Protein AF-A0A9Q0MFD9-F1 (afdb_monomer_lite)

Organism: Blomia tropicalis (NCBI:txid40697)

pLDDT: mean 71.14, std 20.67, range [26.06, 95.0]

Foldseek 3Di:
DDDDDPCLDLLVLLCCLLPVLDPAGDPVSVVSVVVVLPPDDPVVNLVVLVVNVVSLVVQCPDPDPSSVVSSVNVLVVCCVPDPSNVVSVVLVVLVVVVVVLVVLLVVLVVVLVVLVVLLVVLCPVQPDPPPPPPPDDDDDDDDPDDDPPPDDPPPPPPLPQAEREDDPPCVVSLVVNVVSLVVLVCSCVVRLVVSLVVLVVCCVVNCVPCVVVSVVSNVVSVVSVVVSVVSNVVNVSHHYDYDPDDPDDDDDDDDDDDDDDDDDDDDDDDDDDDDPDDDDDDDDDDDDDDDDDDDDPPPQQFQQAQDPVRGGGRDRDNAADPVPGGRADDDNSRAHPDPVVNVVVVVVVVVCVVCVPDDPVVQVVCCVVVVNRPVPDPPPDDDPPDPPDDDPVCVVCDPVNVVVCVCPPPVNVVVVVVVVVVVVVVCCVVCVVVVVVVVPD

Radius of gyration: 45.25 Å; chains: 1; bounding box: 134×75×113 Å

Structure (mmCIF, N/CA/C/O backbone):
data_AF-A0A9Q0MFD9-F1
#
_entry.id   AF-A0A9Q0MFD9-F1
#
loop_
_atom_site.group_PDB
_atom_site.id
_atom_site.type_symbol
_atom_site.label_atom_id
_atom_site.label_alt_id
_atom_site.label_comp_id
_atom_site.label_asym_id
_atom_site.label_entity_id
_atom_site.label_seq_id
_atom_site.pdbx_PDB_ins_code
_atom_site.Cartn_x
_atom_site.Cartn_y
_atom_site.Cartn_z
_atom_site.occupancy
_atom_site.B_iso_or_equiv
_atom_site.auth_seq_id
_atom_site.auth_comp_id
_atom_site.auth_asym_id
_atom_site.auth_atom_id
_atom_site.pdbx_PDB_model_num
ATOM 1 N N . MET A 1 1 ? 9.712 -18.801 27.747 1.00 32.41 1 MET A N 1
ATOM 2 C CA . MET A 1 1 ? 9.140 -19.084 29.079 1.00 32.41 1 MET A CA 1
ATOM 3 C C . MET A 1 1 ? 7.629 -18.990 28.964 1.00 32.41 1 MET A C 1
ATOM 5 O O . MET A 1 1 ? 7.121 -17.958 28.550 1.00 32.41 1 MET A O 1
ATOM 9 N N . ASN A 1 2 ? 6.948 -20.113 29.193 1.00 33.38 2 ASN A N 1
ATOM 10 C CA . ASN A 1 2 ? 5.505 -20.275 29.046 1.00 33.38 2 ASN A CA 1
ATOM 11 C C . ASN A 1 2 ? 4.764 -19.538 30.172 1.00 33.38 2 ASN A C 1
ATOM 13 O O . ASN A 1 2 ? 4.698 -20.050 31.281 1.00 33.38 2 ASN A O 1
ATOM 17 N N . SER A 1 3 ? 4.186 -18.376 29.870 1.00 33.66 3 SER A N 1
ATOM 18 C CA . SER A 1 3 ? 3.065 -17.796 30.620 1.00 33.66 3 SER A CA 1
ATOM 19 C C . SER A 1 3 ? 1.866 -17.741 29.673 1.00 33.66 3 SER A C 1
ATOM 21 O O . SER A 1 3 ? 1.565 -16.736 29.037 1.00 33.66 3 SER A O 1
ATOM 23 N N . LYS A 1 4 ? 1.245 -18.898 29.458 1.00 42.34 4 LYS A N 1
ATOM 24 C CA . LYS A 1 4 ? -0.118 -18.968 28.940 1.00 42.34 4 LYS A CA 1
ATOM 25 C C . LYS A 1 4 ? -0.937 -19.512 30.096 1.00 42.34 4 LYS A C 1
ATOM 27 O O . LYS A 1 4 ? -0.673 -20.637 30.513 1.00 42.34 4 LYS A O 1
ATOM 32 N N . ASN A 1 5 ? -1.883 -18.702 30.567 1.00 45.78 5 ASN A N 1
ATOM 33 C CA . ASN A 1 5 ? -2.936 -19.002 31.548 1.00 45.78 5 ASN A CA 1
ATOM 34 C C . ASN A 1 5 ? -2.793 -18.366 32.942 1.00 45.78 5 ASN A C 1
ATOM 36 O O . ASN A 1 5 ? -3.177 -18.992 33.924 1.00 45.78 5 ASN A O 1
ATOM 40 N N . ASP A 1 6 ? -2.380 -17.098 33.030 1.00 50.81 6 ASP A N 1
ATOM 41 C CA . ASP A 1 6 ? -2.857 -16.252 34.132 1.00 50.81 6 ASP A CA 1
ATOM 42 C C . ASP A 1 6 ? -4.233 -15.669 33.743 1.00 50.81 6 ASP A C 1
ATOM 44 O O . ASP A 1 6 ? -4.326 -14.904 32.776 1.00 50.81 6 ASP A O 1
ATOM 48 N N . PRO A 1 7 ? -5.332 -16.006 34.451 1.00 58.22 7 PRO A N 1
ATOM 49 C CA . PRO A 1 7 ? -6.684 -15.530 34.126 1.00 58.22 7 PRO A CA 1
ATOM 50 C C . PRO A 1 7 ? -6.870 -14.015 34.332 1.00 58.22 7 PRO A C 1
ATOM 52 O O . PRO A 1 7 ? -7.906 -13.460 33.961 1.00 58.22 7 PRO A O 1
ATOM 55 N N . GLU A 1 8 ? -5.871 -13.341 34.903 1.00 63.28 8 GLU A N 1
ATOM 56 C CA . GLU A 1 8 ? -5.814 -11.886 35.073 1.00 63.28 8 GLU A CA 1
ATOM 57 C C . GLU A 1 8 ? -4.860 -11.190 34.095 1.00 63.28 8 GLU A C 1
ATOM 59 O O . GLU A 1 8 ? -4.745 -9.965 34.127 1.00 63.28 8 GLU A O 1
ATOM 64 N N . SER A 1 9 ? -4.207 -11.938 33.201 1.00 82.62 9 SER A N 1
ATOM 65 C CA . SER A 1 9 ? -3.297 -11.347 32.223 1.00 82.62 9 SER A CA 1
ATOM 66 C C . SER A 1 9 ? -4.043 -10.496 31.193 1.00 82.62 9 SER A C 1
ATOM 68 O O . SER A 1 9 ? -5.183 -10.786 30.813 1.00 82.62 9 SER A O 1
ATOM 70 N N . ILE A 1 10 ? -3.388 -9.441 30.708 1.00 85.00 10 ILE A N 1
ATOM 71 C CA . ILE A 1 10 ? -3.979 -8.466 29.782 1.00 85.00 10 ILE A CA 1
ATOM 72 C C . ILE A 1 10 ? -4.402 -9.101 28.449 1.00 85.00 10 ILE A C 1
ATOM 74 O O . ILE A 1 10 ? -5.400 -8.692 27.859 1.00 85.00 10 ILE A O 1
ATOM 78 N N . GLU A 1 11 ? -3.695 -10.140 28.006 1.00 88.31 11 GLU A N 1
ATOM 79 C CA . GLU A 1 11 ? -4.004 -10.935 26.816 1.00 88.31 11 GLU A CA 1
ATOM 80 C C . GLU A 1 11 ? -5.339 -11.654 26.979 1.00 88.31 11 GLU A C 1
ATOM 82 O O . GLU A 1 11 ? -6.194 -11.546 26.103 1.00 88.31 11 GLU A O 1
ATOM 87 N N . SER A 1 12 ? -5.542 -12.310 28.127 1.00 85.75 12 SER A N 1
ATOM 88 C CA . SER A 1 12 ? -6.798 -12.987 28.464 1.00 85.75 12 SER A CA 1
ATOM 89 C C . SER A 1 12 ? -7.947 -11.982 28.535 1.00 85.75 12 SER A C 1
ATOM 91 O O . SER A 1 12 ? -9.010 -12.206 27.964 1.00 85.75 12 SER A O 1
ATOM 93 N N . ILE A 1 13 ? -7.727 -10.816 29.152 1.00 86.50 13 ILE A N 1
ATOM 94 C CA . ILE A 1 13 ? -8.743 -9.756 29.228 1.00 86.50 13 ILE A CA 1
ATOM 95 C C . ILE A 1 13 ? -9.140 -9.269 27.826 1.00 86.50 13 ILE A C 1
ATOM 97 O O . ILE A 1 13 ? -10.331 -9.142 27.543 1.00 86.50 13 ILE A O 1
ATOM 101 N N . ILE A 1 14 ? -8.171 -9.005 26.944 1.00 88.12 14 ILE A N 1
ATOM 102 C CA . ILE A 1 14 ? -8.438 -8.531 25.577 1.00 88.12 14 ILE A CA 1
ATOM 103 C C . ILE A 1 14 ? -9.117 -9.617 24.740 1.00 88.12 14 ILE A C 1
ATOM 105 O O . ILE A 1 14 ? -10.052 -9.309 24.006 1.00 88.12 14 ILE A O 1
ATOM 109 N N . GLU A 1 15 ? -8.693 -10.873 24.868 1.00 87.75 15 GLU A N 1
ATOM 110 C CA . GLU A 1 15 ? -9.306 -12.006 24.174 1.00 87.75 15 GLU A CA 1
ATOM 111 C C . GLU A 1 15 ? -10.759 -12.217 24.616 1.00 87.75 15 GLU A C 1
ATOM 113 O O . GLU A 1 15 ? -11.646 -12.357 23.777 1.00 87.75 15 GLU A O 1
ATOM 118 N N . GLN A 1 16 ? -11.046 -12.156 25.917 1.00 86.69 16 GLN A N 1
ATOM 119 C CA . GLN A 1 16 ? -12.413 -12.267 26.436 1.00 86.69 16 GLN A CA 1
ATOM 120 C C . GLN A 1 16 ? -13.291 -11.079 26.010 1.00 86.69 16 GLN A C 1
ATOM 122 O O . GLN A 1 16 ? -14.467 -11.254 25.685 1.00 86.69 16 GLN A O 1
ATOM 127 N N . LEU A 1 17 ? -12.733 -9.864 25.958 1.00 85.75 17 LEU A N 1
ATOM 128 C CA . LEU A 1 17 ? -13.451 -8.687 25.462 1.00 85.75 17 LEU A CA 1
ATOM 129 C C . LEU A 1 17 ? -13.732 -8.757 23.955 1.00 85.75 17 LEU A C 1
ATOM 131 O O . LEU A 1 17 ? -14.764 -8.248 23.522 1.00 85.75 17 LEU A O 1
ATOM 135 N N . SER A 1 18 ? -12.855 -9.379 23.161 1.00 85.19 18 SER A N 1
ATOM 136 C CA . SER A 1 18 ? -13.020 -9.468 21.707 1.00 85.19 18 SER A CA 1
ATOM 137 C C . SER A 1 18 ? -13.848 -10.678 21.252 1.00 85.19 18 SER A C 1
ATOM 139 O O . SER A 1 18 ? -14.466 -10.615 20.192 1.00 85.19 18 SER A O 1
ATOM 141 N N . THR A 1 19 ? -13.899 -11.769 22.023 1.00 85.06 19 THR A N 1
ATOM 142 C CA . THR A 1 19 ? -14.547 -13.038 21.620 1.00 85.06 19 THR A CA 1
ATOM 143 C C . THR A 1 19 ? -15.962 -13.245 22.165 1.00 85.06 19 THR A C 1
ATOM 145 O O . THR A 1 19 ? -16.652 -14.158 21.715 1.00 85.06 19 THR A O 1
ATOM 148 N N . ASN A 1 20 ? -16.441 -12.395 23.080 1.00 74.56 20 ASN A N 1
ATOM 149 C CA . ASN A 1 20 ? -17.734 -12.583 23.755 1.00 74.56 20 ASN A CA 1
ATOM 150 C C . ASN A 1 20 ? -18.980 -12.471 22.847 1.00 74.56 20 ASN A C 1
ATOM 152 O O . ASN A 1 20 ? -20.063 -12.880 23.262 1.00 74.56 20 ASN A O 1
ATOM 156 N N . GLY A 1 21 ? -18.850 -11.904 21.641 1.00 70.88 21 GLY A N 1
ATOM 157 C CA . GLY A 1 21 ? -19.947 -11.734 20.682 1.00 70.88 21 GLY A CA 1
ATOM 158 C C . GLY A 1 21 ? -21.101 -10.834 21.152 1.00 70.88 21 GLY A C 1
ATOM 159 O O . GLY A 1 21 ? -22.153 -10.842 20.514 1.00 70.88 21 GLY A O 1
ATOM 160 N N . LYS A 1 22 ? -20.933 -10.082 22.248 1.00 76.69 22 LYS A N 1
ATOM 161 C CA . LYS A 1 22 ? -21.949 -9.173 22.803 1.00 76.69 22 LYS A CA 1
ATOM 162 C C . LYS A 1 22 ? -21.931 -7.828 22.064 1.00 76.69 22 LYS A C 1
ATOM 164 O O . LYS A 1 22 ? -20.888 -7.389 21.588 1.00 76.69 22 LYS A O 1
ATOM 169 N N . GLU A 1 23 ? -23.081 -7.152 22.011 1.00 76.81 23 GLU A N 1
ATOM 170 C CA . GLU A 1 23 ? -23.205 -5.806 21.416 1.00 76.81 23 GLU A CA 1
ATOM 171 C C . GLU A 1 23 ? -22.470 -4.727 22.227 1.00 76.81 23 GLU A C 1
ATOM 173 O O . GLU A 1 23 ? -22.033 -3.724 21.675 1.00 76.81 23 GLU A O 1
ATOM 178 N N . CYS A 1 24 ? -22.287 -4.957 23.530 1.00 80.75 24 CYS A N 1
ATOM 179 C CA . CYS A 1 24 ? -21.588 -4.056 24.440 1.00 80.75 24 CYS A CA 1
ATOM 180 C C . CYS A 1 24 ? -20.417 -4.770 25.120 1.00 80.75 24 CYS A C 1
ATOM 182 O O . CYS A 1 24 ? -20.481 -5.970 25.407 1.00 80.75 24 CYS A O 1
ATOM 184 N N . LEU A 1 25 ? -19.370 -4.009 25.451 1.00 84.19 25 LEU A N 1
ATOM 185 C CA . LEU A 1 25 ? -18.240 -4.526 26.219 1.00 84.19 25 LEU A CA 1
ATOM 186 C C . LEU A 1 25 ? -18.671 -4.964 27.620 1.00 84.19 25 LEU A C 1
ATOM 188 O O . LEU A 1 25 ? -19.444 -4.290 28.304 1.00 84.19 25 LEU A O 1
ATOM 192 N N . ASP A 1 26 ? -18.110 -6.082 28.071 1.00 85.44 26 ASP A N 1
ATOM 193 C CA . ASP A 1 26 ? -18.398 -6.619 29.391 1.00 85.44 26 ASP A CA 1
ATOM 194 C C . ASP A 1 26 ? -17.796 -5.732 30.496 1.00 85.44 26 ASP A C 1
ATOM 196 O O . ASP A 1 26 ? -16.579 -5.537 30.586 1.00 85.44 26 ASP A O 1
ATOM 200 N N . VAL A 1 27 ? -18.666 -5.204 31.362 1.00 85.50 27 VAL A N 1
ATOM 201 C CA . VAL A 1 27 ? -18.321 -4.243 32.419 1.00 85.50 27 VAL A CA 1
ATOM 202 C C . VAL A 1 27 ? -17.247 -4.785 33.369 1.00 85.50 27 VAL A C 1
ATOM 204 O O . VAL A 1 27 ? -16.428 -4.010 33.871 1.00 85.50 27 VAL A O 1
ATOM 207 N N . VAL A 1 28 ? -17.215 -6.099 33.618 1.00 87.12 28 VAL A N 1
ATOM 208 C CA . VAL A 1 28 ? -16.238 -6.717 34.530 1.00 87.12 28 VAL A CA 1
ATOM 209 C C . VAL A 1 28 ? -14.836 -6.647 33.931 1.00 87.12 28 VAL A C 1
ATOM 211 O O . VAL A 1 28 ? -13.902 -6.168 34.578 1.00 87.12 28 VAL A O 1
ATOM 214 N N . TYR A 1 29 ? -14.690 -7.059 32.674 1.00 85.56 29 TYR A N 1
ATOM 215 C CA . TYR A 1 29 ? -13.403 -7.060 31.981 1.00 85.56 29 TYR A CA 1
ATOM 216 C C . TYR A 1 29 ? -12.922 -5.643 31.650 1.00 85.56 29 TYR A C 1
ATOM 218 O O . TYR A 1 29 ? -11.729 -5.363 31.751 1.00 85.56 29 TYR A O 1
ATOM 226 N N . VAL A 1 30 ? -13.835 -4.706 31.372 1.00 87.69 30 VAL A N 1
ATOM 227 C CA . VAL A 1 30 ? -13.499 -3.283 31.199 1.00 87.69 30 VAL A CA 1
ATOM 228 C C . VAL A 1 30 ? -12.918 -2.674 32.480 1.00 87.69 30 VAL A C 1
ATOM 230 O O . VAL A 1 30 ? -11.962 -1.895 32.420 1.00 87.69 30 VAL A O 1
ATOM 233 N N . LYS A 1 31 ? -13.447 -3.033 33.658 1.00 86.50 31 LYS A N 1
ATOM 234 C CA . LYS A 1 31 ? -12.876 -2.591 34.943 1.00 86.50 31 LYS A CA 1
ATOM 235 C C . LYS A 1 31 ? -11.458 -3.129 35.142 1.00 86.50 31 LYS A C 1
ATOM 237 O O . LYS A 1 31 ? -10.595 -2.352 35.547 1.00 86.50 31 LYS A O 1
ATOM 242 N N . LYS A 1 32 ? -11.211 -4.398 34.795 1.00 86.88 32 LYS A N 1
ATOM 243 C CA . LYS A 1 32 ? -9.872 -5.013 34.846 1.00 86.88 32 LYS A CA 1
ATOM 244 C C . LYS A 1 32 ? -8.888 -4.350 33.872 1.00 86.88 32 LYS A C 1
ATOM 246 O O . LYS A 1 32 ? -7.767 -4.021 34.250 1.00 86.88 32 LYS A O 1
ATOM 251 N N . LEU A 1 33 ? -9.329 -4.058 32.646 1.00 87.06 33 LEU A N 1
ATOM 252 C CA . LEU A 1 33 ? -8.539 -3.311 31.660 1.00 87.06 33 LEU A CA 1
ATOM 253 C C . LEU A 1 33 ? -8.172 -1.914 32.187 1.00 87.06 33 LEU A C 1
ATOM 255 O O . LEU A 1 33 ? -7.027 -1.477 32.086 1.00 87.06 33 LEU A O 1
ATOM 259 N N . LYS A 1 34 ? -9.131 -1.223 32.813 1.00 86.00 34 LYS A N 1
ATOM 260 C CA . LYS A 1 34 ? -8.915 0.101 33.408 1.00 86.00 34 LYS A CA 1
ATOM 261 C C . LYS A 1 34 ? -7.932 0.065 34.579 1.00 86.00 34 LYS A C 1
ATOM 263 O O . LYS A 1 34 ? -7.107 0.970 34.675 1.00 86.00 34 LYS A O 1
ATOM 268 N N . SER A 1 35 ? -8.015 -0.926 35.471 1.00 84.75 35 SER A N 1
ATOM 269 C CA . SER A 1 35 ? -7.058 -1.058 36.579 1.00 84.75 35 SER A CA 1
ATOM 270 C C . SER A 1 35 ? -5.649 -1.344 36.069 1.00 84.75 35 SER A C 1
ATOM 272 O O . SER A 1 35 ? -4.702 -0.728 36.548 1.00 84.75 35 SER A O 1
ATOM 274 N N . PHE A 1 36 ? -5.523 -2.183 35.037 1.00 82.75 36 PHE A N 1
ATOM 275 C CA . PHE A 1 36 ? -4.239 -2.463 34.396 1.00 82.75 36 PHE A CA 1
ATOM 276 C C . PHE A 1 36 ? -3.597 -1.193 33.815 1.00 82.75 36 PHE A C 1
ATOM 278 O O . PHE A 1 36 ? -2.411 -0.949 34.006 1.00 82.75 36 PHE A O 1
ATOM 285 N N . CYS A 1 37 ? -4.399 -0.320 33.196 1.00 79.88 37 CYS A N 1
ATOM 286 C CA . CYS A 1 37 ? -3.909 0.936 32.623 1.00 79.88 37 CYS A CA 1
ATOM 287 C C . CYS A 1 37 ? -3.575 2.025 33.665 1.00 79.88 37 CYS A C 1
ATOM 289 O O . CYS A 1 37 ? -2.824 2.945 33.352 1.00 79.88 37 CYS A O 1
ATOM 291 N N . LYS A 1 38 ? -4.153 1.977 34.875 1.00 76.69 38 LYS A N 1
ATOM 292 C CA . LYS A 1 38 ? -4.022 3.041 35.893 1.00 76.69 38 LYS A CA 1
ATOM 293 C C . LYS A 1 38 ? -2.826 2.890 36.832 1.00 76.69 38 LYS A C 1
ATOM 295 O O . LYS A 1 38 ? -2.392 3.886 37.398 1.00 76.69 38 LYS A O 1
ATOM 300 N N . ASN A 1 39 ? -2.305 1.682 37.013 1.00 65.25 39 ASN A N 1
ATOM 301 C CA . ASN A 1 39 ? -1.322 1.387 38.063 1.00 65.25 39 ASN A CA 1
ATOM 302 C C . ASN A 1 39 ? 0.140 1.658 37.654 1.00 65.25 39 ASN A C 1
ATOM 304 O O . ASN A 1 39 ? 1.059 1.115 38.262 1.00 65.25 39 ASN A O 1
ATOM 308 N N . LEU A 1 40 ? 0.377 2.447 36.603 1.00 65.19 40 LEU A N 1
ATOM 309 C CA . LEU A 1 40 ? 1.685 2.542 35.953 1.00 65.19 40 LEU A CA 1
ATOM 310 C C . LEU A 1 40 ? 2.129 3.997 35.780 1.00 65.19 40 LEU A C 1
ATOM 312 O O . LEU A 1 40 ? 1.313 4.870 35.492 1.00 65.19 40 LEU A O 1
ATOM 316 N N . ASN A 1 41 ? 3.432 4.243 35.931 1.00 69.88 41 ASN A N 1
ATOM 317 C CA . ASN A 1 41 ? 4.071 5.533 35.641 1.00 69.88 41 ASN A CA 1
ATOM 318 C C . ASN A 1 41 ? 3.912 5.895 34.153 1.00 69.88 41 ASN A C 1
ATOM 320 O O . ASN A 1 41 ? 3.803 5.000 33.320 1.00 69.88 41 ASN A O 1
ATOM 324 N N . GLU A 1 42 ? 3.976 7.180 33.802 1.00 66.00 42 GLU A N 1
ATOM 325 C CA . GLU A 1 42 ? 3.702 7.690 32.445 1.00 66.00 42 GLU A CA 1
ATOM 326 C C . GLU A 1 42 ? 4.500 6.982 31.327 1.00 66.00 42 GLU A C 1
ATOM 328 O O . GLU A 1 42 ? 3.915 6.515 30.353 1.00 66.00 42 GLU A O 1
ATOM 333 N N . SER A 1 43 ? 5.808 6.762 31.510 1.00 68.12 43 SER A N 1
ATOM 334 C CA . SER A 1 43 ? 6.641 5.998 30.558 1.00 68.12 43 SER A CA 1
ATOM 335 C C . SER A 1 43 ? 6.180 4.538 30.394 1.00 68.12 43 SER A C 1
ATOM 337 O O . SER A 1 43 ? 6.068 4.038 29.275 1.00 68.12 43 SER A O 1
ATOM 339 N N . LYS A 1 44 ? 5.798 3.874 31.493 1.00 78.31 44 LYS A N 1
ATOM 340 C CA . LYS A 1 44 ? 5.247 2.510 31.454 1.00 78.31 44 LYS A CA 1
ATOM 341 C C . LYS A 1 44 ? 3.845 2.477 30.848 1.00 78.31 44 LYS A C 1
ATOM 343 O O . LYS A 1 44 ? 3.473 1.473 30.247 1.00 78.31 44 LYS A O 1
ATOM 348 N N . GLN A 1 45 ? 3.062 3.552 30.965 1.00 76.62 45 GLN A N 1
ATOM 349 C CA . GLN A 1 45 ? 1.744 3.639 30.331 1.00 76.62 45 GLN A CA 1
ATOM 350 C C . GLN A 1 45 ? 1.861 3.614 28.806 1.00 76.62 45 GLN A C 1
ATOM 352 O O . GLN A 1 45 ? 1.105 2.886 28.168 1.00 76.62 45 GLN A O 1
ATOM 357 N N . ILE A 1 46 ? 2.821 4.337 28.221 1.00 76.81 46 ILE A N 1
ATOM 358 C CA . ILE A 1 46 ? 3.039 4.343 26.765 1.00 76.81 46 ILE A CA 1
ATOM 359 C C . ILE A 1 46 ? 3.372 2.932 26.263 1.00 76.81 46 ILE A C 1
ATOM 361 O O . ILE A 1 46 ? 2.739 2.439 25.328 1.00 76.81 46 ILE A O 1
ATOM 365 N N . GLU A 1 47 ? 4.312 2.239 26.912 1.00 81.25 47 GLU A N 1
ATOM 366 C CA . GLU A 1 47 ? 4.655 0.846 26.585 1.00 81.25 47 GLU A CA 1
ATOM 367 C C . GLU A 1 47 ? 3.459 -0.100 26.740 1.00 81.25 47 GLU A C 1
ATOM 369 O O . GLU A 1 47 ? 3.230 -0.979 25.907 1.00 81.25 47 GLU A O 1
ATOM 374 N N . THR A 1 48 ? 2.643 0.129 27.764 1.00 84.38 48 THR A N 1
ATOM 375 C CA . THR A 1 48 ? 1.438 -0.659 28.028 1.00 84.38 48 THR A CA 1
ATOM 376 C C . THR A 1 48 ? 0.391 -0.467 26.938 1.00 84.38 48 THR A C 1
ATOM 378 O O . THR A 1 48 ? -0.144 -1.448 26.425 1.00 84.38 48 THR A O 1
ATOM 381 N N . TYR A 1 49 ? 0.119 0.770 26.518 1.00 87.06 49 TYR A N 1
ATOM 382 C CA . TYR A 1 49 ? -0.804 1.036 25.414 1.00 87.06 49 TYR A CA 1
ATOM 383 C C . TYR A 1 49 ? -0.257 0.553 24.072 1.00 87.06 49 TYR A C 1
ATOM 385 O O . TYR A 1 49 ? -1.032 0.044 23.265 1.00 87.06 49 TYR A O 1
ATOM 393 N N . ASN A 1 50 ? 1.062 0.611 23.858 1.00 85.00 50 ASN A N 1
ATOM 394 C CA . ASN A 1 50 ? 1.709 -0.034 22.715 1.00 85.00 50 ASN A CA 1
ATOM 395 C C . ASN A 1 50 ? 1.436 -1.543 22.705 1.00 85.00 50 ASN A C 1
ATOM 397 O O . ASN A 1 50 ? 1.113 -2.114 21.662 1.00 85.00 50 ASN A O 1
ATOM 401 N N . TYR A 1 51 ? 1.552 -2.196 23.861 1.00 88.50 51 TYR A N 1
ATOM 402 C CA . TYR A 1 51 ? 1.308 -3.627 23.992 1.00 88.50 51 TYR A CA 1
ATOM 403 C C . TYR A 1 51 ? -0.169 -3.993 23.789 1.00 88.50 51 TYR A C 1
ATOM 405 O O . TYR A 1 51 ? -0.490 -4.826 22.941 1.00 88.50 51 TYR A O 1
ATOM 413 N N . ILE A 1 52 ? -1.077 -3.300 24.481 1.00 89.75 52 ILE A N 1
ATOM 414 C CA . ILE A 1 52 ? -2.532 -3.446 24.327 1.00 89.75 52 ILE A CA 1
ATOM 415 C C . ILE A 1 52 ? -2.941 -3.210 22.870 1.00 89.75 52 ILE A C 1
ATOM 417 O O . ILE A 1 52 ? -3.679 -4.005 22.291 1.00 89.75 52 ILE A O 1
ATOM 421 N N . GLY A 1 53 ? -2.423 -2.152 22.246 1.00 89.62 53 GLY A N 1
ATOM 422 C CA . GLY A 1 53 ? -2.676 -1.831 20.848 1.00 89.62 53 GLY A CA 1
ATOM 423 C C . GLY A 1 53 ? -2.233 -2.946 19.902 1.00 89.62 53 GLY A C 1
ATOM 424 O O . GLY A 1 53 ? -3.001 -3.331 19.024 1.00 89.62 53 GLY A O 1
ATOM 425 N N . LYS A 1 54 ? -1.046 -3.535 20.113 1.00 89.06 54 LYS A N 1
ATOM 426 C CA . LYS A 1 54 ? -0.575 -4.699 19.339 1.00 89.06 54 LYS A CA 1
ATOM 427 C C . LYS A 1 54 ? -1.516 -5.899 19.474 1.00 89.06 54 LYS A C 1
ATOM 429 O O . LYS A 1 54 ? -1.819 -6.533 18.463 1.00 89.06 54 LYS A O 1
ATOM 434 N N . LEU A 1 55 ? -2.003 -6.189 20.681 1.00 91.19 55 LEU A N 1
ATOM 435 C CA . LEU A 1 55 ? -2.946 -7.285 20.930 1.00 91.19 55 LEU A CA 1
ATOM 436 C C . LEU A 1 55 ? -4.294 -7.043 20.237 1.00 91.19 55 LEU A C 1
ATOM 438 O O . LEU A 1 55 ? -4.794 -7.917 19.531 1.00 91.19 55 LEU A O 1
ATOM 442 N N . ILE A 1 56 ? -4.848 -5.836 20.356 1.00 92.31 56 ILE A N 1
ATOM 443 C CA . ILE A 1 56 ? -6.099 -5.458 19.685 1.00 92.31 56 ILE A CA 1
ATOM 444 C C . ILE A 1 56 ? -5.935 -5.517 18.160 1.00 92.31 56 ILE A C 1
ATOM 446 O O . ILE A 1 56 ? -6.783 -6.066 17.458 1.00 92.31 56 ILE A O 1
ATOM 450 N N . PHE A 1 57 ? -4.831 -4.997 17.621 1.00 91.06 57 PHE A N 1
ATOM 451 C CA . PHE A 1 57 ? -4.553 -5.043 16.184 1.00 91.06 57 PHE A CA 1
ATOM 452 C C . PHE A 1 57 ? -4.331 -6.470 15.675 1.00 91.06 57 PHE A C 1
ATOM 454 O O . PHE A 1 57 ? -4.676 -6.766 14.531 1.00 91.06 57 PHE A O 1
ATOM 461 N N . HIS A 1 58 ? -3.803 -7.370 16.507 1.00 90.88 58 HIS A N 1
ATOM 462 C CA . HIS A 1 58 ? -3.756 -8.794 16.192 1.00 90.88 58 HIS A CA 1
ATOM 463 C C . HIS A 1 58 ? -5.170 -9.386 16.082 1.00 90.88 58 HIS A C 1
ATOM 465 O O . HIS A 1 58 ? -5.480 -10.035 15.084 1.00 90.88 58 HIS A O 1
ATOM 471 N N . GLN A 1 59 ? -6.056 -9.079 17.034 1.00 89.50 59 GLN A N 1
ATOM 472 C CA . GLN A 1 59 ? -7.456 -9.520 16.997 1.00 89.50 59 GLN A CA 1
ATOM 473 C C . GLN A 1 59 ? -8.229 -8.934 15.801 1.00 89.50 59 GLN A C 1
ATOM 475 O O . GLN A 1 59 ? -9.026 -9.632 15.170 1.00 89.50 59 GLN A O 1
ATOM 480 N N . LEU A 1 60 ? -7.933 -7.696 15.391 1.00 91.31 60 LEU A N 1
ATOM 481 C CA . LEU A 1 60 ? -8.511 -7.080 14.190 1.00 91.31 60 LEU A CA 1
ATOM 482 C C . LEU A 1 60 ? -8.116 -7.768 12.877 1.00 91.31 60 LEU A C 1
ATOM 484 O O . LEU A 1 60 ? -8.869 -7.702 11.903 1.00 91.31 60 LEU A O 1
ATOM 488 N N . LYS A 1 61 ? -6.955 -8.429 12.830 1.00 90.25 61 LYS A N 1
ATOM 489 C CA . LYS A 1 61 ? -6.516 -9.202 11.656 1.00 90.25 61 LYS A CA 1
ATOM 490 C C . LYS A 1 61 ? -7.220 -10.557 11.538 1.00 90.25 61 LYS A C 1
ATOM 492 O O . LYS A 1 61 ? -7.045 -11.233 10.528 1.00 90.25 61 LYS A O 1
ATOM 497 N N . SER A 1 62 ? -8.012 -10.960 12.534 1.00 88.25 62 SER A N 1
ATOM 498 C CA . SER A 1 62 ? -8.759 -12.217 12.488 1.00 88.25 62 SER A CA 1
ATOM 499 C C . SER A 1 62 ? -9.809 -12.226 11.366 1.00 88.25 62 SER A C 1
ATOM 501 O O . SER A 1 62 ? -10.457 -11.221 11.056 1.00 88.25 62 SER A O 1
ATOM 503 N N . ASN A 1 63 ? -10.037 -13.403 10.777 1.00 88.88 63 ASN A N 1
ATOM 504 C CA . ASN A 1 63 ? -11.062 -13.623 9.747 1.00 88.88 63 ASN A CA 1
ATOM 505 C C . ASN A 1 63 ? -12.475 -13.799 10.340 1.00 88.88 63 ASN A C 1
ATOM 507 O O . ASN A 1 63 ? -13.311 -14.488 9.758 1.00 88.88 63 ASN A O 1
ATOM 511 N N . HIS A 1 64 ? -12.761 -13.191 11.494 1.00 89.25 64 HIS A N 1
ATOM 512 C CA . HIS A 1 64 ? -14.043 -13.318 12.180 1.00 89.25 64 HIS A CA 1
ATOM 513 C C . HIS A 1 64 ? -14.680 -11.945 12.409 1.00 89.25 64 HIS A C 1
ATOM 515 O O . HIS A 1 64 ? -14.097 -11.061 13.033 1.00 89.25 64 HIS A O 1
ATOM 521 N N . ALA A 1 65 ? -15.894 -11.736 11.891 1.00 89.25 65 ALA A N 1
ATOM 522 C CA . ALA A 1 65 ? -16.542 -10.422 11.921 1.00 89.25 65 ALA A CA 1
ATOM 523 C C . ALA A 1 65 ? -16.836 -9.931 13.349 1.00 89.25 65 ALA A C 1
ATOM 525 O O . ALA A 1 65 ? -16.548 -8.777 13.651 1.00 89.25 65 ALA A O 1
ATOM 526 N N . GLN A 1 66 ? -17.328 -10.808 14.232 1.00 87.69 66 GLN A N 1
ATOM 527 C CA . GLN A 1 66 ? -17.636 -10.437 15.619 1.00 87.69 66 GLN A CA 1
ATOM 528 C C . GLN A 1 66 ? -16.373 -10.109 16.425 1.00 87.69 66 GLN A C 1
ATOM 530 O O . GLN A 1 66 ? -16.404 -9.180 17.219 1.00 87.69 66 GLN A O 1
ATOM 535 N N . ILE A 1 67 ? -15.245 -10.785 16.160 1.00 88.62 67 ILE A N 1
ATOM 536 C CA . ILE A 1 67 ? -13.978 -10.493 16.855 1.00 88.62 67 ILE A CA 1
ATOM 537 C C . ILE A 1 67 ? -13.450 -9.124 16.434 1.00 88.62 67 ILE A C 1
ATOM 539 O O . ILE A 1 67 ? -13.005 -8.337 17.270 1.00 88.62 67 ILE A O 1
ATOM 543 N N . ARG A 1 68 ? -13.554 -8.793 15.140 1.00 92.19 68 ARG A N 1
ATOM 544 C CA . ARG A 1 68 ? -13.190 -7.463 14.636 1.00 92.19 68 ARG A CA 1
ATOM 545 C C . ARG A 1 68 ? -14.078 -6.364 15.213 1.00 92.19 68 ARG A C 1
ATOM 547 O O . ARG A 1 68 ? -13.563 -5.313 15.575 1.00 92.19 68 ARG A O 1
ATOM 554 N N . TYR A 1 69 ? -15.382 -6.613 15.329 1.00 90.38 69 TYR A N 1
ATOM 555 C CA . TYR A 1 69 ?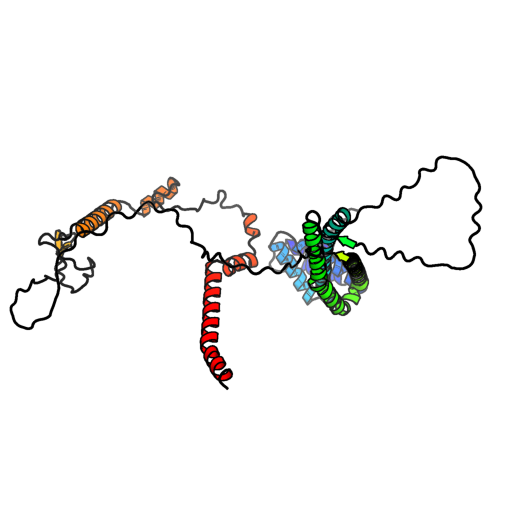 -16.315 -5.674 15.951 1.00 90.38 69 TYR A CA 1
ATOM 556 C C . TYR A 1 69 ? -16.029 -5.480 17.446 1.00 90.38 69 TYR A C 1
ATOM 558 O O . TYR A 1 69 ? -15.868 -4.347 17.882 1.00 90.38 69 TYR A O 1
ATOM 566 N N . GLY A 1 70 ? -15.848 -6.562 18.209 1.00 89.75 70 GLY A N 1
ATOM 567 C CA . GLY A 1 70 ? -15.460 -6.478 19.620 1.00 89.75 70 GLY A CA 1
ATOM 568 C C . GLY A 1 70 ? -14.137 -5.731 19.807 1.00 89.75 70 GLY A C 1
ATOM 569 O O . GLY A 1 70 ? -14.023 -4.866 20.667 1.00 89.75 70 GLY A O 1
ATOM 570 N N . SER A 1 71 ? -13.161 -5.974 18.929 1.00 92.38 71 SER A N 1
ATOM 571 C CA . SER A 1 71 ? -11.898 -5.228 18.923 1.00 92.38 71 SER A CA 1
ATOM 572 C C . SER A 1 71 ? -12.103 -3.731 18.660 1.00 92.38 71 SER A C 1
ATOM 574 O O . SER A 1 71 ? -11.479 -2.918 19.333 1.00 92.38 71 SER A O 1
ATOM 576 N N . LEU A 1 72 ? -12.991 -3.351 17.731 1.00 92.69 72 LEU A N 1
ATOM 577 C CA . LEU A 1 72 ? -13.347 -1.948 17.480 1.00 92.69 72 LEU A CA 1
ATOM 578 C C . LEU A 1 72 ? -14.019 -1.294 18.688 1.00 92.69 72 LEU A C 1
ATOM 580 O O . LEU A 1 72 ? -13.663 -0.168 19.018 1.00 92.69 72 LEU A O 1
ATOM 584 N N . LEU A 1 73 ? -14.911 -2.001 19.383 1.00 92.19 73 LEU A N 1
ATOM 585 C CA . LEU A 1 73 ? -15.524 -1.496 20.614 1.00 92.19 73 LEU A CA 1
ATOM 586 C C . LEU A 1 73 ? -14.472 -1.222 21.698 1.00 92.19 73 LEU A C 1
ATOM 588 O O . LEU A 1 73 ? -14.549 -0.215 22.399 1.00 92.19 73 LEU A O 1
ATOM 592 N N . ILE A 1 74 ? -13.456 -2.088 21.828 1.00 91.31 74 ILE A N 1
ATOM 593 C CA . ILE A 1 74 ? -12.337 -1.854 22.759 1.00 91.31 74 ILE A CA 1
ATOM 594 C C . ILE A 1 74 ? -11.570 -0.585 22.362 1.00 91.31 74 ILE A C 1
ATOM 596 O O . ILE A 1 74 ? -11.242 0.221 23.234 1.00 91.31 74 ILE A O 1
ATOM 600 N N . ILE A 1 75 ? -11.298 -0.392 21.065 1.00 92.94 75 ILE A N 1
ATOM 601 C CA . ILE A 1 75 ? -10.631 0.816 20.550 1.00 92.94 75 ILE A CA 1
ATOM 602 C C . ILE A 1 75 ? -11.457 2.059 20.873 1.00 92.94 75 ILE A C 1
ATOM 604 O O . ILE A 1 75 ? -10.899 3.016 21.398 1.00 92.94 75 ILE A O 1
ATOM 608 N N . GLU A 1 76 ? -12.760 2.041 20.592 1.00 93.31 76 GLU A N 1
ATOM 609 C CA . GLU A 1 76 ? -13.683 3.150 20.854 1.00 93.31 76 GLU A CA 1
ATOM 610 C C . GLU A 1 76 ? -13.691 3.521 22.341 1.00 93.31 76 GLU A C 1
ATOM 612 O O . GLU A 1 76 ? -13.430 4.668 22.706 1.00 93.31 76 GLU A O 1
ATOM 617 N N . TYR A 1 77 ? -13.844 2.526 23.218 1.00 91.75 77 TYR A N 1
ATOM 618 C CA . TYR A 1 77 ? -13.796 2.733 24.662 1.00 91.75 77 TYR A CA 1
ATOM 619 C C . TYR A 1 77 ? -12.464 3.345 25.130 1.00 91.75 77 TYR A C 1
ATOM 621 O O . TYR A 1 77 ? -12.450 4.295 25.920 1.00 91.75 77 TYR A O 1
ATOM 629 N N . LEU A 1 78 ? -11.326 2.810 24.671 1.00 91.19 78 LEU A N 1
ATOM 630 C CA . LEU A 1 78 ? -10.010 3.328 25.055 1.00 91.19 78 LEU A CA 1
ATOM 631 C C . LEU A 1 78 ? -9.765 4.731 24.486 1.00 91.19 78 LEU A C 1
ATOM 633 O O . LEU A 1 78 ? -9.186 5.569 25.178 1.00 91.19 78 LEU A O 1
ATOM 637 N N . PHE A 1 79 ? -10.235 5.002 23.268 1.00 92.56 79 PHE A N 1
ATOM 638 C CA . PHE A 1 79 ? -10.119 6.299 22.608 1.00 92.56 79 PHE A CA 1
ATOM 639 C C . PHE A 1 79 ? -10.853 7.394 23.380 1.00 92.56 79 PHE A C 1
ATOM 641 O O . PHE A 1 79 ? -10.285 8.462 23.612 1.00 92.56 79 PHE A O 1
ATOM 648 N N . GLU A 1 80 ? -12.076 7.130 23.840 1.00 91.94 80 GLU A N 1
ATOM 649 C CA . GLU A 1 80 ? -12.838 8.086 24.646 1.00 91.94 80 GLU A CA 1
ATOM 650 C C . GLU A 1 80 ? -12.186 8.334 26.011 1.00 91.94 80 GLU A C 1
ATOM 652 O O . GLU A 1 80 ? -12.090 9.471 26.481 1.00 91.94 80 GLU A O 1
ATOM 657 N N . ARG A 1 81 ? -11.719 7.266 26.666 1.00 88.31 81 ARG A N 1
ATOM 658 C CA . ARG A 1 81 ? -11.349 7.304 28.088 1.00 88.31 81 ARG A CA 1
ATOM 659 C C . ARG A 1 81 ? -9.873 7.576 28.365 1.00 88.31 81 ARG A C 1
ATOM 661 O O . ARG A 1 81 ? -9.556 7.913 29.505 1.00 88.31 81 ARG A O 1
ATOM 668 N N . SER A 1 82 ? -8.977 7.431 27.388 1.00 88.31 82 SER A N 1
ATOM 669 C CA . SER A 1 82 ? -7.528 7.549 27.596 1.00 88.31 82 SER A CA 1
ATOM 670 C C . SER A 1 82 ? -6.853 8.467 26.582 1.00 88.31 82 SER A C 1
ATOM 672 O O . SER A 1 82 ? -6.817 8.186 25.387 1.00 88.31 82 SER A O 1
ATOM 674 N N . HIS A 1 83 ? -6.242 9.549 27.073 1.00 86.94 83 HIS A N 1
ATOM 675 C CA . HIS A 1 83 ? -5.426 10.439 26.244 1.00 86.94 83 HIS A CA 1
ATOM 676 C C . HIS A 1 83 ? -4.182 9.735 25.689 1.00 86.94 83 HIS A C 1
ATOM 678 O O . HIS A 1 83 ? -3.908 9.840 24.499 1.00 86.94 83 HIS A O 1
ATOM 684 N N . GLN A 1 84 ? -3.492 8.949 26.518 1.00 85.81 84 GLN A N 1
ATOM 685 C CA . GLN A 1 84 ? -2.296 8.204 26.112 1.00 85.81 84 GLN A CA 1
ATOM 686 C C . GLN A 1 84 ? -2.594 7.208 24.982 1.00 85.81 84 GLN A C 1
ATOM 688 O O . GLN A 1 84 ? -1.788 7.026 24.074 1.00 85.81 84 GLN A O 1
ATOM 693 N N . TYR A 1 85 ? -3.792 6.614 24.975 1.00 88.69 85 TYR A N 1
ATOM 694 C CA . TYR A 1 85 ? -4.215 5.759 23.868 1.00 88.69 85 TYR A CA 1
ATOM 695 C C . TYR A 1 85 ? -4.456 6.541 22.565 1.00 88.69 85 TYR A C 1
ATOM 697 O O . TYR A 1 85 ? -4.157 6.042 21.480 1.00 88.69 85 TYR A O 1
ATOM 705 N N . ARG A 1 86 ? -4.947 7.785 22.645 1.00 90.69 86 ARG A N 1
ATOM 706 C CA . ARG A 1 86 ? -5.080 8.661 21.467 1.00 90.69 86 ARG A CA 1
ATOM 707 C C . ARG A 1 86 ? -3.717 9.031 20.885 1.00 90.69 86 ARG A C 1
ATOM 709 O O . ARG A 1 86 ? -3.542 8.925 19.676 1.00 90.69 86 ARG A O 1
ATOM 716 N N . VAL A 1 87 ? -2.748 9.367 21.740 1.00 88.69 87 VAL A N 1
ATOM 717 C CA . VAL A 1 87 ? -1.353 9.614 21.330 1.00 88.69 87 VAL A CA 1
ATOM 718 C C . VAL A 1 87 ? -0.751 8.363 20.680 1.00 88.69 87 VAL A C 1
ATOM 720 O O . VAL A 1 87 ? -0.144 8.445 19.616 1.00 88.69 87 VAL A O 1
ATOM 723 N N . PHE A 1 88 ? -0.989 7.176 21.252 1.00 89.81 88 PHE A N 1
ATOM 724 C CA . PHE A 1 88 ? -0.596 5.908 20.629 1.00 89.81 88 PHE A CA 1
ATOM 725 C C . PHE A 1 88 ? -1.155 5.763 19.205 1.00 89.81 88 PHE A C 1
ATOM 727 O O . PHE A 1 88 ? -0.402 5.440 18.287 1.00 89.81 88 PHE A O 1
ATOM 734 N N . LEU A 1 89 ? -2.453 6.010 19.000 1.00 91.06 89 LEU A N 1
ATOM 735 C CA . LEU A 1 89 ? -3.077 5.897 17.678 1.00 91.06 89 LEU A CA 1
ATOM 736 C C . LEU A 1 89 ? -2.514 6.909 16.674 1.00 91.06 89 LEU A C 1
ATOM 738 O O . LEU A 1 89 ? -2.297 6.553 15.515 1.00 91.06 89 LEU A O 1
ATOM 742 N N . GLU A 1 90 ? -2.217 8.133 17.108 1.00 90.25 90 GLU A N 1
ATOM 743 C CA . GLU A 1 90 ? -1.525 9.124 16.279 1.00 90.25 90 GLU A CA 1
ATOM 744 C C . GLU A 1 90 ? -0.131 8.627 15.860 1.00 90.25 90 GLU A C 1
ATOM 746 O O . GLU A 1 90 ? 0.236 8.687 14.684 1.00 90.25 90 GLU A O 1
ATOM 751 N N . ASN A 1 91 ? 0.620 8.032 16.788 1.00 89.44 91 ASN A N 1
ATOM 752 C CA . ASN A 1 91 ? 1.935 7.457 16.502 1.00 89.44 91 ASN A CA 1
ATOM 753 C C . ASN A 1 91 ? 1.844 6.267 15.535 1.00 89.44 91 ASN A C 1
ATOM 755 O O . ASN A 1 91 ? 2.696 6.111 14.659 1.00 89.44 91 ASN A O 1
ATOM 759 N N . GLN A 1 92 ? 0.793 5.445 15.636 1.00 89.56 92 GLN A N 1
ATOM 760 C CA . GLN A 1 92 ? 0.530 4.379 14.663 1.00 89.56 92 GLN A CA 1
ATOM 761 C C . GLN A 1 92 ? 0.213 4.942 13.274 1.00 89.56 92 GLN A C 1
ATOM 763 O O . GLN A 1 92 ? 0.686 4.401 12.275 1.00 89.56 92 GLN A O 1
ATOM 768 N N . GLN A 1 93 ? -0.522 6.051 13.191 1.00 89.62 93 GLN A N 1
ATOM 769 C CA . GLN A 1 93 ? -0.780 6.728 11.922 1.00 89.62 93 GLN A CA 1
ATOM 770 C C . GLN A 1 93 ? 0.517 7.250 11.287 1.00 89.62 93 GLN A C 1
ATOM 772 O O . GLN A 1 93 ? 0.760 7.006 10.101 1.00 89.62 93 GLN A O 1
ATOM 777 N N . LYS A 1 94 ? 1.386 7.891 12.079 1.00 90.62 94 LYS A N 1
ATOM 778 C CA . LYS A 1 94 ? 2.732 8.312 11.649 1.00 90.62 94 LYS A CA 1
ATOM 779 C C . LYS A 1 94 ? 3.571 7.115 11.180 1.00 90.62 94 LYS A C 1
ATOM 781 O O . LYS A 1 94 ? 4.219 7.180 10.137 1.00 90.62 94 LYS A O 1
ATOM 786 N N . ARG A 1 95 ? 3.488 5.969 11.870 1.00 89.69 95 ARG A N 1
ATOM 787 C CA . ARG A 1 95 ? 4.169 4.728 11.456 1.00 89.69 95 ARG A CA 1
ATOM 788 C C . ARG A 1 95 ? 3.672 4.202 10.111 1.00 89.69 95 ARG A C 1
ATOM 790 O O . ARG A 1 95 ? 4.474 3.764 9.294 1.00 89.69 95 ARG A O 1
ATOM 797 N N . ILE A 1 96 ? 2.363 4.246 9.862 1.00 90.81 96 ILE A N 1
ATOM 798 C CA . ILE A 1 96 ? 1.783 3.840 8.574 1.00 90.81 96 ILE A CA 1
ATOM 799 C C . ILE A 1 96 ? 2.291 4.745 7.447 1.00 90.81 96 ILE A C 1
ATOM 801 O O . ILE A 1 96 ? 2.584 4.246 6.363 1.00 90.81 96 ILE A O 1
ATOM 805 N N . GLN A 1 97 ? 2.411 6.054 7.686 1.00 90.50 97 GLN A N 1
ATOM 806 C CA . GLN A 1 97 ? 2.989 6.981 6.710 1.00 90.50 97 GLN A CA 1
ATOM 807 C C . GLN A 1 97 ? 4.444 6.622 6.397 1.00 90.50 97 GLN A C 1
ATOM 809 O O . GLN A 1 97 ? 4.780 6.470 5.227 1.00 90.50 97 GLN A O 1
ATOM 814 N N . LEU A 1 98 ? 5.274 6.395 7.420 1.00 92.06 98 LEU A N 1
ATOM 815 C CA . LEU A 1 98 ? 6.665 5.979 7.230 1.00 92.06 98 LEU A CA 1
ATOM 816 C C . LEU A 1 98 ? 6.779 4.651 6.467 1.00 92.06 98 LEU A C 1
ATOM 818 O O . LEU A 1 98 ? 7.571 4.546 5.536 1.00 92.06 98 LEU A O 1
ATOM 822 N N . ASN A 1 99 ? 5.958 3.654 6.804 1.00 92.44 99 ASN A N 1
ATOM 823 C CA . ASN A 1 99 ? 5.974 2.362 6.115 1.00 92.44 99 ASN A CA 1
ATOM 824 C C . ASN A 1 99 ? 5.665 2.493 4.616 1.00 92.44 99 ASN A C 1
ATOM 826 O O . ASN A 1 99 ? 6.259 1.772 3.824 1.00 92.44 99 ASN A O 1
ATOM 830 N N . LYS A 1 100 ? 4.798 3.433 4.210 1.00 92.88 100 LYS A N 1
ATOM 831 C CA . LYS A 1 100 ? 4.565 3.709 2.783 1.00 92.88 100 LYS A CA 1
ATOM 832 C C . LYS A 1 100 ? 5.837 4.191 2.090 1.00 92.88 100 LYS A C 1
ATOM 834 O O . LYS A 1 100 ? 6.159 3.677 1.029 1.00 92.88 100 LYS A O 1
ATOM 839 N N . PHE A 1 101 ? 6.586 5.107 2.707 1.00 93.19 101 PHE A N 1
ATOM 840 C CA . PHE A 1 101 ? 7.877 5.546 2.165 1.00 93.19 101 PHE A CA 1
ATOM 841 C C . PHE A 1 101 ? 8.900 4.408 2.113 1.00 93.19 101 PHE A C 1
ATOM 843 O O . PHE A 1 101 ? 9.649 4.302 1.149 1.00 93.19 101 PHE A O 1
ATOM 850 N N . ILE A 1 102 ? 8.926 3.536 3.124 1.00 93.56 102 ILE A N 1
ATOM 851 C CA . ILE A 1 102 ? 9.808 2.363 3.128 1.00 93.56 102 ILE A CA 1
ATOM 852 C C . ILE A 1 102 ? 9.457 1.416 1.974 1.00 93.56 102 ILE A C 1
ATOM 854 O O . ILE A 1 102 ? 10.355 0.906 1.310 1.00 93.56 102 ILE A O 1
ATOM 858 N N . ASP A 1 103 ? 8.173 1.168 1.726 1.00 93.62 103 ASP A N 1
ATOM 859 C CA . ASP A 1 103 ? 7.745 0.271 0.654 1.00 93.62 103 ASP A CA 1
ATOM 860 C C . ASP A 1 103 ? 7.966 0.888 -0.738 1.00 93.62 103 ASP A C 1
ATOM 862 O O . ASP A 1 103 ? 8.477 0.203 -1.620 1.00 93.62 103 ASP A O 1
ATOM 866 N N . GLU A 1 104 ? 7.702 2.187 -0.914 1.00 94.12 104 GLU A N 1
ATOM 867 C CA . GLU A 1 104 ? 8.054 2.932 -2.135 1.00 94.12 104 GLU A CA 1
ATOM 868 C C . GLU A 1 104 ? 9.573 2.915 -2.395 1.00 94.12 104 GLU A C 1
ATOM 870 O O . GLU A 1 104 ? 10.011 2.734 -3.528 1.00 94.12 104 GLU A O 1
ATOM 875 N N . SER A 1 105 ? 10.396 3.049 -1.349 1.00 93.44 105 SER A N 1
ATOM 876 C CA . SER A 1 105 ? 11.858 2.978 -1.465 1.00 93.44 105 SER A CA 1
ATOM 877 C C . SER A 1 105 ? 12.339 1.608 -1.945 1.00 93.44 105 SER A C 1
ATOM 879 O O . SER A 1 105 ? 13.233 1.553 -2.785 1.00 93.44 105 SER A O 1
ATOM 881 N N . LYS A 1 106 ? 11.725 0.512 -1.479 1.00 93.44 106 LYS A N 1
ATOM 882 C CA . LYS A 1 106 ? 12.049 -0.844 -1.959 1.00 93.44 106 LYS A CA 1
ATOM 883 C C . LYS A 1 106 ? 11.688 -1.038 -3.430 1.00 93.44 106 LYS A C 1
ATOM 885 O O . LYS A 1 106 ? 12.416 -1.723 -4.139 1.00 93.44 106 LYS A O 1
ATOM 890 N N . GLU A 1 107 ? 10.571 -0.466 -3.881 1.00 93.81 107 GLU A N 1
ATOM 891 C CA . GLU A 1 107 ? 10.179 -0.506 -5.295 1.00 93.81 107 GLU A CA 1
ATOM 892 C C . GLU A 1 107 ? 11.217 0.222 -6.158 1.00 93.81 107 GLU A C 1
ATOM 894 O O . GLU A 1 107 ? 11.743 -0.359 -7.103 1.00 93.81 107 GLU A O 1
ATOM 899 N N . ILE A 1 108 ? 11.594 1.447 -5.769 1.00 91.69 108 ILE A N 1
ATOM 900 C CA . ILE A 1 108 ? 12.629 2.227 -6.463 1.00 91.69 108 ILE A CA 1
ATOM 901 C C . ILE A 1 108 ? 13.967 1.477 -6.474 1.00 91.69 108 ILE A C 1
ATOM 903 O O . ILE A 1 108 ? 14.633 1.422 -7.504 1.00 91.69 108 ILE A O 1
ATOM 907 N N . GLU A 1 109 ? 14.366 0.886 -5.348 1.00 92.12 109 GLU A N 1
ATOM 908 C CA . GLU A 1 109 ? 15.595 0.097 -5.255 1.00 92.12 109 GLU A CA 1
ATOM 909 C C . GLU A 1 109 ? 15.576 -1.101 -6.215 1.00 92.12 109 GLU A C 1
ATOM 911 O O . GLU A 1 109 ? 16.559 -1.326 -6.919 1.00 92.12 109 GLU A O 1
ATOM 916 N N . SER A 1 110 ? 14.462 -1.834 -6.280 1.00 92.94 110 SER A N 1
ATOM 917 C CA . SER A 1 110 ? 14.292 -2.974 -7.186 1.00 92.94 110 SER A CA 1
ATOM 918 C C . SER A 1 110 ? 14.376 -2.556 -8.655 1.00 92.94 110 SER A C 1
ATOM 920 O O . SER A 1 110 ? 15.091 -3.192 -9.430 1.00 92.94 110 SER A O 1
ATOM 922 N N . ASP A 1 111 ? 13.679 -1.483 -9.035 1.00 91.56 111 ASP A N 1
ATOM 923 C CA . ASP A 1 111 ? 13.680 -0.964 -10.406 1.00 91.56 111 ASP A CA 1
ATOM 924 C C . ASP A 1 111 ? 15.094 -0.510 -10.819 1.00 91.56 111 ASP A C 1
ATOM 926 O O . ASP A 1 111 ? 15.587 -0.862 -11.891 1.00 91.56 111 ASP A O 1
ATOM 930 N N . VAL A 1 112 ? 15.796 0.215 -9.936 1.00 89.94 112 VAL A N 1
ATOM 931 C CA . VAL A 1 112 ? 17.183 0.645 -10.177 1.00 89.94 112 VAL A CA 1
ATOM 932 C C . VAL A 1 112 ? 18.101 -0.562 -10.311 1.00 89.94 112 VAL A C 1
ATOM 934 O O . VAL A 1 112 ? 18.912 -0.607 -11.228 1.00 89.94 112 VAL A O 1
ATOM 937 N N . GLN A 1 113 ? 18.003 -1.553 -9.422 1.00 90.75 113 GLN A N 1
ATOM 938 C CA . GLN A 1 113 ? 18.848 -2.746 -9.498 1.00 90.75 113 GLN A CA 1
ATOM 939 C C . GLN A 1 113 ? 18.674 -3.493 -10.825 1.00 90.75 113 GLN A C 1
ATOM 941 O O . GLN A 1 113 ? 19.680 -3.900 -11.404 1.00 90.75 113 GLN A O 1
ATOM 946 N N . LEU A 1 114 ? 17.440 -3.622 -11.321 1.00 90.50 114 LEU A N 1
ATOM 947 C CA . LEU A 1 114 ? 17.158 -4.250 -12.611 1.00 90.50 114 LEU A CA 1
ATOM 948 C C . LEU A 1 114 ? 17.860 -3.515 -13.762 1.00 90.50 114 LEU A C 1
ATOM 950 O O . LEU A 1 114 ? 18.624 -4.136 -14.503 1.00 90.50 114 LEU A O 1
ATOM 954 N N . LEU A 1 115 ? 17.671 -2.196 -13.851 1.00 89.06 115 LEU A N 1
ATOM 955 C CA . LEU A 1 115 ? 18.286 -1.370 -14.893 1.00 89.06 115 LEU A CA 1
ATOM 956 C C . LEU A 1 115 ? 19.814 -1.392 -14.804 1.00 89.06 115 LEU A C 1
ATOM 958 O O . LEU A 1 115 ? 20.495 -1.557 -15.810 1.00 89.06 115 LEU A O 1
ATOM 962 N N . VAL A 1 116 ? 20.375 -1.298 -13.595 1.00 86.25 116 VAL A N 1
ATOM 963 C CA . VAL A 1 116 ? 21.829 -1.368 -13.396 1.00 86.25 116 VAL A CA 1
ATOM 964 C C . VAL A 1 116 ? 22.399 -2.701 -13.882 1.00 86.25 116 VAL A C 1
ATOM 966 O O . VAL A 1 116 ? 23.478 -2.712 -14.469 1.00 86.25 116 VAL A O 1
ATOM 969 N N . VAL A 1 117 ? 21.714 -3.822 -13.640 1.00 87.50 117 VAL A N 1
ATOM 970 C CA . VAL A 1 117 ? 22.167 -5.132 -14.131 1.00 87.50 117 VAL A CA 1
ATOM 971 C C . VAL A 1 117 ? 22.171 -5.158 -15.658 1.00 87.50 117 VAL A C 1
ATOM 973 O O . VAL A 1 117 ? 23.189 -5.525 -16.236 1.00 87.50 117 VAL A O 1
ATOM 976 N N . GLN A 1 118 ? 21.093 -4.707 -16.302 1.00 86.69 118 GLN A N 1
ATOM 977 C CA . GLN A 1 118 ? 20.987 -4.670 -17.766 1.00 86.69 118 GLN A CA 1
ATOM 978 C C . GLN A 1 118 ? 22.045 -3.757 -18.402 1.00 86.69 118 GLN A C 1
ATOM 980 O O . GLN A 1 118 ? 22.719 -4.158 -19.351 1.00 86.69 118 GLN A O 1
ATOM 985 N N . ILE A 1 119 ? 22.252 -2.566 -17.834 1.00 83.62 119 ILE A N 1
ATOM 986 C CA . ILE A 1 119 ? 23.273 -1.612 -18.285 1.00 83.62 119 ILE A CA 1
ATOM 987 C C . ILE A 1 119 ? 24.675 -2.203 -18.118 1.00 83.62 119 ILE A C 1
ATOM 989 O O . ILE A 1 119 ? 25.484 -2.135 -19.038 1.00 83.62 119 ILE A O 1
ATOM 993 N N . ASN A 1 120 ? 24.970 -2.832 -16.976 1.00 83.56 120 ASN A N 1
ATOM 994 C CA . ASN A 1 120 ? 26.264 -3.479 -16.767 1.00 83.56 120 ASN A CA 1
ATOM 995 C C . ASN A 1 120 ? 26.497 -4.620 -17.761 1.00 83.56 120 ASN A C 1
ATOM 997 O O . ASN A 1 120 ? 27.608 -4.753 -18.256 1.00 83.56 120 ASN A O 1
ATOM 1001 N N . THR A 1 121 ? 25.472 -5.412 -18.091 1.00 86.19 121 THR A N 1
ATOM 1002 C CA . THR A 1 121 ? 25.580 -6.431 -19.146 1.00 86.19 121 THR A CA 1
ATOM 1003 C C . THR A 1 121 ? 25.921 -5.798 -20.495 1.00 86.19 121 THR A C 1
ATOM 1005 O O . THR A 1 121 ? 26.796 -6.300 -21.193 1.00 86.19 121 THR A O 1
ATOM 1008 N N . CYS A 1 122 ? 25.303 -4.665 -20.842 1.00 79.88 122 CYS A N 1
ATOM 1009 C CA . CYS A 1 122 ? 25.641 -3.936 -22.066 1.00 79.88 122 CYS A CA 1
ATOM 1010 C C . CYS A 1 122 ? 27.087 -3.411 -22.032 1.00 79.88 122 CYS A C 1
ATOM 1012 O O . CYS A 1 122 ? 27.816 -3.587 -23.004 1.00 79.88 122 CYS A O 1
ATOM 1014 N N . PHE A 1 123 ? 27.543 -2.854 -20.902 1.00 79.69 123 PHE A N 1
ATOM 1015 C CA . PHE A 1 123 ? 28.941 -2.442 -20.733 1.00 79.69 123 PHE A CA 1
ATOM 1016 C C . PHE A 1 123 ? 29.921 -3.612 -20.857 1.00 79.69 123 PHE A C 1
ATOM 1018 O O . PHE A 1 123 ? 30.963 -3.452 -21.481 1.00 79.69 123 PHE A O 1
ATOM 1025 N N . GLU A 1 124 ? 29.607 -4.785 -20.305 1.00 81.25 124 GLU A N 1
ATOM 1026 C CA . GLU A 1 124 ? 30.469 -5.968 -20.426 1.00 81.25 124 GLU A CA 1
ATOM 1027 C C . GLU A 1 124 ? 30.581 -6.495 -21.862 1.00 81.25 124 GLU A C 1
ATOM 1029 O O . GLU A 1 124 ? 31.608 -7.077 -22.206 1.00 81.25 124 GLU A O 1
ATOM 1034 N N . LEU A 1 125 ? 29.539 -6.316 -22.680 1.00 79.25 125 LEU A N 1
ATOM 1035 C CA . LEU A 1 125 ? 29.536 -6.715 -24.089 1.00 79.25 125 LEU A CA 1
ATOM 1036 C C . LEU A 1 125 ? 30.228 -5.684 -24.991 1.00 79.25 125 LEU A C 1
ATOM 1038 O O . LEU A 1 125 ? 30.876 -6.069 -25.961 1.00 79.25 125 LEU A O 1
ATOM 1042 N N . LEU A 1 126 ? 30.088 -4.392 -24.680 1.00 74.12 126 LEU A N 1
ATOM 1043 C CA . LEU A 1 126 ? 30.629 -3.292 -25.485 1.00 74.12 126 LEU A CA 1
ATOM 1044 C C . LEU A 1 126 ? 32.089 -2.964 -25.160 1.00 74.12 126 LEU A C 1
ATOM 1046 O O . LEU A 1 126 ? 32.835 -2.561 -26.048 1.00 74.12 126 LEU A O 1
ATOM 1050 N N . ILE A 1 127 ? 32.504 -3.122 -23.902 1.00 69.81 127 ILE A N 1
ATOM 1051 C CA . ILE A 1 127 ? 33.855 -2.783 -23.452 1.00 69.81 127 ILE A CA 1
ATOM 1052 C C . ILE A 1 127 ? 34.668 -4.078 -23.339 1.00 69.81 127 ILE A C 1
ATOM 1054 O O . ILE A 1 127 ? 34.391 -4.902 -22.460 1.00 69.81 127 ILE A O 1
ATOM 1058 N N . PRO A 1 128 ? 35.705 -4.278 -24.176 1.00 59.75 128 PRO A N 1
ATOM 1059 C CA . PRO A 1 128 ? 36.590 -5.424 -24.047 1.00 59.75 128 PRO A CA 1
ATOM 1060 C C . PRO A 1 128 ? 37.239 -5.417 -22.662 1.00 59.75 128 PRO A C 1
ATOM 1062 O O . PRO A 1 128 ? 37.878 -4.444 -22.260 1.00 59.75 128 PRO A O 1
ATOM 1065 N N . LYS A 1 129 ? 37.110 -6.519 -21.919 1.00 55.03 129 LYS A N 1
ATOM 1066 C CA . LYS A 1 129 ? 37.867 -6.698 -20.677 1.00 55.03 129 LYS A CA 1
ATOM 1067 C C . LYS A 1 129 ? 39.344 -6.829 -21.046 1.00 55.03 129 LYS A C 1
ATOM 1069 O O . LYS A 1 129 ? 39.765 -7.883 -21.521 1.00 55.03 129 LYS A O 1
ATOM 1074 N N . PHE A 1 130 ? 40.138 -5.784 -20.817 1.00 48.59 130 PHE A N 1
ATOM 1075 C CA . PHE A 1 130 ? 41.592 -5.911 -20.835 1.00 48.59 130 PHE A CA 1
ATOM 1076 C C . PHE A 1 130 ? 41.979 -6.859 -19.700 1.00 48.59 130 PHE A C 1
ATOM 1078 O O . PHE A 1 130 ? 41.972 -6.484 -18.528 1.00 48.59 130 PHE A O 1
ATOM 1085 N N . LYS A 1 131 ? 42.274 -8.119 -20.034 1.00 41.62 131 LYS A N 1
ATOM 1086 C CA . LYS A 1 131 ? 43.032 -8.976 -19.129 1.00 41.62 131 LYS A CA 1
ATOM 1087 C C . LYS A 1 131 ? 44.395 -8.316 -18.998 1.00 41.62 131 LYS A C 1
ATOM 1089 O O . LYS A 1 131 ? 45.196 -8.381 -19.926 1.00 41.62 131 LYS A O 1
ATOM 1094 N N . VAL A 1 132 ? 44.635 -7.654 -17.872 1.00 43.34 132 VAL A N 1
ATOM 1095 C CA . VAL A 1 132 ? 46.005 -7.438 -17.424 1.00 43.34 132 VAL A CA 1
ATOM 1096 C C . VAL A 1 132 ? 46.581 -8.843 -17.322 1.00 43.34 132 VAL A C 1
ATOM 1098 O O . VAL A 1 132 ? 46.100 -9.657 -16.535 1.00 43.34 132 VAL A O 1
ATOM 1101 N N . VAL A 1 133 ? 47.497 -9.172 -18.229 1.00 38.50 133 VAL A N 1
ATOM 1102 C CA . VAL A 1 133 ? 48.325 -10.361 -18.091 1.00 38.50 133 VAL A CA 1
ATOM 1103 C C . VAL A 1 133 ? 49.142 -10.086 -16.839 1.00 38.50 133 VAL A C 1
ATOM 1105 O O . VAL A 1 133 ? 50.096 -9.316 -16.872 1.00 38.50 133 VAL A O 1
ATOM 1108 N N . GLU A 1 134 ? 48.692 -10.611 -15.703 1.00 41.31 134 GLU A N 1
ATOM 1109 C CA . GLU A 1 134 ? 49.587 -10.832 -14.582 1.00 41.31 134 GLU A CA 1
ATOM 1110 C C . GLU A 1 134 ? 50.594 -11.850 -15.111 1.00 41.31 134 GLU A C 1
ATOM 1112 O O . GLU A 1 134 ? 50.265 -13.024 -15.276 1.00 41.31 134 GLU A O 1
ATOM 1117 N N . GLU A 1 135 ? 51.765 -11.362 -15.530 1.00 35.00 135 GLU A N 1
ATOM 1118 C CA . GLU A 1 135 ? 52.894 -12.221 -15.853 1.00 35.00 135 GLU A CA 1
ATOM 1119 C C . GLU A 1 135 ? 53.094 -13.143 -14.652 1.00 35.00 135 GLU A C 1
ATOM 1121 O O . GLU A 1 135 ? 53.369 -12.696 -13.534 1.00 35.00 135 GLU A O 1
ATOM 1126 N N . GLU A 1 136 ? 52.859 -14.435 -14.874 1.00 34.00 136 GLU A N 1
ATOM 1127 C CA . GLU A 1 136 ? 53.205 -15.469 -13.919 1.00 34.00 136 GLU A CA 1
ATOM 1128 C C . GLU A 1 136 ? 54.694 -15.297 -13.618 1.00 34.00 136 GLU A C 1
ATOM 1130 O O . GLU A 1 136 ? 55.539 -15.469 -14.496 1.00 34.00 136 GLU A O 1
ATOM 1135 N N . ASN A 1 137 ? 55.002 -14.898 -12.382 1.00 34.12 137 ASN A N 1
ATOM 1136 C CA . ASN A 1 137 ? 56.358 -14.878 -11.862 1.00 34.12 137 ASN A CA 1
ATOM 1137 C C . ASN A 1 137 ? 56.939 -16.292 -11.988 1.00 34.12 137 ASN A C 1
ATOM 1139 O O . ASN A 1 137 ? 56.723 -17.141 -11.124 1.00 34.12 137 ASN A O 1
ATOM 1143 N N . THR A 1 138 ? 57.672 -16.548 -13.066 1.00 35.03 138 THR A N 1
ATOM 1144 C CA . THR A 1 138 ? 58.668 -17.608 -13.104 1.00 35.03 138 THR A CA 1
ATOM 1145 C C . THR A 1 138 ? 59.935 -17.057 -12.473 1.00 35.03 138 THR A C 1
ATOM 1147 O O . THR A 1 138 ? 60.513 -16.092 -12.972 1.00 35.03 138 THR A O 1
ATOM 1150 N N . ASP A 1 139 ? 60.315 -17.666 -11.356 1.00 38.81 139 ASP A N 1
ATOM 1151 C CA . ASP A 1 139 ? 61.525 -17.404 -10.586 1.00 38.81 139 ASP A CA 1
ATOM 1152 C C . ASP A 1 139 ? 62.764 -17.148 -11.459 1.00 38.81 139 ASP A C 1
ATOM 1154 O O . ASP A 1 139 ? 63.213 -18.029 -12.192 1.00 38.81 139 ASP A O 1
ATOM 1158 N N . SER A 1 140 ? 63.387 -15.983 -11.279 1.00 32.62 140 SER A N 1
ATOM 1159 C CA . SER A 1 140 ? 64.847 -15.874 -11.232 1.00 32.62 140 SER A CA 1
ATOM 1160 C C . SER A 1 140 ? 65.256 -14.510 -10.685 1.00 32.62 140 SER A C 1
ATOM 1162 O O . SER A 1 140 ? 64.915 -13.469 -11.245 1.00 32.62 140 SER A O 1
ATOM 1164 N N . ASP A 1 141 ? 65.989 -14.558 -9.576 1.00 39.88 141 ASP A N 1
ATOM 1165 C CA . ASP A 1 141 ? 66.734 -13.466 -8.965 1.00 39.88 141 ASP A CA 1
ATOM 1166 C C . ASP A 1 141 ? 67.482 -12.611 -9.998 1.00 39.88 141 ASP A C 1
ATOM 1168 O O . ASP A 1 141 ? 68.423 -13.092 -10.617 1.00 39.88 141 ASP A O 1
ATOM 1172 N N . GLU A 1 142 ? 67.159 -11.319 -10.097 1.00 34.62 142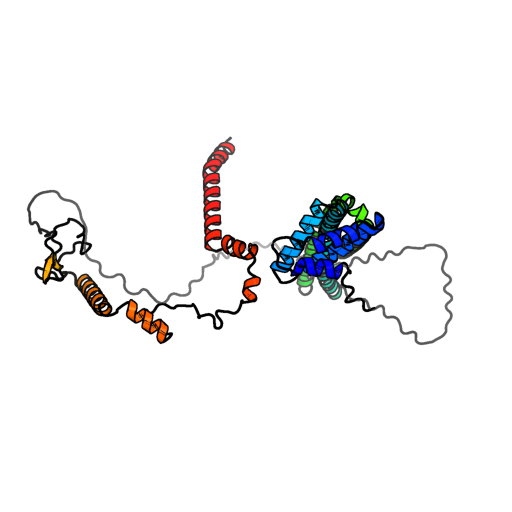 GLU A N 1
ATOM 1173 C CA . GLU A 1 142 ? 68.166 -10.287 -10.351 1.00 34.62 142 GLU A CA 1
ATOM 1174 C C . GLU A 1 142 ? 67.690 -8.914 -9.847 1.00 34.62 142 GLU A C 1
ATOM 1176 O O . GLU A 1 142 ? 66.681 -8.344 -10.263 1.00 34.62 142 GLU A O 1
ATOM 1181 N N . GLN A 1 143 ? 68.440 -8.377 -8.885 1.00 41.75 143 GLN A N 1
ATOM 1182 C CA . GLN A 1 143 ? 68.225 -7.070 -8.276 1.00 41.75 143 GLN A CA 1
ATOM 1183 C C . GLN A 1 143 ? 68.485 -5.934 -9.278 1.00 41.75 143 GLN A C 1
ATOM 1185 O O . GLN A 1 143 ? 69.580 -5.371 -9.306 1.00 41.75 143 GLN A O 1
ATOM 1190 N N . PHE A 1 144 ? 67.466 -5.478 -10.003 1.00 32.75 144 PHE A N 1
ATOM 1191 C CA . PHE A 1 144 ? 67.503 -4.143 -10.606 1.00 32.75 144 PHE A CA 1
ATOM 1192 C C . PHE A 1 144 ? 66.954 -3.104 -9.624 1.00 32.75 144 PHE A C 1
ATOM 1194 O O . PHE A 1 144 ? 65.756 -2.853 -9.514 1.00 32.75 144 PHE A O 1
ATOM 1201 N N . LYS A 1 145 ? 67.872 -2.473 -8.881 1.00 36.16 145 LYS A N 1
ATOM 1202 C CA . LYS A 1 145 ? 67.602 -1.282 -8.062 1.00 36.16 145 LYS A CA 1
ATOM 1203 C C . LYS A 1 145 ? 67.190 -0.107 -8.957 1.00 36.16 145 LYS A C 1
ATOM 1205 O O . LYS A 1 145 ? 68.031 0.717 -9.317 1.00 36.16 145 LYS A O 1
ATOM 1210 N N . PHE A 1 146 ? 65.901 0.034 -9.248 1.00 35.62 146 PHE A N 1
ATOM 1211 C CA . PHE A 1 146 ? 65.356 1.315 -9.689 1.00 35.62 146 PHE A CA 1
ATOM 1212 C C . PHE A 1 146 ? 65.328 2.273 -8.493 1.00 35.62 146 PHE A C 1
ATOM 1214 O O . PHE A 1 146 ? 64.534 2.130 -7.565 1.00 35.62 146 PHE A O 1
ATOM 1221 N N . ARG A 1 147 ? 66.235 3.256 -8.490 1.00 42.28 147 ARG A N 1
ATOM 1222 C CA . ARG A 1 147 ? 66.092 4.430 -7.624 1.00 42.28 147 ARG A CA 1
ATOM 1223 C C . ARG A 1 147 ? 64.983 5.299 -8.223 1.00 42.28 147 ARG A C 1
ATOM 1225 O O . ARG A 1 147 ? 65.104 5.649 -9.397 1.00 42.28 147 ARG A O 1
ATOM 1232 N N . PRO A 1 148 ? 63.939 5.681 -7.471 1.00 40.66 148 PRO A N 1
ATOM 1233 C CA . PRO A 1 148 ? 62.969 6.630 -7.986 1.00 40.66 148 PRO A CA 1
ATOM 1234 C C . PRO A 1 148 ? 63.689 7.967 -8.180 1.00 40.66 148 PRO A C 1
ATOM 1236 O O . PRO A 1 148 ? 64.276 8.503 -7.236 1.00 40.66 148 PRO A O 1
ATOM 1239 N N . MET A 1 149 ? 63.684 8.495 -9.406 1.00 41.56 149 MET A N 1
ATOM 1240 C CA . MET A 1 149 ? 64.040 9.893 -9.622 1.00 41.56 149 MET A CA 1
ATOM 1241 C C . MET A 1 149 ? 63.041 10.738 -8.832 1.00 41.56 149 MET A C 1
ATOM 1243 O O . MET A 1 149 ? 61.852 10.779 -9.136 1.00 41.56 149 MET A O 1
ATOM 1247 N N . GLN A 1 150 ? 63.528 11.370 -7.767 1.00 48.22 150 GLN A N 1
ATOM 1248 C CA . GLN A 1 150 ? 62.807 12.435 -7.093 1.00 48.22 150 GLN A CA 1
ATOM 1249 C C . GLN A 1 150 ? 62.700 13.611 -8.063 1.00 48.22 150 GLN A C 1
ATOM 1251 O O . GLN A 1 150 ? 63.714 14.157 -8.492 1.00 48.22 150 GLN A O 1
ATOM 1256 N N . GLY A 1 151 ? 61.468 13.991 -8.389 1.00 46.12 151 GLY A N 1
ATOM 1257 C CA . GLY A 1 151 ? 61.170 15.156 -9.212 1.00 46.12 151 GLY A CA 1
ATOM 1258 C C . GLY A 1 151 ? 60.367 14.776 -10.445 1.00 46.12 151 GLY A C 1
ATOM 1259 O O . GLY A 1 151 ? 60.924 14.230 -11.389 1.00 46.12 151 GLY A O 1
ATOM 1260 N N . LEU A 1 152 ? 59.085 15.158 -10.412 1.00 42.97 152 LEU A N 1
ATOM 1261 C CA . LEU A 1 152 ? 58.032 15.012 -11.427 1.00 42.97 152 LEU A CA 1
ATOM 1262 C C . LEU A 1 152 ? 57.090 13.828 -11.175 1.00 42.97 152 LEU A C 1
ATOM 1264 O O . LEU A 1 152 ? 57.098 12.813 -11.864 1.00 42.97 152 LEU A O 1
ATOM 1268 N N . SER A 1 153 ? 56.195 14.008 -10.200 1.00 36.34 153 SER A N 1
ATOM 1269 C CA . SER A 1 153 ? 54.910 13.311 -10.190 1.00 36.34 153 SER A CA 1
ATOM 1270 C C . SER A 1 153 ? 54.062 13.867 -11.336 1.00 36.34 153 SER A C 1
ATOM 1272 O O . SER A 1 153 ? 53.255 14.780 -11.148 1.00 36.34 153 SER A O 1
ATOM 1274 N N . PHE A 1 154 ? 54.267 13.364 -12.548 1.00 41.19 154 PHE A N 1
ATOM 1275 C CA . PHE A 1 154 ? 53.228 13.488 -13.555 1.00 41.19 154 PHE A CA 1
ATOM 1276 C C . PHE A 1 154 ? 52.084 12.596 -13.082 1.00 41.19 154 PHE A C 1
ATOM 1278 O O . PHE A 1 154 ? 52.203 11.372 -13.079 1.00 41.19 154 PHE A O 1
ATOM 1285 N N . ASN A 1 155 ? 50.981 13.202 -12.649 1.00 33.38 155 ASN A N 1
ATOM 1286 C CA . ASN A 1 155 ? 49.710 12.499 -12.636 1.00 33.38 155 ASN A CA 1
ATOM 1287 C C . ASN A 1 155 ? 49.386 12.209 -14.101 1.00 33.38 155 ASN A C 1
ATOM 1289 O O . ASN A 1 155 ? 48.811 13.051 -14.788 1.00 33.38 155 ASN A O 1
ATOM 1293 N N . ILE A 1 156 ? 49.822 11.056 -14.608 1.00 41.69 156 ILE A N 1
ATOM 1294 C CA . ILE A 1 156 ? 49.328 10.544 -15.879 1.00 41.69 156 ILE A CA 1
ATOM 1295 C C . ILE A 1 156 ? 47.885 10.132 -15.601 1.00 41.69 156 ILE A C 1
ATOM 1297 O O . ILE A 1 156 ? 47.596 9.008 -15.201 1.00 41.69 156 ILE A O 1
ATOM 1301 N N . ILE A 1 157 ? 46.976 11.091 -15.748 1.00 39.72 157 ILE A N 1
ATOM 1302 C CA . ILE A 1 157 ? 45.555 10.815 -15.876 1.00 39.72 157 ILE A CA 1
ATOM 1303 C C . ILE A 1 157 ? 45.411 10.249 -17.287 1.00 39.72 157 ILE A C 1
ATOM 1305 O O . ILE A 1 157 ? 45.365 10.997 -18.263 1.00 39.72 157 ILE A O 1
ATOM 1309 N N . LEU A 1 158 ? 45.427 8.920 -17.411 1.00 43.25 158 LEU A N 1
ATOM 1310 C CA . LEU A 1 158 ? 44.982 8.255 -18.630 1.00 43.25 158 LEU A CA 1
ATOM 1311 C C . LEU A 1 158 ? 43.475 8.511 -18.753 1.00 43.25 158 LEU A C 1
ATOM 1313 O O . LEU A 1 158 ? 42.663 7.704 -18.318 1.00 43.25 158 LEU A O 1
ATOM 1317 N N . ASN A 1 159 ? 43.098 9.654 -19.328 1.00 45.34 159 ASN A N 1
ATOM 1318 C CA . ASN A 1 159 ? 41.763 9.848 -19.882 1.00 45.34 159 ASN A CA 1
ATOM 1319 C C . ASN A 1 159 ? 41.689 9.015 -21.164 1.00 45.34 159 ASN A C 1
ATOM 1321 O O . ASN A 1 159 ? 41.797 9.538 -22.273 1.00 45.34 159 ASN A O 1
ATOM 1325 N N . SER A 1 160 ? 41.570 7.698 -21.019 1.00 50.47 160 SER A N 1
ATOM 1326 C CA . SER A 1 160 ? 41.196 6.833 -22.129 1.00 50.47 160 SER A CA 1
ATOM 1327 C C . SER A 1 160 ? 39.715 7.067 -22.405 1.00 50.47 160 SER A C 1
ATOM 1329 O O . SER A 1 160 ? 38.862 6.389 -21.837 1.00 50.47 160 SER A O 1
ATOM 1331 N N . LYS A 1 161 ? 39.410 8.066 -23.236 1.00 56.00 161 LYS A N 1
ATOM 1332 C CA . LYS A 1 161 ? 38.099 8.171 -23.877 1.00 56.00 161 LYS A CA 1
ATOM 1333 C C . LYS A 1 161 ? 37.857 6.859 -24.614 1.00 56.00 161 LYS A C 1
ATOM 1335 O O . LYS A 1 161 ? 38.664 6.468 -25.457 1.00 56.00 161 LYS A O 1
ATOM 1340 N N . ILE A 1 162 ? 36.815 6.134 -24.220 1.00 63.84 162 ILE A N 1
ATOM 1341 C CA . ILE A 1 162 ? 36.438 4.893 -24.892 1.00 63.84 162 ILE A CA 1
ATOM 1342 C C . ILE A 1 162 ? 35.671 5.318 -26.139 1.00 63.84 162 ILE A C 1
ATOM 1344 O O . ILE A 1 162 ? 34.500 5.679 -26.059 1.00 63.84 162 ILE A O 1
ATOM 1348 N N . GLU A 1 163 ? 36.361 5.326 -27.274 1.00 64.81 163 GLU A N 1
ATOM 1349 C CA . GLU A 1 163 ? 35.756 5.588 -28.575 1.00 64.81 163 GLU A CA 1
ATOM 1350 C C . GLU A 1 163 ? 35.161 4.283 -29.116 1.00 64.81 163 GLU A C 1
ATOM 1352 O O . GLU A 1 163 ? 35.887 3.329 -29.407 1.00 64.81 163 GLU A O 1
ATOM 1357 N N . ILE A 1 164 ? 33.833 4.224 -29.236 1.00 68.44 164 ILE A N 1
ATOM 1358 C CA . ILE A 1 164 ? 33.134 3.086 -29.845 1.00 68.44 164 ILE A CA 1
ATOM 1359 C C . ILE A 1 164 ? 32.656 3.522 -31.226 1.00 68.44 164 ILE A C 1
ATOM 1361 O O . ILE A 1 164 ? 31.781 4.378 -31.359 1.00 68.44 164 ILE A O 1
ATOM 1365 N N . VAL A 1 165 ? 33.231 2.933 -32.275 1.00 69.38 165 VAL A N 1
ATOM 1366 C CA . VAL A 1 165 ? 32.772 3.148 -33.653 1.00 69.38 165 VAL A CA 1
ATOM 1367 C C . VAL A 1 165 ? 31.532 2.294 -33.886 1.00 69.38 165 VAL A C 1
ATOM 1369 O O . VAL A 1 165 ? 31.584 1.072 -33.738 1.00 69.38 165 VAL A O 1
ATOM 1372 N N . ARG A 1 166 ? 30.411 2.924 -34.246 1.00 72.75 166 ARG A N 1
ATOM 1373 C CA . ARG A 1 166 ? 29.157 2.209 -34.516 1.00 72.75 166 ARG A CA 1
ATOM 1374 C C . ARG A 1 166 ? 29.289 1.382 -35.802 1.00 72.75 166 ARG A C 1
ATOM 1376 O O . ARG A 1 166 ? 29.579 1.924 -36.866 1.00 72.75 166 ARG A O 1
ATOM 1383 N N . ASP A 1 167 ? 29.044 0.083 -35.706 1.00 69.81 167 ASP A N 1
ATOM 1384 C CA . ASP A 1 167 ? 29.013 -0.885 -36.800 1.00 69.81 167 ASP A CA 1
ATOM 1385 C C . ASP A 1 167 ? 27.681 -1.663 -36.811 1.00 69.81 167 ASP A C 1
ATOM 1387 O O . ASP A 1 167 ? 26.800 -1.460 -35.970 1.00 69.81 167 ASP A O 1
ATOM 1391 N N . SER A 1 168 ? 27.488 -2.554 -37.786 1.00 68.69 168 SER A N 1
ATOM 1392 C CA . SER A 1 168 ? 26.255 -3.345 -37.918 1.00 68.69 168 SER A CA 1
ATOM 1393 C C . SER A 1 168 ? 26.056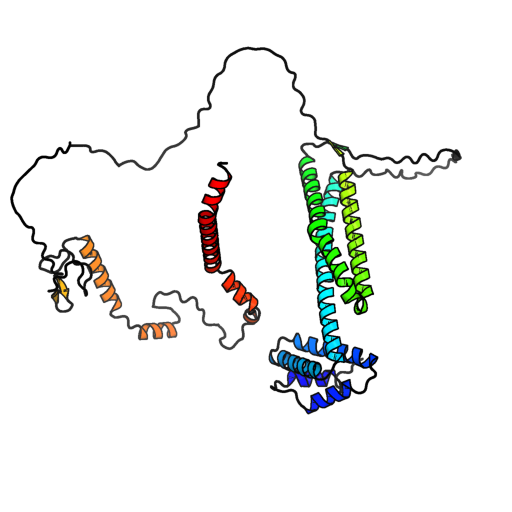 -4.401 -36.820 1.00 68.69 168 SER A C 1
ATOM 1395 O O . SER A 1 168 ? 25.030 -5.071 -36.819 1.00 68.69 168 SER A O 1
ATOM 1397 N N . THR A 1 169 ? 27.031 -4.608 -35.928 1.00 71.81 169 THR A N 1
ATOM 1398 C CA . THR A 1 169 ? 26.989 -5.633 -34.870 1.00 71.81 169 THR A CA 1
ATOM 1399 C C . THR A 1 169 ? 26.766 -5.045 -33.478 1.00 71.81 169 THR A C 1
ATOM 1401 O O . THR A 1 169 ? 26.154 -5.690 -32.630 1.00 71.81 169 THR A O 1
ATOM 1404 N N . ASN A 1 170 ? 27.223 -3.813 -33.245 1.00 75.50 170 ASN A N 1
ATOM 1405 C CA . ASN A 1 170 ? 27.132 -3.121 -31.961 1.00 75.50 170 ASN A CA 1
ATOM 1406 C C . ASN A 1 170 ? 26.009 -2.069 -31.910 1.00 75.50 170 ASN A C 1
ATOM 1408 O O . ASN A 1 170 ? 25.656 -1.612 -30.825 1.00 75.50 170 ASN A O 1
ATOM 1412 N N . SER A 1 171 ? 25.417 -1.713 -33.052 1.00 76.75 171 SER A N 1
ATOM 1413 C CA . SER A 1 171 ? 24.391 -0.667 -33.168 1.00 76.75 171 SER A CA 1
ATOM 1414 C C . SER A 1 171 ? 23.166 -0.930 -32.291 1.00 76.75 171 SER A C 1
ATOM 1416 O O . SER A 1 171 ? 22.741 -0.026 -31.571 1.00 76.75 171 SER A O 1
ATOM 1418 N N . ASP A 1 172 ? 22.649 -2.160 -32.278 1.00 80.00 172 ASP A N 1
ATOM 1419 C CA . ASP A 1 172 ? 21.500 -2.540 -31.442 1.00 80.00 172 ASP A CA 1
ATOM 1420 C C . ASP A 1 172 ? 21.830 -2.515 -29.941 1.00 80.00 172 ASP A C 1
ATOM 1422 O O . ASP A 1 172 ? 21.004 -2.110 -29.124 1.00 80.00 172 ASP A O 1
ATOM 1426 N N . LEU A 1 173 ? 23.052 -2.909 -29.564 1.00 81.75 173 LEU A N 1
ATOM 1427 C CA . LEU A 1 173 ? 23.515 -2.860 -28.173 1.00 81.75 173 LEU A CA 1
ATOM 1428 C C . LEU A 1 173 ? 23.701 -1.419 -27.689 1.00 81.75 173 LEU A C 1
ATOM 1430 O O . LEU A 1 173 ? 23.381 -1.125 -26.541 1.00 81.75 173 LEU A O 1
ATOM 1434 N N . ILE A 1 174 ? 24.183 -0.528 -28.558 1.00 79.44 174 ILE A N 1
ATOM 1435 C CA . ILE A 1 174 ? 24.329 0.904 -28.273 1.00 79.44 174 ILE A CA 1
ATOM 1436 C C . ILE A 1 174 ? 22.952 1.561 -28.117 1.00 79.44 174 ILE A C 1
ATOM 1438 O O . ILE A 1 174 ? 22.742 2.274 -27.141 1.00 79.44 174 ILE A O 1
ATOM 1442 N N . ASN A 1 175 ? 21.996 1.265 -29.006 1.00 83.38 175 ASN A N 1
ATOM 1443 C CA . ASN A 1 175 ? 20.617 1.759 -28.887 1.00 83.38 175 ASN A CA 1
ATOM 1444 C C . ASN A 1 175 ? 19.965 1.291 -27.577 1.00 83.38 175 ASN A C 1
ATOM 1446 O O . ASN A 1 175 ? 19.363 2.082 -26.860 1.00 83.38 175 ASN A O 1
ATOM 1450 N N . ASN A 1 176 ? 20.129 0.012 -27.228 1.00 86.88 176 ASN A N 1
ATOM 1451 C CA . ASN A 1 176 ? 19.611 -0.535 -25.974 1.00 86.88 176 ASN A CA 1
ATOM 1452 C C . ASN A 1 176 ? 20.283 0.114 -24.748 1.00 86.88 176 ASN A C 1
ATOM 1454 O O . ASN A 1 176 ? 19.614 0.457 -23.778 1.00 86.88 176 ASN A O 1
ATOM 1458 N N . LEU A 1 177 ? 21.600 0.344 -24.791 1.00 83.25 177 LEU A N 1
ATOM 1459 C CA . LEU A 1 177 ? 22.325 1.062 -23.739 1.00 83.25 177 LEU A CA 1
ATOM 1460 C C . LEU A 1 177 ? 21.800 2.502 -23.577 1.00 83.25 177 LEU A C 1
ATOM 1462 O O . LEU A 1 177 ? 21.546 2.925 -22.450 1.00 83.25 177 LEU A O 1
ATOM 1466 N N . GLU A 1 178 ? 21.601 3.227 -24.683 1.00 84.50 178 GLU A N 1
ATOM 1467 C CA . GLU A 1 178 ? 21.002 4.570 -24.711 1.00 84.50 178 GLU A CA 1
ATOM 1468 C C . GLU A 1 178 ? 19.600 4.575 -24.083 1.00 84.50 178 GLU A C 1
ATOM 1470 O O . GLU A 1 178 ? 19.324 5.376 -23.185 1.00 84.50 178 GLU A O 1
ATOM 1475 N N . GLU A 1 179 ? 18.733 3.647 -24.493 1.00 88.38 179 GLU A N 1
ATOM 1476 C CA . GLU A 1 179 ? 17.376 3.500 -23.959 1.00 88.38 179 GLU A CA 1
ATOM 1477 C C . GLU A 1 179 ? 17.378 3.200 -22.453 1.00 88.38 179 GLU A C 1
ATOM 1479 O O . GLU A 1 179 ? 16.670 3.865 -21.692 1.00 88.38 179 GLU A O 1
ATOM 1484 N N . LEU A 1 180 ? 18.213 2.263 -21.995 1.00 87.06 180 LEU A N 1
ATOM 1485 C CA . LEU A 1 180 ? 18.328 1.905 -20.578 1.00 87.06 180 LEU A CA 1
ATOM 1486 C C . LEU A 1 180 ? 18.882 3.060 -19.732 1.00 87.06 180 LEU A C 1
ATOM 1488 O O . LEU A 1 180 ? 18.416 3.295 -18.613 1.00 87.06 180 LEU A O 1
ATOM 1492 N N . CYS A 1 181 ? 19.858 3.811 -20.247 1.00 85.25 181 CYS A N 1
ATOM 1493 C CA . CYS A 1 181 ? 20.381 5.003 -19.583 1.00 85.25 181 CYS A CA 1
ATOM 1494 C C . CYS A 1 181 ? 19.324 6.117 -19.506 1.00 85.25 181 CYS A C 1
ATOM 1496 O O . CYS A 1 181 ? 19.186 6.750 -18.453 1.00 85.25 181 CYS A O 1
ATOM 1498 N N . GLN A 1 182 ? 18.531 6.313 -20.562 1.00 88.56 182 GLN A N 1
ATOM 1499 C CA . GLN A 1 182 ? 17.406 7.248 -20.568 1.00 88.56 182 GLN A CA 1
ATOM 1500 C C . GLN A 1 182 ? 16.303 6.813 -19.591 1.00 88.56 182 GLN A C 1
ATOM 1502 O O . GLN A 1 182 ? 15.721 7.648 -18.894 1.00 88.56 182 GLN A O 1
ATOM 1507 N N . GLU A 1 183 ? 16.010 5.516 -19.495 1.00 89.88 183 GLU A N 1
ATOM 1508 C CA . GLU A 1 183 ? 15.053 4.966 -18.533 1.00 89.88 183 GLU A CA 1
ATOM 1509 C C . GLU A 1 183 ? 15.534 5.152 -17.086 1.00 89.88 183 GLU A C 1
ATOM 1511 O O . GLU A 1 183 ? 14.757 5.571 -16.223 1.00 89.88 183 GLU A O 1
ATOM 1516 N N . LEU A 1 184 ? 16.830 4.952 -16.827 1.00 89.06 184 LEU A N 1
ATOM 1517 C CA . LEU A 1 184 ? 17.438 5.189 -15.518 1.00 89.06 184 LEU A CA 1
ATOM 1518 C C . LEU A 1 184 ? 17.375 6.673 -15.111 1.00 89.06 184 LEU A C 1
ATOM 1520 O O . LEU A 1 184 ? 17.057 6.981 -13.958 1.00 89.06 184 LEU A O 1
ATOM 1524 N N . GLN A 1 185 ? 17.623 7.595 -16.049 1.00 88.06 185 GLN A N 1
ATOM 1525 C CA . GLN A 1 185 ? 17.440 9.035 -15.827 1.00 88.06 185 GLN A CA 1
ATOM 1526 C C . GLN A 1 185 ? 15.968 9.379 -15.565 1.00 88.06 185 GLN A C 1
ATOM 1528 O O . GLN A 1 185 ? 15.650 10.039 -14.577 1.00 88.06 185 GLN A O 1
ATOM 1533 N N . ASN A 1 186 ? 15.049 8.852 -16.377 1.00 90.31 186 ASN A N 1
ATOM 1534 C CA . ASN A 1 186 ? 13.611 9.042 -16.191 1.00 90.31 186 ASN A CA 1
ATOM 1535 C C . ASN A 1 186 ? 13.132 8.547 -14.819 1.00 90.31 186 ASN A C 1
ATOM 1537 O O . ASN A 1 186 ? 12.291 9.192 -14.191 1.00 90.31 186 ASN A O 1
ATOM 1541 N N . LEU A 1 187 ? 13.650 7.414 -14.339 1.00 90.50 187 LEU A N 1
ATOM 1542 C CA . LEU A 1 187 ? 13.350 6.890 -13.009 1.00 90.50 187 LEU A CA 1
ATOM 1543 C C . LEU A 1 187 ? 13.859 7.836 -11.919 1.00 90.50 187 LEU A C 1
ATOM 1545 O O . LEU A 1 187 ? 13.133 8.126 -10.960 1.00 90.50 187 LEU A O 1
ATOM 1549 N N . ASN A 1 188 ? 15.079 8.351 -12.073 1.00 88.50 188 ASN A N 1
ATOM 1550 C CA . ASN A 1 188 ? 15.638 9.327 -11.149 1.00 88.50 188 ASN A CA 1
ATOM 1551 C C . ASN A 1 188 ? 14.770 10.598 -11.073 1.00 88.50 188 ASN A C 1
ATOM 1553 O O . ASN A 1 188 ? 14.408 11.035 -9.979 1.00 88.50 188 ASN A O 1
ATOM 1557 N N . ASP A 1 189 ? 14.350 11.132 -12.215 1.00 88.00 189 ASP A N 1
ATOM 1558 C CA . ASP A 1 189 ? 13.623 12.401 -12.275 1.00 88.00 189 ASP A CA 1
ATOM 1559 C C . ASP A 1 189 ? 12.150 12.261 -11.873 1.00 88.00 189 ASP A C 1
ATOM 1561 O O . ASP A 1 189 ? 11.606 13.116 -11.175 1.00 88.00 189 ASP A O 1
ATOM 1565 N N . LYS A 1 190 ? 11.485 11.168 -12.270 1.00 90.69 190 LYS A N 1
ATOM 1566 C CA . LYS A 1 190 ? 10.041 10.978 -12.041 1.00 90.69 190 LYS A CA 1
ATOM 1567 C C . LYS A 1 190 ? 9.709 10.258 -10.737 1.00 90.69 190 LYS A C 1
ATOM 1569 O O . LYS A 1 190 ? 8.624 10.476 -10.200 1.00 90.69 190 LYS A O 1
ATOM 1574 N N . LYS A 1 191 ? 10.588 9.385 -10.230 1.00 91.25 191 LYS A N 1
ATOM 1575 C CA . LYS A 1 191 ? 10.345 8.616 -8.994 1.00 91.25 191 LYS A CA 1
ATOM 1576 C C . LYS A 1 191 ? 11.268 9.046 -7.854 1.00 91.25 191 LYS A C 1
ATOM 1578 O O . LYS A 1 191 ? 10.773 9.437 -6.798 1.00 91.25 191 LYS A O 1
ATOM 1583 N N . MET A 1 192 ? 12.588 8.990 -8.055 1.00 89.69 192 MET A N 1
ATOM 1584 C CA . MET A 1 192 ? 13.578 9.196 -6.983 1.00 89.69 192 MET A CA 1
ATOM 1585 C C . MET A 1 192 ? 13.544 10.627 -6.427 1.00 89.69 192 MET A C 1
ATOM 1587 O O . MET A 1 192 ? 13.473 10.818 -5.212 1.00 89.69 192 MET A O 1
ATOM 1591 N N . PHE A 1 193 ? 13.566 11.640 -7.297 1.00 88.00 193 PHE A N 1
ATOM 1592 C CA . PHE A 1 193 ? 13.592 13.041 -6.879 1.00 88.00 193 PHE A CA 1
ATOM 1593 C C . PHE A 1 193 ? 12.304 13.464 -6.143 1.00 88.00 193 PHE A C 1
ATOM 1595 O O . PHE A 1 193 ? 12.413 13.919 -4.998 1.00 88.00 193 PHE A O 1
ATOM 1602 N N . PRO A 1 194 ? 11.085 13.211 -6.671 1.00 92.69 194 PRO A N 1
ATOM 1603 C CA . PRO A 1 194 ? 9.847 13.528 -5.956 1.00 92.69 194 PRO A CA 1
ATOM 1604 C C . PRO A 1 194 ? 9.687 12.732 -4.658 1.00 92.69 194 PRO A C 1
ATOM 1606 O O . PRO A 1 194 ? 9.078 13.206 -3.699 1.00 92.69 194 PRO A O 1
ATOM 1609 N N . PHE A 1 195 ? 10.215 11.505 -4.597 1.00 93.06 195 PHE A N 1
ATOM 1610 C CA . PHE A 1 195 ? 10.264 10.736 -3.356 1.00 93.06 195 PHE A CA 1
ATOM 1611 C C . PHE A 1 195 ? 11.113 11.444 -2.292 1.00 93.06 195 PHE A C 1
ATOM 1613 O O . PHE A 1 195 ? 10.651 11.620 -1.164 1.00 93.06 195 PHE A O 1
ATOM 1620 N N . MET A 1 196 ? 12.324 11.883 -2.645 1.00 90.69 196 MET A N 1
ATOM 1621 C CA . MET A 1 196 ? 13.243 12.551 -1.717 1.00 90.69 196 MET A CA 1
ATOM 1622 C C . MET A 1 196 ? 12.704 13.898 -1.225 1.00 90.69 196 MET A C 1
ATOM 1624 O O . MET A 1 196 ? 12.856 14.227 -0.045 1.00 90.69 196 MET A O 1
ATOM 1628 N N . GLU A 1 197 ? 12.034 14.656 -2.094 1.00 91.38 197 GLU A N 1
ATOM 1629 C CA . GLU A 1 197 ? 11.377 15.914 -1.731 1.00 91.38 197 GLU A CA 1
ATOM 1630 C C . GLU A 1 197 ? 10.229 15.677 -0.739 1.00 91.38 197 GLU A C 1
ATOM 1632 O O . GLU A 1 197 ? 10.194 16.281 0.337 1.00 91.38 197 GLU A O 1
ATOM 1637 N N . ARG A 1 198 ? 9.344 14.711 -1.031 1.00 92.50 198 ARG A N 1
ATOM 1638 C CA . ARG A 1 198 ? 8.268 14.316 -0.108 1.00 92.50 198 ARG A CA 1
ATOM 1639 C C . ARG A 1 198 ? 8.817 13.828 1.228 1.00 92.50 198 ARG A C 1
ATOM 1641 O O . ARG A 1 198 ? 8.317 14.251 2.269 1.00 92.50 198 ARG A O 1
ATOM 1648 N N . LEU A 1 199 ? 9.846 12.981 1.220 1.00 89.75 199 LEU A N 1
ATOM 1649 C CA . LEU A 1 199 ? 10.456 12.462 2.444 1.00 89.75 199 LEU A CA 1
ATOM 1650 C C . LEU A 1 199 ? 11.042 13.593 3.299 1.00 89.75 199 LEU A C 1
ATOM 1652 O O . LEU A 1 199 ? 10.857 13.600 4.513 1.00 89.75 199 LEU A O 1
ATOM 1656 N N . SER A 1 200 ? 11.691 14.572 2.666 1.00 88.81 200 SER A N 1
ATOM 1657 C CA . SER A 1 200 ? 12.234 15.750 3.353 1.00 88.81 200 SER A CA 1
ATOM 1658 C C . SER A 1 200 ? 11.124 16.635 3.923 1.00 88.81 200 SER A C 1
ATOM 1660 O O . SER A 1 200 ? 11.212 17.066 5.067 1.00 88.81 200 SER A O 1
ATOM 1662 N N . SER A 1 201 ? 10.027 16.834 3.184 1.00 87.69 201 SER A N 1
ATOM 1663 C CA . SER A 1 201 ? 8.874 17.598 3.680 1.00 87.69 201 SER A CA 1
ATOM 1664 C C . SER A 1 201 ? 8.181 16.940 4.884 1.00 87.69 201 SER A C 1
ATOM 1666 O O . SER A 1 201 ? 7.681 17.631 5.770 1.00 87.69 201 SER A O 1
ATOM 1668 N N . MET A 1 202 ? 8.159 15.602 4.946 1.00 83.12 202 MET A N 1
ATOM 1669 C CA . MET A 1 202 ? 7.520 14.856 6.037 1.00 83.12 202 MET A CA 1
ATOM 1670 C C . MET A 1 202 ? 8.446 14.598 7.229 1.00 83.12 202 MET A C 1
ATOM 1672 O O . MET A 1 202 ? 7.962 14.199 8.288 1.00 83.12 202 MET A O 1
ATOM 1676 N N . GLU A 1 203 ? 9.749 14.836 7.086 1.00 83.06 203 GLU A N 1
ATOM 1677 C CA . GLU A 1 203 ? 10.751 14.562 8.116 1.00 83.06 203 GLU A CA 1
ATOM 1678 C C . GLU A 1 203 ? 10.412 15.242 9.441 1.00 83.06 203 GLU A C 1
ATOM 1680 O O . GLU A 1 203 ? 10.353 14.569 10.466 1.00 83.06 203 GLU A O 1
ATOM 1685 N N . MET A 1 204 ? 10.084 16.537 9.418 1.00 80.06 204 MET A N 1
ATOM 1686 C CA . MET A 1 204 ? 9.768 17.299 10.633 1.00 80.06 204 MET A CA 1
ATOM 1687 C C . MET A 1 204 ? 8.597 16.708 11.430 1.00 80.06 204 MET A C 1
ATOM 1689 O O . MET A 1 204 ? 8.591 16.782 12.654 1.00 80.06 204 MET A O 1
ATOM 1693 N N . ASN A 1 205 ? 7.637 16.069 10.757 1.00 82.75 205 ASN A N 1
ATOM 1694 C CA . ASN A 1 205 ? 6.471 15.461 11.404 1.00 82.75 205 ASN A CA 1
ATOM 1695 C C . ASN A 1 205 ? 6.760 14.080 12.013 1.00 82.75 205 ASN A C 1
ATOM 1697 O O . ASN A 1 205 ? 5.983 13.593 12.837 1.00 82.75 205 ASN A O 1
ATOM 1701 N N . LEU A 1 206 ? 7.832 13.416 11.573 1.00 84.81 206 LEU A N 1
ATOM 1702 C CA . LEU A 1 206 ? 8.137 12.026 11.916 1.00 84.81 206 LEU A CA 1
ATOM 1703 C C . LEU A 1 206 ? 9.422 11.883 12.749 1.00 84.81 206 LEU A C 1
ATOM 1705 O O . LEU A 1 206 ? 9.603 10.852 13.398 1.00 84.81 206 LEU A O 1
ATOM 1709 N N . ILE A 1 207 ? 10.300 12.892 12.753 1.00 83.25 207 ILE A N 1
ATOM 1710 C CA . ILE A 1 207 ? 11.652 12.818 13.328 1.00 83.25 207 ILE A CA 1
ATOM 1711 C C . ILE A 1 207 ? 11.662 12.561 14.837 1.00 83.25 207 ILE A C 1
ATOM 1713 O O . ILE A 1 207 ? 12.519 11.823 15.316 1.00 83.25 207 ILE A O 1
ATOM 1717 N N . GLU A 1 208 ? 10.680 13.096 15.565 1.00 83.19 208 GLU A N 1
ATOM 1718 C CA . GLU A 1 208 ? 10.558 12.940 17.021 1.00 83.19 208 GLU A CA 1
ATOM 1719 C C . GLU A 1 208 ? 10.397 11.468 17.438 1.00 83.19 208 GLU A C 1
ATOM 1721 O O . GLU A 1 208 ? 10.881 11.058 18.488 1.00 83.19 208 GLU A O 1
ATOM 1726 N N . LEU A 1 209 ? 9.756 10.655 16.592 1.00 82.38 209 LEU A N 1
ATOM 1727 C CA . LEU A 1 209 ? 9.453 9.250 16.881 1.00 82.38 209 LEU A CA 1
ATOM 1728 C C . LEU A 1 209 ? 10.308 8.269 16.074 1.00 82.38 209 LEU A C 1
ATOM 1730 O O . LEU A 1 209 ? 10.573 7.164 16.540 1.00 82.38 209 LEU A O 1
ATOM 1734 N N . PHE A 1 210 ? 10.709 8.640 14.855 1.00 88.62 210 PHE A N 1
ATOM 1735 C CA . PHE A 1 210 ? 11.323 7.730 13.883 1.00 88.62 210 PHE A CA 1
ATOM 1736 C C . PHE A 1 210 ? 12.590 8.298 13.227 1.00 88.62 210 PHE A C 1
ATOM 1738 O O . PHE A 1 210 ? 12.952 7.884 12.125 1.00 88.62 210 PHE A O 1
ATOM 1745 N N . GLY A 1 211 ? 13.278 9.240 13.878 1.00 88.31 211 GLY A N 1
ATOM 1746 C CA . GLY A 1 211 ? 14.421 9.946 13.292 1.00 88.31 211 GLY A CA 1
ATOM 1747 C C . GLY A 1 211 ? 15.542 9.041 12.767 1.00 88.31 211 GLY A C 1
ATOM 1748 O O . GLY A 1 211 ? 16.082 9.302 11.696 1.00 88.31 211 GLY A O 1
ATOM 1749 N N . GLU A 1 212 ? 15.865 7.950 13.465 1.00 89.94 212 GLU A N 1
ATOM 1750 C CA . GLU A 1 212 ? 16.892 6.998 13.015 1.00 89.94 212 GLU A CA 1
ATOM 1751 C C . GLU A 1 212 ? 16.466 6.224 11.757 1.00 89.94 212 GLU A C 1
ATOM 1753 O O . GLU A 1 212 ? 17.241 6.096 10.812 1.00 89.94 212 GLU A O 1
ATOM 1758 N N . GLU A 1 213 ? 15.212 5.768 11.692 1.00 91.06 213 GLU A N 1
ATOM 1759 C CA . GLU A 1 213 ? 14.690 5.053 10.520 1.00 91.06 213 GLU A CA 1
ATOM 1760 C C . GLU A 1 213 ? 14.650 5.952 9.280 1.00 91.06 213 GLU A C 1
ATOM 1762 O O . GLU A 1 213 ? 15.008 5.515 8.186 1.00 91.06 213 GLU A O 1
ATOM 1767 N N . ILE A 1 214 ? 14.266 7.220 9.451 1.00 90.25 214 ILE A N 1
ATOM 1768 C CA . ILE A 1 214 ? 14.257 8.216 8.372 1.00 90.25 214 ILE A CA 1
ATOM 1769 C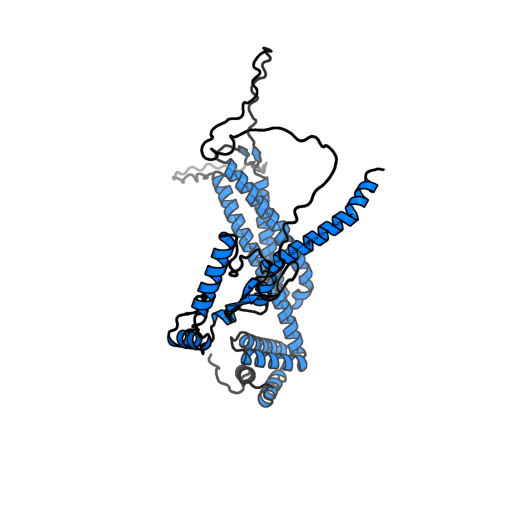 C . ILE A 1 214 ? 15.679 8.502 7.893 1.00 90.25 214 ILE A C 1
ATOM 1771 O O . ILE A 1 214 ? 15.910 8.575 6.687 1.00 90.25 214 ILE A O 1
ATOM 1775 N N . ARG A 1 215 ? 16.637 8.631 8.819 1.00 89.38 215 ARG A N 1
ATOM 1776 C CA . ARG A 1 215 ? 18.050 8.831 8.480 1.00 89.38 215 ARG A CA 1
ATOM 1777 C C . ARG A 1 215 ? 18.580 7.668 7.647 1.00 89.38 215 ARG A C 1
ATOM 1779 O O . ARG A 1 215 ? 19.079 7.895 6.550 1.00 89.38 215 ARG A O 1
ATOM 1786 N N . ASN A 1 216 ? 18.362 6.437 8.105 1.00 91.62 216 ASN A N 1
ATOM 1787 C CA . ASN A 1 216 ? 18.768 5.229 7.386 1.00 91.62 216 ASN A CA 1
ATOM 1788 C C . ASN A 1 216 ? 18.123 5.150 5.993 1.00 91.62 216 ASN A C 1
ATOM 1790 O O . ASN A 1 216 ? 18.767 4.755 5.022 1.00 91.62 216 ASN A O 1
ATOM 1794 N N . LEU A 1 217 ? 16.848 5.534 5.873 1.00 91.31 217 LEU A N 1
ATOM 1795 C CA . LEU A 1 217 ? 16.146 5.580 4.592 1.00 91.31 217 LEU A CA 1
ATOM 1796 C C . LEU A 1 217 ? 16.771 6.615 3.643 1.00 91.31 217 LEU A C 1
ATOM 1798 O O . LEU A 1 217 ? 17.041 6.301 2.487 1.00 91.31 217 LEU A O 1
ATOM 1802 N N . LYS A 1 218 ? 17.059 7.825 4.132 1.00 90.12 218 LYS A N 1
ATOM 1803 C CA . LYS A 1 218 ? 17.722 8.875 3.346 1.00 90.12 218 LYS A CA 1
ATOM 1804 C C . LYS A 1 218 ? 19.120 8.469 2.894 1.00 90.12 218 LYS A C 1
ATOM 1806 O O . LYS A 1 218 ? 19.470 8.702 1.742 1.00 90.12 218 LYS A O 1
ATOM 1811 N N . GLU A 1 219 ? 19.906 7.857 3.774 1.00 91.00 219 GLU A N 1
ATOM 1812 C CA . GLU A 1 219 ? 21.250 7.372 3.449 1.00 91.00 219 GLU A CA 1
ATOM 1813 C C . GLU A 1 219 ? 21.214 6.330 2.327 1.00 91.00 219 GLU A C 1
ATOM 1815 O O . GLU A 1 219 ? 21.945 6.461 1.344 1.00 91.00 219 GLU A O 1
ATOM 1820 N N . LYS A 1 220 ? 20.298 5.355 2.407 1.00 91.12 220 LYS A N 1
ATOM 1821 C CA . LYS A 1 220 ? 20.091 4.361 1.341 1.00 91.12 220 LYS A CA 1
ATOM 1822 C C . LYS A 1 220 ? 19.720 5.005 0.008 1.00 91.12 220 LYS A C 1
ATOM 1824 O O . LYS A 1 220 ? 20.283 4.657 -1.027 1.00 91.12 220 LYS A O 1
ATOM 1829 N N . MET A 1 221 ? 18.805 5.969 0.026 1.00 90.75 221 MET A N 1
ATOM 1830 C CA . MET A 1 221 ? 18.358 6.640 -1.196 1.00 90.75 221 MET A CA 1
ATOM 1831 C C . MET A 1 221 ? 19.442 7.543 -1.793 1.00 90.75 221 MET A C 1
ATOM 1833 O O . MET A 1 221 ? 19.613 7.575 -3.010 1.00 90.75 221 MET A O 1
ATOM 1837 N N . ASN A 1 222 ? 20.244 8.210 -0.960 1.00 88.31 222 ASN A N 1
ATOM 1838 C CA . ASN A 1 222 ? 21.416 8.955 -1.417 1.00 88.31 222 ASN A CA 1
ATOM 1839 C C . ASN A 1 222 ? 22.463 8.036 -2.052 1.00 88.31 222 ASN A C 1
ATOM 1841 O O . ASN A 1 222 ? 23.020 8.380 -3.093 1.00 88.31 222 ASN A O 1
ATOM 1845 N N . PHE A 1 223 ? 22.703 6.858 -1.474 1.00 88.81 223 PHE A N 1
ATOM 1846 C CA . PHE A 1 223 ? 23.593 5.866 -2.070 1.00 88.81 223 PHE A CA 1
ATOM 1847 C C . PHE A 1 223 ? 23.105 5.430 -3.460 1.00 88.81 223 PHE A C 1
ATOM 1849 O O . PHE A 1 223 ? 23.886 5.420 -4.412 1.00 88.81 223 PHE A O 1
ATOM 1856 N N . LEU A 1 224 ? 21.805 5.145 -3.613 1.00 87.75 224 LEU A N 1
ATOM 1857 C CA . LEU A 1 224 ? 21.215 4.829 -4.919 1.00 87.75 224 LEU A CA 1
ATOM 1858 C C . LEU A 1 224 ? 21.354 5.989 -5.909 1.00 87.75 224 LEU A C 1
ATOM 1860 O O . LEU A 1 224 ? 21.723 5.763 -7.058 1.00 87.75 224 LEU A O 1
ATOM 1864 N N . LYS A 1 225 ? 21.136 7.229 -5.466 1.00 87.94 225 LYS A N 1
ATOM 1865 C CA . LYS A 1 225 ? 21.317 8.427 -6.295 1.00 87.94 225 LYS A CA 1
ATOM 1866 C C . LYS A 1 225 ? 22.757 8.567 -6.799 1.00 87.94 225 LYS A C 1
ATOM 1868 O O . LYS A 1 225 ? 22.966 8.815 -7.983 1.00 87.94 225 LYS A O 1
ATOM 1873 N N . ILE A 1 226 ? 23.750 8.370 -5.928 1.00 85.31 226 ILE A N 1
ATOM 1874 C CA . ILE A 1 226 ? 25.172 8.375 -6.312 1.00 85.31 226 ILE A CA 1
ATOM 1875 C C . ILE A 1 226 ? 25.452 7.248 -7.315 1.00 85.31 226 ILE A C 1
ATOM 1877 O O . ILE A 1 226 ? 26.135 7.457 -8.317 1.00 85.31 226 ILE A O 1
ATOM 1881 N N . LYS A 1 227 ? 24.885 6.059 -7.095 1.00 85.81 227 LYS A N 1
ATOM 1882 C CA . LYS A 1 227 ? 25.040 4.919 -8.004 1.00 85.81 227 LYS A CA 1
ATOM 1883 C C . LYS A 1 227 ? 24.457 5.198 -9.395 1.00 85.81 227 LYS A C 1
ATOM 1885 O O . LYS A 1 227 ? 25.117 4.914 -10.386 1.00 85.81 227 LYS A O 1
ATOM 1890 N N . ILE A 1 228 ? 23.274 5.803 -9.482 1.00 84.62 228 ILE A N 1
ATOM 1891 C CA . ILE A 1 228 ? 22.690 6.236 -10.762 1.00 84.62 228 ILE A CA 1
ATOM 1892 C C . ILE A 1 228 ? 23.597 7.271 -11.435 1.00 84.62 228 ILE A C 1
ATOM 1894 O O . ILE A 1 228 ? 23.940 7.116 -12.604 1.00 84.62 228 ILE A O 1
ATOM 1898 N N . GLY A 1 229 ? 24.040 8.283 -10.684 1.00 80.88 229 GLY A N 1
ATOM 1899 C CA . GLY A 1 229 ? 24.913 9.337 -11.201 1.00 80.88 229 GLY A CA 1
ATOM 1900 C C . GLY A 1 229 ? 26.231 8.806 -11.764 1.00 80.88 229 GLY A C 1
ATOM 1901 O O . GLY A 1 229 ? 26.649 9.233 -12.834 1.00 80.88 229 GLY A O 1
ATOM 1902 N N . THR A 1 230 ? 26.859 7.833 -11.099 1.00 83.00 230 THR A N 1
ATOM 1903 C CA . THR A 1 230 ? 28.106 7.221 -11.595 1.00 83.00 230 THR A CA 1
ATOM 1904 C C . THR A 1 230 ? 27.898 6.410 -12.872 1.00 83.00 230 THR A C 1
ATOM 1906 O O . THR A 1 230 ? 28.769 6.419 -13.733 1.00 83.00 230 THR A O 1
ATOM 1909 N N . ILE A 1 231 ? 26.756 5.737 -13.032 1.00 79.75 231 ILE A N 1
ATOM 1910 C CA . ILE A 1 231 ? 26.434 4.977 -14.250 1.00 79.75 231 ILE A CA 1
ATOM 1911 C C . ILE A 1 231 ? 26.156 5.913 -15.425 1.00 79.75 231 ILE A C 1
ATOM 1913 O O . ILE A 1 231 ? 26.699 5.707 -16.505 1.00 79.75 231 ILE A O 1
ATOM 1917 N N . VAL A 1 232 ? 25.362 6.962 -15.205 1.00 80.62 232 VAL A N 1
ATOM 1918 C CA . VAL A 1 232 ? 25.097 7.981 -16.230 1.00 80.62 232 VAL A CA 1
ATOM 1919 C C . VAL A 1 232 ? 26.386 8.697 -16.628 1.00 80.62 232 VAL A C 1
ATOM 1921 O O . VAL A 1 232 ? 26.621 8.929 -17.807 1.00 80.62 232 VAL A O 1
ATOM 1924 N N . TRP A 1 233 ? 27.254 9.002 -15.661 1.00 79.12 233 TRP A N 1
ATOM 1925 C CA . TRP A 1 233 ? 28.559 9.589 -15.944 1.00 79.12 233 TRP A CA 1
ATOM 1926 C C . TRP A 1 233 ? 29.434 8.658 -16.794 1.00 79.12 233 TRP A C 1
ATOM 1928 O O . TRP A 1 233 ? 29.939 9.101 -17.817 1.00 79.12 233 TRP A O 1
ATOM 1938 N N . LYS A 1 234 ? 29.526 7.364 -16.446 1.00 78.19 234 LYS A N 1
ATOM 1939 C CA . LYS A 1 234 ? 30.244 6.360 -17.255 1.00 78.19 234 LYS A CA 1
ATOM 1940 C C . LYS A 1 234 ? 29.717 6.260 -18.684 1.00 78.19 234 LYS A C 1
ATOM 1942 O O . LYS A 1 234 ? 30.506 6.083 -19.598 1.00 78.19 234 LYS A O 1
ATOM 1947 N N . PHE A 1 235 ? 28.402 6.350 -18.872 1.00 75.00 235 PHE A N 1
ATOM 1948 C CA . PHE A 1 235 ? 27.798 6.365 -20.203 1.00 75.00 235 PHE A CA 1
ATOM 1949 C C . PHE A 1 235 ? 28.208 7.618 -20.991 1.00 75.00 235 PHE A C 1
ATOM 1951 O O . PHE A 1 235 ? 28.643 7.504 -22.129 1.00 75.00 235 PHE A O 1
ATOM 1958 N N . ASN A 1 236 ? 28.155 8.797 -20.365 1.00 73.75 236 ASN A N 1
ATOM 1959 C CA . ASN A 1 236 ? 28.531 10.060 -21.007 1.00 73.75 236 ASN A CA 1
ATOM 1960 C C . ASN A 1 236 ? 30.031 10.168 -21.345 1.00 73.75 236 ASN A C 1
ATOM 1962 O O . ASN A 1 236 ? 30.404 11.032 -22.133 1.00 73.75 236 ASN A O 1
ATOM 1966 N N . GLU A 1 237 ? 30.897 9.354 -20.733 1.00 75.00 237 GLU A N 1
ATOM 1967 C CA . GLU A 1 237 ? 32.321 9.278 -21.094 1.00 75.00 237 GLU A CA 1
ATOM 1968 C C . GLU A 1 237 ? 32.593 8.454 -22.364 1.00 75.00 237 GLU A C 1
ATOM 1970 O O . GLU A 1 237 ? 33.700 8.523 -22.903 1.00 75.00 237 GLU A O 1
ATOM 1975 N N . ILE A 1 238 ? 31.621 7.666 -22.836 1.00 71.31 238 ILE A N 1
ATOM 1976 C CA . ILE A 1 238 ? 31.755 6.879 -24.063 1.00 71.31 238 ILE A CA 1
ATOM 1977 C C . ILE A 1 238 ? 31.466 7.792 -25.257 1.00 71.31 238 ILE A C 1
ATOM 1979 O O . ILE A 1 238 ? 30.335 8.232 -25.459 1.00 71.31 238 ILE A O 1
ATOM 1983 N N . ASP A 1 239 ? 32.488 8.048 -26.073 1.00 63.03 239 ASP A N 1
ATOM 1984 C CA . ASP A 1 239 ? 32.356 8.814 -27.312 1.00 63.03 239 ASP A CA 1
ATOM 1985 C C . ASP A 1 239 ? 31.933 7.844 -28.439 1.00 63.03 239 ASP A C 1
ATOM 1987 O O . ASP A 1 239 ? 32.731 7.037 -28.925 1.00 63.03 239 ASP A O 1
ATOM 1991 N N . ILE A 1 240 ? 30.660 7.887 -28.851 1.00 69.12 240 ILE A N 1
ATOM 1992 C CA . ILE A 1 240 ? 30.141 7.069 -29.962 1.00 69.12 240 ILE A CA 1
ATOM 1993 C C . ILE A 1 240 ? 30.422 7.793 -31.285 1.00 69.12 240 ILE A C 1
ATOM 1995 O O . ILE A 1 240 ? 29.884 8.869 -31.544 1.00 69.12 240 ILE A O 1
ATOM 1999 N N . ILE A 1 241 ? 31.260 7.201 -32.139 1.00 67.75 241 ILE A N 1
ATOM 2000 C CA . ILE A 1 241 ? 31.632 7.774 -33.440 1.00 67.75 241 ILE A CA 1
ATOM 2001 C C . ILE A 1 241 ? 30.747 7.161 -34.531 1.00 67.75 241 ILE A C 1
ATOM 2003 O O . ILE A 1 241 ? 30.808 5.956 -34.793 1.00 67.75 241 ILE A O 1
ATOM 2007 N N . GLU A 1 242 ? 29.946 7.992 -35.203 1.00 60.50 242 GLU A N 1
ATOM 2008 C CA . GLU A 1 242 ? 29.203 7.583 -36.399 1.00 60.50 242 GLU A CA 1
ATOM 2009 C C . GLU A 1 242 ? 30.132 7.550 -37.627 1.00 60.50 242 GLU A C 1
ATOM 2011 O O . GLU A 1 242 ? 30.840 8.530 -37.894 1.00 60.50 242 GLU A O 1
ATOM 2016 N N . PRO A 1 243 ? 30.158 6.457 -38.412 1.00 49.62 243 PRO A N 1
ATOM 2017 C CA . PRO A 1 243 ? 30.968 6.410 -39.619 1.00 49.62 243 PRO A CA 1
ATOM 2018 C C . PRO A 1 243 ? 30.450 7.431 -40.642 1.00 49.62 243 PRO A C 1
ATOM 2020 O O . PRO A 1 243 ? 29.293 7.391 -41.065 1.00 49.62 243 PRO A O 1
ATOM 2023 N N . LYS A 1 244 ? 31.328 8.348 -41.073 1.00 44.28 244 LYS A N 1
ATOM 2024 C CA . LYS A 1 244 ? 31.052 9.262 -42.190 1.00 44.28 244 LYS A CA 1
ATOM 2025 C C . LYS A 1 244 ? 30.678 8.436 -43.423 1.00 44.28 244 LYS A C 1
ATOM 2027 O O . LYS A 1 244 ? 31.468 7.601 -43.862 1.00 44.28 244 LYS A O 1
ATOM 2032 N N . ARG A 1 245 ? 29.501 8.694 -44.006 1.00 39.81 245 ARG A N 1
ATOM 2033 C CA . ARG A 1 245 ? 29.160 8.216 -45.354 1.00 39.81 245 ARG A CA 1
ATOM 2034 C C . ARG A 1 245 ? 30.282 8.656 -46.294 1.00 39.81 245 ARG A C 1
ATOM 2036 O O . ARG A 1 245 ? 30.585 9.843 -46.365 1.00 39.81 245 ARG A O 1
ATOM 2043 N N . SER A 1 246 ? 30.909 7.703 -46.974 1.00 39.28 246 SER A N 1
ATOM 2044 C CA . SER A 1 246 ? 31.887 7.974 -48.021 1.00 39.28 246 SER A CA 1
ATOM 2045 C C . SER A 1 246 ? 31.260 8.894 -49.066 1.00 39.28 246 SER A C 1
ATOM 2047 O O . SER A 1 246 ? 30.287 8.514 -49.719 1.00 39.28 246 SER A O 1
ATOM 2049 N N . GLU A 1 247 ? 31.812 10.094 -49.206 1.00 40.31 247 GLU A N 1
ATOM 2050 C CA . GLU A 1 247 ? 31.571 10.986 -50.334 1.00 40.31 247 GLU A CA 1
ATOM 2051 C C . GLU A 1 247 ? 31.998 10.260 -51.615 1.00 40.31 247 GLU A C 1
ATOM 2053 O O . GLU A 1 247 ? 33.180 10.181 -51.950 1.00 40.31 247 GLU A O 1
ATOM 2058 N N . THR A 1 248 ? 31.038 9.689 -52.339 1.00 32.25 248 THR A N 1
ATOM 2059 C CA . THR A 1 248 ? 31.238 9.339 -53.742 1.00 32.25 248 THR A CA 1
ATOM 2060 C C . THR A 1 248 ? 31.386 10.640 -54.521 1.00 32.25 248 THR A C 1
ATOM 2062 O O . THR A 1 248 ? 30.430 11.392 -54.697 1.00 32.25 248 THR A O 1
ATOM 2065 N N . THR A 1 249 ? 32.634 10.905 -54.900 1.00 32.12 249 THR A N 1
ATOM 2066 C CA . THR A 1 249 ? 33.108 11.765 -55.988 1.00 32.12 249 THR A CA 1
ATOM 2067 C C . THR A 1 249 ? 32.008 12.320 -56.896 1.00 32.12 249 THR A C 1
ATOM 2069 O O . THR A 1 249 ? 31.422 11.590 -57.694 1.00 32.12 249 THR A O 1
ATOM 2072 N N . LYS A 1 250 ? 31.796 13.639 -56.825 1.00 36.09 250 LYS A N 1
ATOM 2073 C CA . LYS A 1 250 ? 31.190 14.415 -57.910 1.00 36.09 250 LYS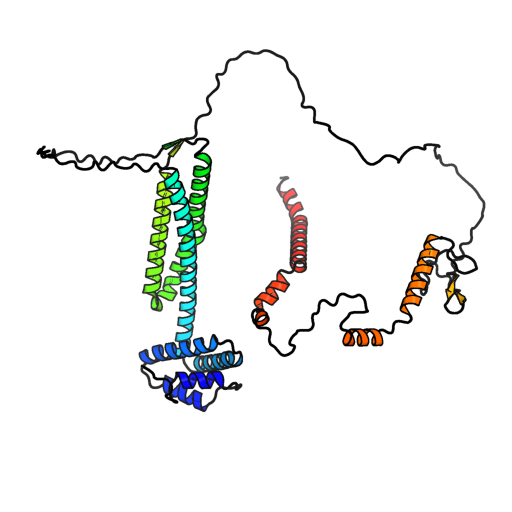 A CA 1
ATOM 2074 C C . LYS A 1 250 ? 32.103 14.336 -59.134 1.00 36.09 250 LYS A C 1
ATOM 2076 O O . LYS A 1 250 ? 33.225 14.836 -59.091 1.00 36.09 250 LYS A O 1
ATOM 2081 N N . SER A 1 251 ? 31.611 13.735 -60.207 1.00 30.47 251 SER A N 1
ATOM 2082 C CA . SER A 1 251 ? 32.086 13.993 -61.563 1.00 30.47 251 SER A CA 1
ATOM 2083 C C . SER A 1 251 ? 30.902 14.492 -62.375 1.00 30.47 251 SER A C 1
ATOM 2085 O O . SER A 1 251 ? 29.940 13.753 -62.583 1.00 30.47 251 SER A O 1
ATOM 2087 N N . ASP A 1 252 ? 30.983 15.755 -62.777 1.00 34.62 252 ASP A N 1
ATOM 2088 C CA . ASP A 1 252 ? 30.061 16.405 -63.695 1.00 34.62 252 ASP A CA 1
ATOM 2089 C C . ASP A 1 252 ? 30.194 15.777 -65.089 1.00 34.62 252 ASP A C 1
ATOM 2091 O O . ASP A 1 252 ? 31.244 15.891 -65.721 1.00 34.62 252 ASP A O 1
ATOM 2095 N N . THR A 1 253 ? 29.125 15.154 -65.579 1.00 34.50 253 THR A N 1
ATOM 2096 C CA . THR A 1 253 ? 28.843 15.018 -67.014 1.00 34.50 253 THR A CA 1
ATOM 2097 C C . THR A 1 253 ? 27.334 15.050 -67.210 1.00 34.50 253 THR A C 1
ATOM 2099 O O . THR A 1 253 ? 26.631 14.135 -66.785 1.00 34.50 253 THR A O 1
ATOM 2102 N N . GLU A 1 254 ? 26.863 16.120 -67.843 1.00 39.19 254 GLU A N 1
ATOM 2103 C CA . GLU A 1 254 ? 25.538 16.239 -68.446 1.00 39.19 254 GLU A CA 1
ATOM 2104 C C . GLU A 1 254 ? 25.407 15.228 -69.599 1.00 39.19 254 GLU A C 1
ATOM 2106 O O . GLU A 1 254 ? 26.266 15.184 -70.481 1.00 39.19 254 GLU A O 1
ATOM 2111 N N . SER A 1 255 ? 24.347 14.419 -69.595 1.00 37.59 255 SER A N 1
ATOM 2112 C CA . SER A 1 255 ? 23.813 13.747 -70.785 1.00 37.59 255 SER A CA 1
ATOM 2113 C C . SER A 1 255 ? 22.385 13.291 -70.498 1.00 37.59 255 SER A C 1
ATOM 2115 O O . SER A 1 255 ? 22.137 12.634 -69.490 1.00 37.59 255 SER A O 1
ATOM 2117 N N . ASP A 1 256 ? 21.494 13.684 -71.401 1.00 38.44 256 ASP A N 1
ATOM 2118 C CA . ASP A 1 256 ? 20.049 13.480 -71.423 1.00 38.44 256 ASP A CA 1
ATOM 2119 C C . ASP A 1 256 ? 19.592 12.005 -71.429 1.00 38.44 256 ASP A C 1
ATOM 2121 O O . ASP A 1 256 ? 20.358 11.102 -71.769 1.00 38.44 256 ASP A O 1
ATOM 2125 N N . ASP A 1 257 ? 18.290 11.856 -71.144 1.00 38.69 257 ASP A N 1
ATOM 2126 C CA . ASP A 1 257 ? 17.381 10.742 -71.461 1.00 38.69 257 ASP A CA 1
ATOM 2127 C C . ASP A 1 257 ? 17.327 9.537 -70.498 1.00 38.69 257 ASP A C 1
ATOM 2129 O O . ASP A 1 257 ? 18.072 8.573 -70.626 1.00 38.69 257 ASP A O 1
ATOM 2133 N N . ASP A 1 258 ? 16.359 9.563 -69.569 1.00 42.12 258 ASP A N 1
ATOM 2134 C CA . ASP A 1 258 ? 15.287 8.551 -69.543 1.00 42.12 258 ASP A CA 1
ATOM 2135 C C . ASP A 1 258 ? 14.144 8.966 -68.592 1.00 42.12 258 ASP A C 1
ATOM 2137 O O . ASP A 1 258 ? 14.251 8.968 -67.364 1.00 42.12 258 ASP A O 1
ATOM 2141 N N . ASP A 1 259 ? 13.032 9.331 -69.226 1.00 50.81 259 ASP A N 1
ATOM 2142 C CA . ASP A 1 259 ? 11.736 9.697 -68.665 1.00 50.81 259 ASP A CA 1
ATOM 2143 C C . ASP A 1 259 ? 10.918 8.406 -68.473 1.00 50.81 259 ASP A C 1
ATOM 2145 O O . ASP A 1 259 ? 10.447 7.809 -69.444 1.00 50.81 259 ASP A O 1
ATOM 2149 N N . PHE A 1 260 ? 10.785 7.923 -67.235 1.00 32.72 260 PHE A N 1
ATOM 2150 C CA . PHE A 1 260 ? 9.925 6.779 -66.913 1.00 32.72 260 PHE A CA 1
ATOM 2151 C C . PHE A 1 260 ? 9.111 7.057 -65.646 1.00 32.72 260 PHE A C 1
ATOM 2153 O O . PHE A 1 260 ? 9.616 7.019 -64.525 1.00 32.72 260 PHE A O 1
ATOM 2160 N N . GLU A 1 261 ? 7.822 7.334 -65.848 1.00 47.62 261 GLU A N 1
ATOM 2161 C CA . GLU A 1 261 ? 6.802 7.334 -64.802 1.00 47.62 261 GLU A CA 1
ATOM 2162 C C . GLU A 1 261 ? 6.547 5.899 -64.305 1.00 47.62 261 GLU A C 1
ATOM 2164 O O . GLU A 1 261 ? 6.359 4.969 -65.096 1.00 47.62 261 GLU A O 1
ATOM 2169 N N . ASP A 1 262 ? 6.491 5.729 -62.983 1.00 35.56 262 ASP A N 1
ATOM 2170 C CA . ASP A 1 262 ? 6.133 4.469 -62.335 1.00 35.56 262 ASP A CA 1
ATOM 2171 C C . ASP A 1 262 ? 4.694 4.048 -62.684 1.00 35.56 262 ASP A C 1
ATOM 2173 O O . ASP A 1 262 ? 3.706 4.705 -62.341 1.00 35.56 262 ASP A O 1
ATOM 2177 N N . VAL A 1 263 ? 4.584 2.893 -63.342 1.00 36.12 263 VAL A N 1
ATOM 2178 C CA . VAL A 1 263 ? 3.334 2.187 -63.639 1.00 36.12 263 VAL A CA 1
ATOM 2179 C C . VAL A 1 263 ? 2.887 1.424 -62.386 1.00 36.12 263 VAL A C 1
ATOM 2181 O O . VAL A 1 263 ? 3.569 0.481 -61.985 1.00 36.12 263 VAL A O 1
ATOM 2184 N N . PRO A 1 264 ? 1.734 1.738 -61.766 1.00 36.31 264 PRO A N 1
ATOM 2185 C CA . PRO A 1 264 ? 1.241 0.936 -60.658 1.00 36.31 264 PRO A CA 1
ATOM 2186 C C . PRO A 1 264 ? 0.729 -0.426 -61.144 1.00 36.31 264 PRO A C 1
ATOM 2188 O O . PRO A 1 264 ? -0.112 -0.534 -62.044 1.00 36.31 264 PRO A O 1
ATOM 2191 N N . GLU A 1 265 ? 1.246 -1.462 -60.489 1.00 31.80 265 GLU A N 1
ATOM 2192 C CA . GLU A 1 265 ? 0.980 -2.879 -60.707 1.00 31.80 265 GLU A CA 1
ATOM 2193 C C . GLU A 1 265 ? -0.521 -3.214 -60.639 1.00 31.80 265 GLU A C 1
ATOM 2195 O O . GLU A 1 265 ? -1.224 -2.923 -59.667 1.00 31.80 265 GLU A O 1
ATOM 2200 N N . ARG A 1 266 ? -1.013 -3.879 -61.690 1.00 34.78 266 ARG A N 1
ATOM 2201 C CA . ARG A 1 266 ? -2.313 -4.557 -61.720 1.00 34.78 266 ARG A CA 1
ATOM 2202 C C . ARG A 1 266 ? -2.104 -6.060 -61.821 1.00 34.78 266 ARG A C 1
ATOM 2204 O O . ARG A 1 266 ? -1.787 -6.547 -62.895 1.00 34.78 266 ARG A O 1
ATOM 2211 N N . GLU A 1 267 ? -2.447 -6.771 -60.758 1.00 32.53 267 GLU A N 1
ATOM 2212 C CA . GLU A 1 267 ? -2.804 -8.194 -60.723 1.00 32.53 267 GLU A CA 1
ATOM 2213 C C . GLU A 1 267 ? -3.672 -8.380 -59.457 1.00 32.53 267 GLU A C 1
ATOM 2215 O O . GLU A 1 267 ? -3.334 -7.862 -58.404 1.00 32.53 267 GLU A O 1
ATOM 2220 N N . ASN A 1 268 ? -4.836 -9.024 -59.397 1.00 29.14 268 ASN A N 1
ATOM 2221 C CA . ASN A 1 268 ? -5.589 -9.845 -60.324 1.00 29.14 268 ASN A CA 1
ATOM 2222 C C . ASN A 1 268 ? -7.080 -9.757 -59.940 1.00 29.14 268 ASN A C 1
ATOM 2224 O O . ASN A 1 268 ? -7.458 -9.928 -58.779 1.00 29.14 268 ASN A O 1
ATOM 2228 N N . LEU A 1 269 ? -7.936 -9.549 -60.944 1.00 30.28 269 LEU A N 1
ATOM 2229 C CA . LEU A 1 269 ? -9.316 -10.038 -60.934 1.00 30.28 269 LEU A CA 1
ATOM 2230 C C . LEU A 1 269 ? -9.265 -11.569 -60.788 1.00 30.28 269 LEU A C 1
ATOM 2232 O O . LEU A 1 269 ? -8.382 -12.208 -61.351 1.00 30.28 269 LEU A O 1
ATOM 2236 N N . ILE A 1 270 ? -10.200 -12.199 -60.079 1.00 27.84 270 ILE A N 1
ATOM 2237 C CA . ILE A 1 270 ? -11.311 -12.936 -60.699 1.00 27.84 270 ILE A CA 1
ATOM 2238 C C . ILE A 1 270 ? -12.230 -13.490 -59.589 1.00 27.84 270 ILE A C 1
ATOM 2240 O O . ILE A 1 270 ? -11.759 -13.951 -58.554 1.00 27.84 270 ILE A O 1
ATOM 2244 N N . LEU A 1 271 ? -13.534 -13.522 -59.913 1.00 26.94 271 LEU A N 1
ATOM 2245 C CA . LEU A 1 271 ? -14.689 -14.106 -59.205 1.00 26.94 271 LEU A CA 1
ATOM 2246 C C . LEU A 1 271 ? -15.224 -13.236 -58.049 1.00 26.94 271 LEU A C 1
ATOM 2248 O O . LEU A 1 271 ? -14.677 -13.217 -56.963 1.00 26.94 271 LEU A O 1
ATOM 2252 N N . LEU A 1 272 ? -16.332 -12.506 -58.163 1.00 26.06 272 LEU A N 1
ATOM 2253 C CA . LEU A 1 272 ? -17.622 -12.851 -58.756 1.00 26.06 272 LEU A CA 1
ATOM 2254 C C . LEU A 1 272 ? -18.415 -11.555 -58.946 1.00 26.06 272 LEU A C 1
ATOM 2256 O O . LEU A 1 272 ? -18.700 -10.883 -57.964 1.00 26.06 272 LEU A O 1
ATOM 2260 N N . ASN A 1 273 ? -18.791 -11.235 -60.182 1.00 28.70 273 ASN A N 1
ATOM 2261 C CA . ASN A 1 273 ? -20.060 -10.574 -60.510 1.00 28.70 273 ASN A CA 1
ATOM 2262 C C . ASN A 1 273 ? -20.232 -10.591 -62.032 1.00 28.70 273 ASN A C 1
ATOM 2264 O O . ASN A 1 273 ? -20.136 -9.583 -62.725 1.00 28.70 273 ASN A O 1
ATOM 2268 N N . LYS A 1 274 ? -20.473 -11.794 -62.558 1.00 31.08 274 LYS A N 1
ATOM 2269 C CA . LYS A 1 274 ? -21.166 -11.957 -63.833 1.00 31.08 274 LYS A CA 1
ATOM 2270 C C . LYS A 1 274 ? -22.664 -11.980 -63.526 1.00 31.08 274 LYS A C 1
ATOM 2272 O O . LYS A 1 274 ? -23.090 -12.718 -62.644 1.00 31.08 274 LYS A O 1
ATOM 2277 N N . ILE A 1 275 ? -23.419 -11.236 -64.335 1.00 29.31 275 ILE A N 1
ATOM 2278 C CA . ILE A 1 275 ? -24.890 -11.199 -64.443 1.00 29.31 275 ILE A CA 1
ATOM 2279 C C . ILE A 1 275 ? -25.575 -10.095 -63.616 1.00 29.31 275 ILE A C 1
ATOM 2281 O O . ILE A 1 275 ? -26.380 -10.327 -62.718 1.00 29.31 275 ILE A O 1
ATOM 2285 N N . ARG A 1 276 ? -25.292 -8.851 -64.004 1.00 27.61 276 ARG A N 1
ATOM 2286 C CA . ARG A 1 276 ? -26.265 -7.745 -64.074 1.00 27.61 276 ARG A CA 1
ATOM 2287 C C . ARG A 1 276 ? -25.602 -6.692 -64.961 1.00 27.61 276 ARG A C 1
ATOM 2289 O O . ARG A 1 276 ? -24.788 -5.918 -64.488 1.00 27.61 276 ARG A O 1
ATOM 2296 N N . MET A 1 277 ? -25.726 -6.768 -66.276 1.00 27.00 277 MET A N 1
ATOM 2297 C CA . MET A 1 277 ? -26.822 -6.139 -67.008 1.00 27.00 277 MET A CA 1
ATOM 2298 C C . MET A 1 277 ? -26.710 -6.551 -68.480 1.00 27.00 277 MET A C 1
ATOM 2300 O O . MET A 1 277 ? -25.660 -6.356 -69.072 1.00 27.00 277 MET A O 1
ATOM 2304 N N . GLU A 1 278 ? -27.790 -7.090 -69.026 1.00 27.86 278 GLU A N 1
ATOM 2305 C CA . GLU A 1 278 ? -28.267 -6.994 -70.415 1.00 27.86 278 GLU A CA 1
ATOM 2306 C C . GLU A 1 278 ? -29.680 -7.596 -70.300 1.00 27.86 278 GLU A C 1
ATOM 2308 O O . GLU A 1 278 ? -29.857 -8.746 -69.915 1.00 27.86 278 GLU A O 1
ATOM 2313 N N . ASN A 1 279 ? -30.732 -6.786 -70.277 1.00 29.11 279 ASN A N 1
ATOM 2314 C CA . ASN A 1 279 ? -31.308 -6.281 -71.507 1.00 29.11 279 ASN A CA 1
ATOM 2315 C C . ASN A 1 279 ? -31.841 -4.855 -71.352 1.00 29.11 279 ASN A C 1
ATOM 2317 O O . ASN A 1 279 ? -32.698 -4.553 -70.521 1.00 29.11 279 ASN A O 1
ATOM 2321 N N . SER A 1 280 ? -31.300 -4.019 -72.223 1.00 28.88 280 SER A N 1
ATOM 2322 C CA . SER A 1 280 ? -31.835 -2.782 -72.768 1.00 28.88 280 SER A CA 1
ATOM 2323 C C . SER A 1 280 ? -33.169 -2.988 -73.502 1.00 28.88 280 SER A C 1
ATOM 2325 O O . SER A 1 280 ? -33.472 -4.101 -73.934 1.00 28.88 280 SER A O 1
ATOM 2327 N N . ASN A 1 281 ? -33.884 -1.863 -73.678 1.00 28.44 281 ASN A N 1
ATOM 2328 C CA . ASN A 1 281 ? -35.047 -1.558 -74.543 1.00 28.44 281 ASN A CA 1
ATOM 2329 C C . ASN A 1 281 ? -36.280 -1.164 -73.698 1.00 28.44 281 ASN A C 1
ATOM 2331 O O . ASN A 1 281 ? -36.734 -1.962 -72.892 1.00 28.44 281 ASN A O 1
ATOM 2335 N N . LEU A 1 282 ? -36.893 0.025 -73.779 1.00 29.17 282 LEU A N 1
ATOM 2336 C CA . LEU A 1 282 ? -36.905 1.120 -74.760 1.00 29.17 282 LEU A CA 1
ATOM 2337 C C . LEU A 1 282 ? -37.327 2.450 -74.074 1.00 29.17 282 LEU A C 1
ATOM 2339 O O . LEU A 1 282 ? -38.130 2.440 -73.147 1.00 29.17 282 LEU A O 1
ATOM 2343 N N . SER A 1 283 ? -36.760 3.546 -74.585 1.00 30.03 283 SER A N 1
ATOM 2344 C CA . SER A 1 283 ? -37.219 4.940 -74.786 1.00 30.03 283 SER A CA 1
ATOM 2345 C C . SER A 1 283 ? -38.253 5.668 -73.884 1.00 30.03 283 SER A C 1
ATOM 2347 O O . SER A 1 283 ? -39.416 5.292 -73.821 1.00 30.03 283 SER A O 1
ATOM 2349 N N . GLU A 1 284 ? -37.769 6.809 -73.348 1.00 29.42 284 GLU A N 1
ATOM 2350 C CA . GLU A 1 284 ? -38.333 8.172 -73.103 1.00 29.42 284 GLU A CA 1
ATOM 2351 C C . GLU A 1 284 ? -39.718 8.436 -72.462 1.00 29.42 284 GLU A C 1
ATOM 2353 O O . GLU A 1 284 ? -40.728 7.858 -72.854 1.00 29.42 284 GLU A O 1
ATOM 2358 N N . PRO A 1 285 ? -39.814 9.504 -71.631 1.00 31.47 285 PRO A N 1
ATOM 2359 C CA . PRO A 1 285 ? -41.030 10.304 -71.513 1.00 31.47 285 PRO A CA 1
ATOM 2360 C C . PRO A 1 285 ? -40.816 11.785 -71.899 1.00 31.47 285 PRO A C 1
ATOM 2362 O O . PRO A 1 285 ? -39.863 12.436 -71.472 1.00 31.47 285 PRO A O 1
ATOM 2365 N N . GLN A 1 286 ? -41.788 12.351 -72.616 1.00 29.30 286 GLN A N 1
ATOM 2366 C CA . GLN A 1 286 ? -42.117 13.783 -72.597 1.00 29.30 286 GLN A CA 1
ATOM 2367 C C . GLN A 1 286 ? -43.577 13.946 -72.132 1.00 29.30 286 GLN A C 1
ATOM 2369 O O . GLN A 1 286 ? -44.385 13.035 -72.338 1.00 29.30 286 GLN A O 1
ATOM 2374 N N . PRO A 1 287 ? -43.949 15.065 -71.483 1.00 38.41 287 PRO A N 1
ATOM 2375 C CA . PRO A 1 287 ? -45.263 15.228 -70.878 1.00 38.41 287 PRO A CA 1
ATOM 2376 C C . PRO A 1 287 ? -46.282 15.743 -71.900 1.00 38.41 287 PRO A C 1
ATOM 2378 O O . PRO A 1 287 ? -45.981 16.620 -72.706 1.00 38.41 287 PRO A O 1
ATOM 2381 N N . SER A 1 288 ? -47.524 15.262 -71.843 1.00 28.05 288 SER A N 1
ATOM 2382 C CA . SER A 1 288 ? -48.654 15.913 -72.517 1.00 28.05 288 SER A CA 1
ATOM 2383 C C . SER A 1 288 ? -49.965 15.684 -71.768 1.00 28.05 288 SER A C 1
ATOM 2385 O O . SER A 1 288 ? -50.491 14.584 -71.652 1.00 28.05 288 SER A O 1
ATOM 2387 N N . THR A 1 289 ? -50.430 16.793 -71.213 1.00 27.70 289 THR A N 1
ATOM 2388 C CA . THR A 1 289 ? -51.804 17.236 -70.970 1.00 27.70 289 THR A CA 1
ATOM 2389 C C . THR A 1 289 ? -52.989 16.315 -71.315 1.00 27.70 289 THR A C 1
ATOM 2391 O O . THR A 1 289 ? -53.269 16.019 -72.471 1.00 27.70 289 THR A O 1
ATOM 2394 N N . SER A 1 290 ? -53.843 16.180 -70.293 1.00 31.58 290 SER A N 1
ATOM 2395 C CA . SER A 1 290 ? -55.309 16.344 -70.309 1.00 31.58 290 SER A CA 1
ATOM 2396 C C . SER A 1 290 ? -56.254 15.174 -70.663 1.00 31.58 290 SER A C 1
ATOM 2398 O O . SER A 1 290 ? -56.355 14.749 -71.804 1.00 31.58 290 SER A O 1
ATOM 2400 N N . LYS A 1 291 ? -57.100 14.895 -69.648 1.00 34.19 291 LYS A N 1
ATOM 2401 C CA . LYS A 1 291 ? -58.533 14.508 -69.637 1.00 34.19 291 LYS A CA 1
ATOM 2402 C C . LYS A 1 291 ? -58.928 13.017 -69.679 1.00 34.19 291 LYS A C 1
ATOM 2404 O O . LYS A 1 291 ? -58.831 12.386 -70.713 1.00 34.19 291 LYS A O 1
ATOM 2409 N N . GLN A 1 292 ? -59.539 12.615 -68.542 1.00 33.97 292 GLN A N 1
ATOM 2410 C CA . GLN A 1 292 ? -60.739 11.764 -68.333 1.00 33.97 292 GLN A CA 1
ATOM 2411 C C . GLN A 1 292 ? -60.658 10.330 -68.908 1.00 33.97 292 GLN A C 1
ATOM 2413 O O . GLN A 1 292 ? -60.389 10.152 -70.078 1.00 33.97 292 GLN A O 1
ATOM 2418 N N . THR A 1 293 ? -60.858 9.240 -68.165 1.00 28.55 293 THR A N 1
ATOM 2419 C CA . THR A 1 293 ? -62.042 8.869 -67.367 1.00 28.55 293 THR A CA 1
ATOM 2420 C C . THR A 1 293 ? -61.731 7.698 -66.416 1.00 28.55 293 THR A C 1
ATOM 2422 O O . THR A 1 293 ? -60.821 6.911 -66.637 1.00 28.55 293 THR A O 1
ATOM 2425 N N . SER A 1 294 ? -62.540 7.606 -65.366 1.00 41.38 294 SER A N 1
ATOM 2426 C CA . SER A 1 294 ? -62.673 6.586 -64.317 1.00 41.38 294 SER A CA 1
ATOM 2427 C C . SER A 1 294 ? -62.514 5.103 -64.692 1.00 41.38 294 SER A C 1
ATOM 2429 O O . SER A 1 294 ? -63.261 4.614 -65.531 1.00 41.38 294 SER A O 1
ATOM 2431 N N . GLU A 1 295 ? -61.736 4.371 -63.884 1.00 37.75 295 GLU A N 1
ATOM 2432 C CA . GLU A 1 295 ? -62.121 3.054 -63.348 1.00 37.75 295 GLU A CA 1
ATOM 2433 C C . GLU A 1 295 ? -61.491 2.869 -61.955 1.00 37.75 295 GLU A C 1
ATOM 2435 O O . GLU A 1 295 ? -60.292 2.663 -61.775 1.00 37.75 295 GLU A O 1
ATOM 2440 N N . THR A 1 296 ? -62.314 3.058 -60.929 1.00 32.59 296 THR A N 1
ATOM 2441 C CA . THR A 1 296 ? -61.968 2.921 -59.516 1.00 32.59 296 THR A CA 1
ATOM 2442 C C . THR A 1 296 ? -61.817 1.437 -59.176 1.00 32.59 296 THR A C 1
ATOM 2444 O O . THR A 1 296 ? -62.816 0.733 -59.045 1.00 32.59 296 THR A O 1
ATOM 2447 N N . ILE A 1 297 ? -60.591 0.950 -58.955 1.00 44.50 297 ILE A N 1
ATOM 2448 C CA . ILE A 1 297 ? -60.401 -0.283 -58.176 1.00 44.50 297 ILE A CA 1
ATOM 2449 C C . ILE A 1 297 ? -60.689 0.094 -56.723 1.00 44.50 297 ILE A C 1
ATOM 2451 O O . ILE A 1 297 ? -59.868 0.710 -56.043 1.00 44.50 297 ILE A O 1
ATOM 2455 N N . ILE A 1 298 ? -61.907 -0.200 -56.277 1.00 44.50 298 ILE A N 1
ATOM 2456 C CA . ILE A 1 298 ? -62.334 -0.002 -54.895 1.00 44.50 298 ILE A CA 1
ATOM 2457 C C . ILE A 1 298 ? -61.528 -0.983 -54.034 1.00 44.50 298 ILE A C 1
ATOM 2459 O O . ILE A 1 298 ? -61.835 -2.174 -53.988 1.00 44.50 298 ILE A O 1
ATOM 2463 N N . TYR A 1 299 ? -60.481 -0.492 -53.368 1.00 56.47 299 TYR A N 1
ATOM 2464 C CA . TYR A 1 299 ? -59.860 -1.213 -52.263 1.00 56.47 299 TYR A CA 1
ATOM 2465 C C . TYR A 1 299 ? -60.893 -1.287 -51.140 1.00 56.47 299 TYR A C 1
ATOM 2467 O O . TYR A 1 299 ? -61.275 -0.282 -50.545 1.00 56.47 299 TYR A O 1
ATOM 2475 N N . ASP A 1 300 ? -61.426 -2.481 -50.910 1.00 61.75 300 ASP A N 1
ATOM 2476 C CA . ASP A 1 300 ? -62.285 -2.739 -49.764 1.00 61.75 300 ASP A CA 1
ATOM 2477 C C . ASP A 1 300 ? -61.377 -2.740 -48.525 1.00 61.75 300 ASP A C 1
ATOM 2479 O O . ASP A 1 300 ? -60.694 -3.730 -48.266 1.00 61.75 300 ASP A O 1
ATOM 2483 N N . ASP A 1 301 ? -61.344 -1.628 -47.777 1.00 70.19 301 ASP A N 1
ATOM 2484 C CA . ASP A 1 301 ? -60.528 -1.411 -46.558 1.00 70.19 301 ASP A CA 1
ATOM 2485 C C . ASP A 1 301 ? -60.877 -2.377 -45.402 1.00 70.19 301 ASP A C 1
ATOM 2487 O O . ASP A 1 301 ? -60.497 -2.186 -44.246 1.00 70.19 301 ASP A O 1
ATOM 2491 N N . GLN A 1 302 ? -61.646 -3.428 -45.681 1.00 82.06 302 GLN A N 1
ATOM 2492 C CA . GLN A 1 302 ? -62.059 -4.421 -44.716 1.00 82.06 302 GLN A CA 1
ATOM 2493 C C . GLN A 1 302 ? -60.949 -5.435 -44.438 1.00 82.06 302 GLN A C 1
ATOM 2495 O O . GLN A 1 302 ? -60.436 -6.106 -45.326 1.00 82.06 302 GLN A O 1
ATOM 2500 N N . CYS A 1 303 ? -60.661 -5.627 -43.152 1.00 84.19 303 CYS A N 1
ATOM 2501 C CA . CYS A 1 303 ? -59.614 -6.508 -42.655 1.00 84.19 303 CYS A CA 1
ATOM 2502 C C . CYS A 1 303 ? -59.749 -7.958 -43.135 1.00 84.19 303 CYS A C 1
ATOM 2504 O O . CYS A 1 303 ? -58.724 -8.596 -43.351 1.00 84.19 303 CYS A O 1
ATOM 2506 N N . LYS A 1 304 ? -60.979 -8.486 -43.250 1.00 85.12 304 LYS A N 1
ATOM 2507 C CA . LYS A 1 304 ? -61.324 -9.833 -43.757 1.00 85.12 304 LYS A CA 1
ATOM 2508 C C . LYS A 1 304 ? -60.520 -11.013 -43.171 1.00 85.12 304 LYS A C 1
ATOM 2510 O O . LYS A 1 304 ? -60.608 -12.113 -43.691 1.00 85.12 304 LYS A O 1
ATOM 2515 N N . ALA A 1 305 ? -59.775 -10.841 -42.080 1.00 84.50 305 ALA A N 1
ATOM 2516 C CA . ALA A 1 305 ? -59.049 -11.935 -41.432 1.00 84.50 305 ALA A CA 1
ATOM 2517 C C . ALA A 1 305 ? -60.017 -12.945 -40.788 1.00 84.50 305 ALA A C 1
ATOM 2519 O O . ALA A 1 305 ? -61.058 -12.546 -40.255 1.00 84.50 305 ALA A O 1
ATOM 2520 N N . LEU A 1 306 ? -59.673 -14.235 -40.824 1.00 83.44 306 LEU A N 1
ATOM 2521 C CA . LEU A 1 306 ? -60.465 -15.313 -40.225 1.00 83.44 306 LEU A CA 1
ATOM 2522 C C . LEU A 1 306 ? -60.422 -15.234 -38.694 1.00 83.44 306 LEU A C 1
ATOM 2524 O O . LEU A 1 306 ? -59.360 -15.292 -38.079 1.00 83.44 306 LEU A O 1
ATOM 2528 N N . LEU A 1 307 ? -61.592 -15.111 -38.070 1.00 81.00 307 LEU A N 1
ATOM 2529 C CA . LEU A 1 307 ? -61.734 -15.161 -36.617 1.00 81.00 307 LEU A CA 1
ATOM 2530 C C . LEU A 1 307 ? -61.712 -16.619 -36.122 1.00 81.00 307 LEU A C 1
ATOM 2532 O O . LEU A 1 307 ? -62.094 -17.520 -36.870 1.00 81.00 307 LEU A O 1
ATOM 2536 N N . PRO A 1 308 ? -61.417 -16.869 -34.829 1.00 75.12 308 PRO A N 1
ATOM 2537 C CA . PRO A 1 308 ? -61.529 -18.204 -34.227 1.00 75.12 308 PRO A CA 1
ATOM 2538 C C . PRO A 1 308 ? -62.927 -18.838 -34.340 1.00 75.12 308 PRO A C 1
ATOM 2540 O O . PRO A 1 308 ? -63.075 -20.044 -34.186 1.00 75.12 308 PRO A O 1
ATOM 2543 N N . SER A 1 309 ? -63.958 -18.029 -34.600 1.00 76.69 309 SER A N 1
ATOM 2544 C CA . SER A 1 309 ? -65.338 -18.463 -34.839 1.00 76.69 309 SER A CA 1
ATOM 2545 C C . SER A 1 309 ? -65.634 -18.867 -36.292 1.00 76.69 309 SER A C 1
ATOM 2547 O O . SER A 1 309 ? -66.769 -19.228 -36.593 1.00 76.69 309 SER A O 1
ATOM 2549 N N . GLY A 1 310 ? -64.659 -18.761 -37.204 1.00 76.88 310 GLY A N 1
ATOM 2550 C CA . GLY A 1 310 ? -64.799 -19.087 -38.630 1.00 76.88 310 GLY A CA 1
ATOM 2551 C C . GLY A 1 310 ? -65.422 -17.985 -39.498 1.00 76.88 310 GLY A C 1
ATOM 2552 O O . GLY A 1 310 ? -65.564 -18.165 -40.703 1.00 76.88 310 GLY A O 1
ATOM 2553 N N . ARG A 1 311 ? -65.794 -16.832 -38.923 1.00 85.44 311 ARG A N 1
ATOM 2554 C CA . ARG A 1 311 ? -66.297 -15.663 -39.674 1.00 85.44 311 ARG A CA 1
ATOM 2555 C C . ARG A 1 311 ? -65.161 -14.705 -40.048 1.00 85.44 311 ARG A C 1
ATOM 2557 O O . ARG A 1 311 ? -64.166 -14.618 -39.333 1.00 85.44 311 ARG A O 1
ATOM 2564 N N . LEU A 1 312 ? -65.336 -13.934 -41.124 1.00 88.38 312 LEU A N 1
ATOM 2565 C CA . LEU A 1 312 ? -64.380 -12.896 -41.533 1.00 88.38 312 LEU A CA 1
ATOM 2566 C C . LEU A 1 312 ? -64.516 -11.632 -40.680 1.00 88.38 312 LEU A C 1
ATOM 2568 O O . LEU A 1 312 ? -65.619 -11.223 -40.313 1.00 88.38 312 LEU A O 1
ATOM 2572 N N . CYS A 1 313 ? -63.389 -10.980 -40.396 1.00 86.88 313 CYS A N 1
ATOM 2573 C CA . CYS A 1 313 ? -63.356 -9.746 -39.623 1.00 86.88 313 CYS A CA 1
ATOM 2574 C C . CYS A 1 313 ? -64.111 -8.607 -40.351 1.00 86.88 313 CYS A C 1
ATOM 2576 O O . CYS A 1 313 ? -63.749 -8.258 -41.481 1.00 86.88 313 CYS A O 1
ATOM 2578 N N . PRO A 1 314 ? -65.125 -7.980 -39.718 1.00 84.50 314 PRO A N 1
ATOM 2579 C CA . PRO A 1 314 ? -65.922 -6.916 -40.335 1.00 84.50 314 PRO A CA 1
ATOM 2580 C C . PRO A 1 314 ? -65.267 -5.525 -40.282 1.00 84.50 314 PRO A C 1
ATOM 2582 O O . PRO A 1 314 ? -65.824 -4.570 -40.815 1.00 84.50 314 PRO A O 1
ATOM 2585 N N . ARG A 1 315 ? -64.114 -5.374 -39.613 1.00 84.44 315 ARG A N 1
ATOM 2586 C CA . ARG A 1 315 ? -63.489 -4.062 -39.358 1.00 84.44 315 ARG A CA 1
ATOM 2587 C C . ARG A 1 315 ? -62.893 -3.456 -40.624 1.00 84.44 315 ARG A C 1
ATOM 2589 O O . ARG A 1 315 ? -62.247 -4.174 -41.378 1.00 84.44 315 ARG A O 1
ATOM 2596 N N . ARG A 1 316 ? -63.078 -2.144 -40.801 1.00 80.94 316 ARG A N 1
ATOM 2597 C CA . ARG A 1 316 ? -62.686 -1.357 -41.985 1.00 80.94 316 ARG A CA 1
ATOM 2598 C C . ARG A 1 316 ? -61.761 -0.189 -41.628 1.00 80.94 316 ARG A C 1
ATOM 2600 O O . ARG A 1 316 ? -62.016 0.958 -41.981 1.00 80.94 316 ARG A O 1
ATOM 2607 N N . ASP A 1 317 ? -60.752 -0.469 -40.809 1.00 77.50 317 ASP A N 1
ATOM 2608 C CA . ASP A 1 317 ? -59.814 0.555 -40.346 1.00 77.50 317 ASP A CA 1
ATOM 2609 C C . ASP A 1 317 ? -58.839 0.928 -41.487 1.00 77.50 317 ASP A C 1
ATOM 2611 O O . ASP A 1 317 ? -58.388 0.065 -42.226 1.00 77.50 317 ASP A O 1
ATOM 2615 N N . ARG A 1 318 ? -58.474 2.206 -41.658 1.00 65.62 318 ARG A N 1
ATOM 2616 C CA . ARG A 1 318 ? -57.752 2.660 -42.875 1.00 65.62 318 ARG A CA 1
ATOM 2617 C C . ARG A 1 318 ? -56.305 2.162 -43.026 1.00 65.62 318 ARG A C 1
ATOM 2619 O O . ARG A 1 318 ? -55.734 2.290 -44.099 1.00 65.62 318 ARG A O 1
ATOM 2626 N N . ILE A 1 319 ? -55.664 1.691 -41.951 1.00 71.56 319 ILE A N 1
ATOM 2627 C CA . ILE A 1 319 ? -54.223 1.346 -41.965 1.00 71.56 319 ILE A CA 1
ATOM 2628 C C . ILE A 1 319 ? -53.933 0.071 -41.158 1.00 71.56 319 ILE A C 1
ATOM 2630 O O . ILE A 1 319 ? -53.161 -0.786 -41.589 1.00 71.56 319 ILE A O 1
ATOM 2634 N N . LYS A 1 320 ? -54.534 -0.082 -39.970 1.00 81.25 320 LYS A N 1
ATOM 2635 C CA . LYS A 1 320 ? -54.332 -1.253 -39.102 1.00 81.25 320 LYS A CA 1
ATOM 2636 C C . LYS A 1 320 ? -55.623 -1.635 -38.390 1.00 81.25 320 LYS A C 1
ATOM 2638 O O . LYS A 1 320 ? -56.277 -0.780 -37.806 1.00 81.25 320 LYS A O 1
ATOM 2643 N N . CYS A 1 321 ? -55.923 -2.927 -38.376 1.00 80.31 321 CYS A N 1
ATOM 2644 C CA . CYS A 1 321 ? -56.904 -3.542 -37.501 1.00 80.31 321 CYS A CA 1
ATOM 2645 C C . CYS A 1 321 ? -56.283 -3.743 -36.104 1.00 80.31 321 CYS A C 1
ATOM 2647 O O . CYS A 1 321 ? -55.213 -4.347 -36.000 1.00 80.31 321 CYS A O 1
ATOM 2649 N N . PRO A 1 322 ? -56.950 -3.331 -35.012 1.00 81.62 322 PRO A N 1
ATOM 2650 C CA . PRO A 1 322 ? -56.454 -3.526 -33.647 1.00 81.62 322 PRO A CA 1
ATOM 2651 C C . PRO A 1 322 ? -56.179 -4.987 -33.263 1.00 81.62 322 PRO A C 1
ATOM 2653 O O . PRO A 1 322 ? -55.370 -5.239 -32.378 1.00 81.62 322 PRO A O 1
ATOM 2656 N N . PHE A 1 323 ? -56.854 -5.942 -33.912 1.00 77.88 323 PHE A N 1
ATOM 2657 C CA . PHE A 1 323 ? -56.749 -7.369 -33.588 1.00 77.88 323 PHE A CA 1
ATOM 2658 C C . PHE A 1 323 ? -55.805 -8.135 -34.514 1.00 77.88 323 PHE A C 1
ATOM 2660 O O . PHE A 1 323 ? -55.095 -9.021 -34.055 1.00 77.88 323 PHE A O 1
ATOM 2667 N N . HIS A 1 324 ? -55.790 -7.800 -35.807 1.00 74.31 324 HIS A N 1
ATOM 2668 C CA . HIS A 1 324 ? -55.065 -8.571 -36.827 1.00 74.31 324 HIS A CA 1
ATOM 2669 C C . HIS A 1 324 ? -53.885 -7.807 -37.444 1.00 74.31 324 HIS A C 1
ATOM 2671 O O . HIS A 1 324 ? -53.249 -8.298 -38.370 1.00 74.31 324 HIS A O 1
ATOM 2677 N N . GLY A 1 325 ? -53.570 -6.609 -36.941 1.00 80.75 325 GLY A N 1
ATOM 2678 C CA . GLY A 1 325 ? -52.435 -5.821 -37.414 1.00 80.75 325 GLY A CA 1
ATOM 2679 C C . GLY A 1 325 ? -52.723 -5.082 -38.721 1.00 80.75 325 GLY A C 1
ATOM 2680 O O . GLY A 1 325 ? -53.827 -4.585 -38.929 1.00 80.75 325 GLY A O 1
ATOM 2681 N N . ALA A 1 326 ? -51.715 -4.930 -39.582 1.00 81.06 326 ALA A N 1
ATOM 2682 C CA . ALA A 1 326 ? -51.860 -4.192 -40.838 1.00 81.06 326 ALA A CA 1
ATOM 2683 C C . ALA A 1 326 ? -52.944 -4.814 -41.733 1.00 81.06 326 ALA A C 1
ATOM 2685 O O . ALA A 1 326 ? -53.001 -6.035 -41.888 1.00 81.06 326 ALA A O 1
ATOM 2686 N N . ILE A 1 327 ? -53.813 -3.976 -42.302 1.00 81.12 327 ILE A N 1
ATOM 2687 C CA . ILE A 1 327 ? -54.863 -4.455 -43.204 1.00 81.12 327 ILE A CA 1
ATOM 2688 C C . ILE A 1 327 ? -54.235 -4.708 -44.571 1.00 81.12 327 ILE A C 1
ATOM 2690 O O . ILE A 1 327 ? -53.671 -3.809 -45.188 1.00 81.12 327 ILE A O 1
ATOM 2694 N N . ILE A 1 328 ? -54.291 -5.971 -44.986 1.00 82.38 328 ILE A N 1
ATOM 2695 C CA . ILE A 1 328 ? -53.738 -6.486 -46.238 1.00 82.38 328 ILE A CA 1
ATOM 2696 C C . ILE A 1 328 ? -54.882 -6.967 -47.137 1.00 82.38 328 ILE A C 1
ATOM 2698 O O . ILE A 1 328 ? -55.922 -7.382 -46.614 1.00 82.38 328 ILE A O 1
ATOM 2702 N N . PRO A 1 329 ? -54.716 -6.939 -48.469 1.00 79.81 329 PRO A N 1
ATOM 2703 C CA . PRO A 1 329 ? -55.742 -7.415 -49.386 1.00 79.81 329 PRO A CA 1
ATOM 2704 C C . PRO A 1 329 ? -55.932 -8.933 -49.245 1.00 79.81 329 PRO A C 1
ATOM 2706 O O . PRO A 1 329 ? -55.008 -9.726 -49.450 1.00 79.81 329 PRO A O 1
ATOM 2709 N N . ARG A 1 330 ? -57.154 -9.335 -48.888 1.00 82.38 330 ARG A N 1
ATOM 2710 C CA . ARG A 1 330 ? -57.569 -10.735 -48.724 1.00 82.38 330 ARG A CA 1
ATOM 2711 C C . ARG A 1 330 ? -58.706 -11.068 -49.677 1.00 82.38 330 ARG A C 1
ATOM 2713 O O . ARG A 1 330 ? -59.551 -10.216 -49.963 1.00 82.38 330 ARG A O 1
ATOM 2720 N N . ALA A 1 331 ? -58.741 -12.314 -50.132 1.00 79.88 331 ALA A N 1
ATOM 2721 C CA . ALA A 1 331 ? -59.857 -12.838 -50.905 1.00 79.88 331 ALA A CA 1
ATOM 2722 C C . ALA A 1 331 ? -61.114 -13.017 -50.025 1.00 79.88 331 ALA A C 1
ATOM 2724 O O . ALA A 1 331 ? -61.094 -12.821 -48.806 1.00 79.88 331 ALA A O 1
ATOM 2725 N N . ASN A 1 332 ? -62.243 -13.360 -50.650 1.00 78.06 332 ASN A N 1
ATOM 2726 C CA . ASN A 1 332 ? -63.542 -13.506 -49.975 1.00 78.06 332 ASN A CA 1
ATOM 2727 C C . ASN A 1 332 ? -63.614 -14.697 -49.000 1.00 78.06 332 ASN A C 1
ATOM 2729 O O . ASN A 1 332 ? -64.614 -14.855 -48.310 1.00 78.06 332 ASN A O 1
ATOM 2733 N N . ASP A 1 333 ? -62.574 -15.521 -48.942 1.00 77.06 333 ASP A N 1
ATOM 2734 C CA . ASP A 1 333 ? -62.364 -16.614 -47.990 1.00 77.06 333 ASP A CA 1
ATOM 2735 C C . ASP A 1 333 ? -61.461 -16.210 -46.804 1.00 77.06 333 ASP A C 1
ATOM 2737 O O . ASP A 1 333 ? -61.273 -16.989 -45.871 1.00 77.06 333 ASP A O 1
ATOM 2741 N N . GLY A 1 334 ? -60.931 -14.981 -46.803 1.00 77.75 334 GLY A N 1
ATOM 2742 C CA . GLY A 1 334 ? -60.081 -14.440 -45.741 1.00 77.75 334 GLY A CA 1
ATOM 2743 C C . GLY A 1 334 ? -58.599 -14.791 -45.846 1.00 77.75 334 GLY A C 1
ATOM 2744 O O . GLY A 1 334 ? -57.825 -14.431 -44.951 1.00 77.75 334 GLY A O 1
ATOM 2745 N N . LEU A 1 335 ? -58.176 -15.444 -46.931 1.00 81.00 335 LEU A N 1
ATOM 2746 C CA . LEU A 1 335 ? -56.767 -15.728 -47.183 1.00 81.00 335 LEU A CA 1
ATOM 2747 C C . LEU A 1 335 ? -56.074 -14.521 -47.845 1.00 81.00 335 LEU A C 1
ATOM 2749 O O . LEU A 1 335 ? -56.662 -13.888 -48.731 1.00 81.00 335 LEU A O 1
ATOM 2753 N N . PRO A 1 336 ? -54.834 -14.176 -47.440 1.00 85.06 336 PRO A N 1
ATOM 2754 C CA . PRO A 1 336 ? -54.031 -13.175 -48.141 1.00 85.06 336 PRO A CA 1
ATOM 2755 C C . PRO A 1 336 ? -53.848 -13.536 -49.618 1.00 85.06 336 PRO A C 1
ATOM 2757 O O . PRO A 1 336 ? -53.540 -14.686 -49.938 1.00 85.06 336 PRO A O 1
ATOM 2760 N N . ILE A 1 337 ? -54.008 -12.552 -50.509 1.00 82.75 337 ILE A N 1
ATOM 2761 C CA . ILE A 1 337 ? -53.794 -12.742 -51.955 1.00 82.75 337 ILE A CA 1
ATOM 2762 C C . ILE A 1 337 ? -52.298 -12.941 -52.256 1.00 82.75 337 ILE A C 1
ATOM 2764 O O . ILE A 1 337 ? -51.945 -13.713 -53.146 1.00 82.75 337 ILE A O 1
ATOM 2768 N N . ASP A 1 338 ? -51.417 -12.278 -51.498 1.00 82.38 338 ASP A N 1
ATOM 2769 C CA . ASP A 1 338 ? -49.968 -12.438 -51.634 1.00 82.38 338 ASP A CA 1
ATOM 2770 C C . ASP A 1 338 ? -49.501 -13.785 -51.034 1.00 82.38 338 ASP A C 1
ATOM 2772 O O . ASP A 1 338 ? -49.669 -14.011 -49.825 1.00 82.38 338 ASP A O 1
ATOM 2776 N N . PRO A 1 339 ? -48.879 -14.681 -51.829 1.00 81.62 339 PRO A N 1
ATOM 2777 C CA . PRO A 1 339 ? -48.415 -15.986 -51.356 1.00 81.62 339 PRO A CA 1
ATOM 2778 C C . PRO A 1 339 ? -47.414 -15.888 -50.199 1.00 81.62 339 PRO A C 1
ATOM 2780 O O . PRO A 1 339 ? -47.452 -16.719 -49.291 1.00 81.62 339 PRO A O 1
ATOM 2783 N N . LYS A 1 340 ? -46.568 -14.849 -50.165 1.00 80.81 340 LYS A N 1
ATOM 2784 C CA . LYS A 1 340 ? -45.591 -14.670 -49.077 1.00 80.81 340 LYS A CA 1
ATOM 2785 C C . LYS A 1 340 ? -46.272 -14.394 -47.740 1.00 80.81 340 LYS A C 1
ATOM 2787 O O . LYS A 1 340 ? -45.864 -14.924 -46.710 1.00 80.81 340 LYS A O 1
ATOM 2792 N N . GLN A 1 341 ? -47.327 -13.581 -47.745 1.00 77.38 341 GLN A N 1
ATOM 2793 C CA . GLN A 1 341 ? -48.090 -13.268 -46.534 1.00 77.38 341 GLN A CA 1
ATOM 2794 C C . GLN A 1 341 ? -48.883 -14.480 -46.039 1.00 77.38 341 GLN A C 1
ATOM 2796 O O . GLN A 1 341 ? -48.961 -14.711 -44.832 1.00 77.38 341 GLN A O 1
ATOM 2801 N N . ARG A 1 342 ? -49.398 -15.299 -46.961 1.00 81.19 342 ARG A N 1
ATOM 2802 C CA . ARG A 1 342 ? -50.087 -16.552 -46.636 1.00 81.19 342 ARG A CA 1
ATOM 2803 C C . ARG A 1 342 ? -49.179 -17.550 -45.912 1.00 81.19 342 ARG A C 1
ATOM 2805 O O . ARG A 1 342 ? -49.597 -18.137 -44.917 1.00 81.19 342 ARG A O 1
ATOM 2812 N N . GLU A 1 343 ? -47.943 -17.733 -46.373 1.00 81.06 343 GLU A N 1
ATOM 2813 C CA . GLU A 1 343 ? -46.976 -18.625 -45.714 1.00 81.06 343 GLU A CA 1
ATOM 2814 C C . GLU A 1 343 ? -46.629 -18.164 -44.293 1.00 81.06 343 GLU A C 1
ATOM 2816 O O . GLU A 1 343 ? -46.517 -18.984 -43.380 1.00 81.06 343 GLU A O 1
ATOM 2821 N N . ILE A 1 344 ? -46.498 -16.850 -44.089 1.00 81.00 344 ILE A N 1
ATOM 2822 C CA . ILE A 1 344 ? -46.218 -16.266 -42.773 1.00 81.00 344 ILE A CA 1
ATOM 2823 C C . ILE A 1 344 ? -47.371 -16.549 -41.801 1.00 81.00 344 ILE A C 1
ATOM 2825 O O . ILE A 1 344 ? -47.119 -17.008 -40.686 1.00 81.00 344 ILE A O 1
ATOM 2829 N N . GLU A 1 345 ? -48.625 -16.332 -42.212 1.00 79.00 345 GLU A N 1
ATOM 2830 C CA . GLU A 1 345 ? -49.791 -16.598 -41.356 1.00 79.00 345 GLU A CA 1
ATOM 2831 C C . GLU A 1 345 ? -49.931 -18.082 -41.001 1.00 79.00 345 GLU A C 1
ATOM 2833 O O . GLU A 1 345 ? -50.140 -18.408 -39.832 1.00 79.00 345 GLU A O 1
ATOM 2838 N N . LEU A 1 346 ? -49.727 -18.987 -41.965 1.00 79.44 346 LEU A N 1
ATOM 2839 C CA . LEU A 1 346 ? -49.755 -20.433 -41.714 1.00 79.44 346 LEU A CA 1
ATOM 2840 C C . LEU A 1 346 ? -48.674 -20.865 -40.718 1.00 79.44 346 LEU A C 1
ATOM 2842 O O . LEU A 1 346 ? -48.919 -21.708 -39.855 1.00 79.44 346 LEU A O 1
ATOM 2846 N N . LYS A 1 347 ? -47.484 -20.264 -40.799 1.00 80.94 347 LYS A N 1
ATOM 2847 C CA . LYS A 1 347 ? -46.375 -20.565 -39.890 1.00 80.94 347 LYS A CA 1
ATOM 2848 C C . LYS A 1 347 ? -46.654 -20.083 -38.469 1.00 80.94 347 LYS A C 1
ATOM 2850 O O . LYS A 1 347 ? -46.375 -20.811 -37.519 1.00 80.94 347 LYS A O 1
ATOM 2855 N N . ILE A 1 348 ? -47.250 -18.897 -38.326 1.00 78.56 348 ILE A N 1
ATOM 2856 C CA . ILE A 1 348 ? -47.689 -18.363 -37.030 1.00 78.56 348 ILE A CA 1
ATOM 2857 C C . ILE A 1 348 ? -48.791 -19.249 -36.441 1.00 78.56 348 ILE A C 1
ATOM 2859 O O . ILE A 1 348 ? -48.722 -19.600 -35.266 1.00 78.56 348 ILE A O 1
ATOM 2863 N N . GLN A 1 349 ? -49.774 -19.657 -37.246 1.00 73.38 349 GLN A N 1
ATOM 2864 C CA . GLN A 1 349 ? -50.871 -20.510 -36.789 1.00 73.38 349 GLN A CA 1
ATOM 2865 C C . GLN A 1 349 ? -50.371 -21.884 -36.329 1.00 73.38 349 GLN A C 1
ATOM 2867 O O . GLN A 1 349 ? -50.710 -22.316 -35.228 1.00 73.38 349 GLN A O 1
ATOM 2872 N N . PHE A 1 350 ? -49.496 -22.521 -37.113 1.00 77.44 350 PHE A N 1
ATOM 2873 C CA . PHE A 1 350 ? -48.844 -23.772 -36.730 1.00 77.44 350 PHE A CA 1
ATOM 2874 C C . PHE A 1 350 ? -48.049 -23.622 -35.429 1.00 77.44 350 PHE A C 1
ATOM 2876 O O . PHE A 1 350 ? -48.115 -24.484 -34.555 1.00 77.44 350 PHE A O 1
ATOM 2883 N N . GLN A 1 351 ? -47.327 -22.510 -35.262 1.00 73.88 351 GLN A N 1
ATOM 2884 C CA . GLN A 1 351 ? -46.552 -22.261 -34.054 1.00 73.88 351 GLN A CA 1
ATOM 2885 C C . GLN A 1 351 ? -47.451 -22.092 -32.821 1.00 73.88 351 GLN A C 1
ATOM 2887 O O . GLN A 1 351 ? -47.225 -22.763 -31.814 1.00 73.88 351 GLN A O 1
ATOM 2892 N N . VAL A 1 352 ? -48.510 -21.285 -32.915 1.00 72.88 352 VAL A N 1
ATOM 2893 C CA . VAL A 1 352 ? -49.488 -21.102 -31.830 1.00 72.88 352 VAL A CA 1
ATOM 2894 C C . VAL A 1 352 ? -50.153 -22.428 -31.461 1.00 72.88 352 VAL A C 1
ATOM 2896 O O . VAL A 1 352 ? -50.285 -22.741 -30.279 1.00 72.88 352 VAL A O 1
ATOM 2899 N N . GLU A 1 353 ? -50.534 -23.241 -32.446 1.00 73.06 353 GLU A N 1
ATOM 2900 C CA . GLU A 1 353 ? -51.141 -24.555 -32.213 1.00 73.06 353 GLU A CA 1
ATOM 2901 C C . GLU A 1 353 ? -50.149 -25.547 -31.580 1.00 73.06 353 GLU A C 1
ATOM 2903 O O . GLU A 1 353 ? -50.501 -26.263 -30.640 1.00 73.06 353 GLU A O 1
ATOM 2908 N N . SER A 1 354 ? -48.876 -25.503 -31.991 1.00 71.19 354 SER A N 1
ATOM 2909 C CA . SER A 1 354 ? -47.790 -26.300 -31.400 1.00 71.19 354 SER A CA 1
ATOM 2910 C C . SER A 1 354 ? -47.453 -25.911 -29.954 1.00 71.19 354 SER A C 1
ATOM 2912 O O . SER A 1 354 ? -46.920 -26.725 -29.197 1.00 71.19 354 SER A O 1
ATOM 2914 N N . GLU A 1 355 ? -47.755 -24.673 -29.559 1.00 68.94 355 GLU A N 1
ATOM 2915 C CA . GLU A 1 355 ? -47.496 -24.136 -28.222 1.00 68.94 355 GLU A CA 1
ATOM 2916 C C . GLU A 1 355 ? -48.721 -24.255 -27.298 1.00 68.94 355 GLU A C 1
ATOM 2918 O O . GLU A 1 355 ? -48.568 -24.254 -26.078 1.00 68.94 355 GLU A O 1
ATOM 2923 N N . ARG A 1 356 ? -49.930 -24.441 -27.849 1.00 68.94 356 ARG A N 1
ATOM 2924 C CA . ARG A 1 356 ? -51.200 -24.423 -27.100 1.00 68.94 356 ARG A CA 1
ATOM 2925 C C . ARG A 1 356 ? -51.340 -25.531 -26.050 1.00 68.94 356 ARG A C 1
ATOM 2927 O O . ARG A 1 356 ? -52.048 -25.338 -25.067 1.00 68.94 356 ARG A O 1
ATOM 2934 N N . TRP A 1 357 ? -50.690 -26.678 -26.245 1.00 70.81 357 TRP A N 1
ATOM 2935 C CA . TRP A 1 357 ? -50.744 -27.816 -25.315 1.00 70.81 357 TRP A CA 1
ATOM 2936 C C . TRP A 1 357 ? -49.649 -27.786 -24.233 1.00 70.81 357 TRP A C 1
ATOM 2938 O O . TRP A 1 357 ? -49.670 -28.607 -23.317 1.00 70.81 357 TRP A O 1
ATOM 2948 N N . LYS A 1 358 ? -48.689 -26.853 -24.308 1.00 70.50 358 LYS A N 1
ATOM 2949 C CA . LYS A 1 358 ? -47.592 -26.739 -23.337 1.00 70.50 358 LYS A CA 1
ATOM 2950 C C . LYS A 1 358 ? -48.056 -25.959 -22.105 1.00 70.50 358 LYS A C 1
ATOM 2952 O O . LYS A 1 358 ? -48.064 -24.732 -22.126 1.00 70.50 358 LYS A O 1
ATOM 2957 N N . ASP A 1 359 ? -48.412 -26.648 -21.019 1.00 73.25 359 ASP A N 1
ATOM 2958 C CA . ASP A 1 359 ? -48.699 -25.992 -19.733 1.00 73.25 359 ASP A CA 1
ATOM 2959 C C . ASP A 1 359 ? -47.388 -25.492 -19.077 1.00 73.25 359 ASP A C 1
ATOM 2961 O O . ASP A 1 359 ? -46.539 -26.310 -18.692 1.00 73.25 359 ASP A O 1
ATOM 2965 N N . PRO A 1 360 ? -47.204 -24.167 -18.901 1.00 73.31 360 PRO A N 1
ATOM 2966 C CA . PRO A 1 360 ? -45.986 -23.597 -18.325 1.00 73.31 360 PRO A CA 1
ATOM 2967 C C . PRO A 1 360 ? -45.700 -24.073 -16.896 1.00 73.31 360 PRO A C 1
ATOM 2969 O O . PRO A 1 360 ? -44.543 -24.180 -16.487 1.00 73.31 360 PRO A O 1
ATOM 2972 N N . LYS A 1 361 ? -46.740 -24.359 -16.100 1.00 75.69 361 LYS A N 1
ATOM 2973 C CA . LYS A 1 361 ? -46.549 -24.814 -14.715 1.00 75.69 361 LYS A CA 1
ATOM 2974 C C . LYS A 1 361 ? -46.037 -26.248 -14.677 1.00 75.69 361 LYS A C 1
ATOM 2976 O O . LYS A 1 361 ? -45.117 -26.546 -13.917 1.00 75.69 361 LYS A O 1
ATOM 2981 N N . TYR A 1 362 ? -46.591 -27.098 -15.534 1.00 77.75 362 TYR A N 1
ATOM 2982 C CA . TYR A 1 362 ? -46.202 -28.498 -15.645 1.00 77.75 362 TYR A CA 1
ATOM 2983 C C . TYR A 1 362 ? -44.764 -28.652 -16.164 1.00 77.75 362 TYR A C 1
ATOM 2985 O O . TYR A 1 362 ? -43.974 -29.389 -15.576 1.00 77.75 362 TYR A O 1
ATOM 2993 N N . LEU A 1 363 ? -44.369 -27.876 -17.183 1.00 75.69 363 LEU A N 1
ATOM 2994 C CA . LEU A 1 363 ? -42.994 -27.874 -17.706 1.00 75.69 363 LEU A CA 1
ATOM 2995 C C . LEU A 1 363 ? -41.962 -27.429 -16.666 1.00 75.69 363 LEU A C 1
ATOM 2997 O O . LEU A 1 363 ? -40.877 -28.004 -16.577 1.00 75.69 363 LEU A O 1
ATOM 3001 N N . LYS A 1 364 ? -42.306 -26.437 -15.840 1.00 73.75 364 LYS A N 1
ATOM 3002 C CA . LYS A 1 364 ? -41.447 -25.978 -14.745 1.00 73.75 364 LYS A CA 1
ATOM 3003 C C . LYS A 1 364 ? -41.284 -27.035 -13.655 1.00 73.75 364 LYS A C 1
ATOM 3005 O O . LYS A 1 364 ? -40.222 -27.135 -13.049 1.00 73.75 364 LYS A O 1
ATOM 3010 N N . GLN A 1 365 ? -42.324 -27.817 -13.393 1.00 75.44 365 GLN A N 1
ATOM 3011 C CA . GLN A 1 365 ? -42.259 -28.899 -12.420 1.00 75.44 365 GLN A CA 1
ATOM 3012 C C . GLN A 1 365 ? -41.417 -30.064 -12.948 1.00 75.44 365 GLN A C 1
ATOM 3014 O O . GLN A 1 365 ? -40.488 -30.494 -12.266 1.00 75.44 365 GLN A O 1
ATOM 3019 N N . LEU A 1 366 ? -41.631 -30.465 -14.203 1.00 73.06 366 LEU A N 1
ATOM 3020 C CA . LEU A 1 366 ? -40.802 -31.468 -14.867 1.00 73.06 366 LEU A CA 1
ATOM 3021 C C . LEU A 1 366 ? -39.333 -31.045 -14.965 1.00 73.06 366 LEU A C 1
ATOM 3023 O O . LEU A 1 366 ? -38.455 -31.879 -14.768 1.00 73.06 366 LEU A O 1
ATOM 3027 N N . SER A 1 367 ? -39.025 -29.770 -15.222 1.00 74.50 367 SER A N 1
ATOM 3028 C CA . SER A 1 367 ? -37.632 -29.301 -15.275 1.00 74.50 367 SER A CA 1
ATOM 3029 C C . SER A 1 367 ? -36.958 -29.285 -13.902 1.00 74.50 367 SER A C 1
ATOM 3031 O O . SER A 1 367 ? -35.760 -29.556 -13.788 1.00 74.50 367 SER A O 1
ATOM 3033 N N . ILE A 1 368 ? -37.721 -29.027 -12.834 1.00 70.62 368 ILE A N 1
ATOM 3034 C CA . ILE A 1 368 ? -37.239 -29.160 -11.454 1.00 70.62 368 ILE A CA 1
ATOM 3035 C C . ILE A 1 368 ? -36.906 -30.620 -11.131 1.00 70.62 368 ILE A C 1
ATOM 3037 O O . ILE A 1 368 ? -35.903 -30.861 -10.456 1.00 70.62 368 ILE A O 1
ATOM 3041 N N . GLU A 1 369 ? -37.738 -31.551 -11.595 1.00 74.44 369 GLU A N 1
ATOM 3042 C CA . GLU A 1 369 ? -37.699 -32.975 -11.249 1.00 74.44 369 GLU A CA 1
ATOM 3043 C C . GLU A 1 369 ? -36.677 -33.759 -12.087 1.00 74.44 369 GLU A C 1
ATOM 3045 O O . GLU A 1 369 ? -35.889 -34.534 -11.552 1.00 74.44 369 GLU A O 1
ATOM 3050 N N . THR A 1 370 ? -36.611 -33.485 -13.390 1.00 69.44 370 THR A N 1
ATOM 3051 C CA . THR A 1 370 ? -35.663 -34.111 -14.330 1.00 69.44 370 THR A CA 1
ATOM 3052 C C . THR A 1 370 ? -34.308 -33.401 -14.380 1.00 69.44 370 THR A C 1
ATOM 3054 O O . THR A 1 370 ? -33.331 -33.960 -14.874 1.00 69.44 370 THR A O 1
ATOM 3057 N N . GLY A 1 371 ? -34.222 -32.167 -13.867 1.00 58.12 371 GLY A N 1
ATOM 3058 C CA . GLY A 1 371 ? -32.998 -31.361 -13.873 1.00 58.12 371 GLY A CA 1
ATOM 3059 C C . GLY A 1 371 ? -32.574 -30.858 -15.259 1.00 58.12 371 GLY A C 1
ATOM 3060 O O . GLY A 1 371 ? -31.475 -30.315 -15.391 1.00 58.12 371 GLY A O 1
ATOM 3061 N N . ILE A 1 372 ? -33.425 -31.027 -16.274 1.00 68.06 372 ILE A N 1
ATOM 3062 C CA . ILE A 1 372 ? -33.199 -30.627 -17.666 1.00 68.06 372 ILE A CA 1
ATOM 3063 C C . ILE A 1 372 ? -34.204 -29.524 -18.014 1.00 68.06 372 ILE A C 1
ATOM 3065 O O . ILE A 1 372 ? -35.394 -29.641 -17.725 1.00 68.06 372 ILE A O 1
ATOM 3069 N N . ASP A 1 373 ? -33.733 -28.430 -18.615 1.00 62.25 373 ASP A N 1
ATOM 3070 C CA . ASP A 1 373 ? -34.600 -27.312 -18.994 1.00 62.25 373 ASP A CA 1
ATOM 3071 C C . ASP A 1 373 ? -35.347 -27.617 -20.302 1.00 62.25 373 ASP A C 1
ATOM 3073 O O . ASP A 1 373 ? -34.770 -27.596 -21.391 1.00 62.25 373 ASP A O 1
ATOM 3077 N N . LEU A 1 374 ? -36.642 -27.912 -20.177 1.00 65.38 374 LEU A N 1
ATOM 3078 C CA . LEU A 1 374 ? -37.544 -28.222 -21.287 1.00 65.38 374 LEU A CA 1
ATOM 3079 C C . LEU A 1 374 ? -38.075 -26.960 -22.000 1.00 65.38 374 LEU A C 1
ATOM 3081 O O . LEU A 1 374 ? -38.725 -27.082 -23.037 1.00 65.38 374 LEU A O 1
ATOM 3085 N N . GLU A 1 375 ? -37.788 -25.750 -21.492 1.00 60.12 375 GLU A N 1
ATOM 3086 C CA . GLU A 1 375 ? -38.171 -24.472 -22.123 1.00 60.12 375 GLU A CA 1
ATOM 3087 C C . GLU A 1 375 ? -37.113 -23.933 -23.107 1.00 60.12 375 GLU A C 1
ATOM 3089 O O . GLU A 1 375 ? -37.264 -22.837 -23.651 1.00 60.12 375 GLU A O 1
ATOM 3094 N N . GLY A 1 376 ? -36.026 -24.674 -23.353 1.00 55.28 376 GLY A N 1
ATOM 3095 C CA . GLY A 1 376 ? -35.010 -24.305 -24.349 1.00 55.28 376 GLY A CA 1
ATOM 3096 C C . GLY A 1 376 ? -34.192 -23.054 -24.000 1.00 55.28 376 GLY A C 1
ATOM 3097 O O . GLY A 1 376 ? -33.431 -22.557 -24.831 1.00 55.28 376 GLY A O 1
ATOM 3098 N N . LYS A 1 377 ? -34.302 -22.536 -22.772 1.00 49.44 377 LYS A N 1
ATOM 3099 C CA . LYS A 1 377 ? -33.458 -21.446 -22.277 1.00 49.44 377 LYS A CA 1
ATOM 3100 C C . LYS A 1 377 ? -32.264 -22.051 -21.549 1.00 49.44 377 LYS A C 1
ATOM 3102 O O . LYS A 1 377 ? -32.392 -22.858 -20.647 1.00 49.44 377 LYS A O 1
ATOM 3107 N N . SER A 1 378 ? -31.048 -21.672 -21.927 1.00 43.62 378 SER A N 1
ATOM 3108 C CA . SER A 1 378 ? -29.848 -22.126 -21.215 1.00 43.62 378 SER A CA 1
ATOM 3109 C C . SER A 1 378 ? -29.791 -21.488 -19.816 1.00 43.62 378 SER A C 1
ATOM 3111 O O . SER A 1 378 ? -29.167 -20.437 -19.638 1.00 43.62 378 SER A O 1
ATOM 3113 N N . LEU A 1 379 ? -30.371 -22.123 -18.794 1.00 46.69 379 LEU A N 1
ATOM 3114 C CA . LEU A 1 379 ? -30.139 -21.763 -17.393 1.00 46.69 379 LEU A CA 1
ATOM 3115 C C . LEU A 1 379 ? -28.693 -22.110 -16.994 1.00 46.69 379 LEU A C 1
ATOM 3117 O O . LEU A 1 379 ? -28.403 -23.147 -16.401 1.00 46.69 379 LEU A O 1
ATOM 3121 N N . LYS A 1 380 ? -27.753 -21.190 -17.254 1.00 45.56 380 LYS A N 1
ATOM 3122 C CA . LYS A 1 380 ? -26.385 -21.200 -16.692 1.00 45.56 380 LYS A CA 1
ATOM 3123 C C . LYS A 1 380 ? -26.370 -20.872 -15.192 1.00 45.56 380 LYS A C 1
ATOM 3125 O O . LYS A 1 380 ? -25.529 -20.111 -14.729 1.00 45.56 380 LYS A O 1
ATOM 3130 N N . ASN A 1 381 ? -27.263 -21.464 -14.409 1.00 48.44 381 ASN A N 1
ATOM 3131 C CA . ASN A 1 381 ? -27.183 -21.435 -12.956 1.00 48.44 381 ASN A CA 1
ATOM 3132 C C . ASN A 1 381 ? -27.095 -22.871 -12.457 1.00 48.44 381 ASN A C 1
ATOM 3134 O O . ASN A 1 381 ? -28.082 -23.471 -12.042 1.00 48.44 381 ASN A O 1
ATOM 3138 N N . LYS A 1 382 ? -25.869 -23.414 -12.488 1.00 48.22 382 LYS A N 1
ATOM 3139 C CA . LYS A 1 382 ? -25.521 -24.611 -11.72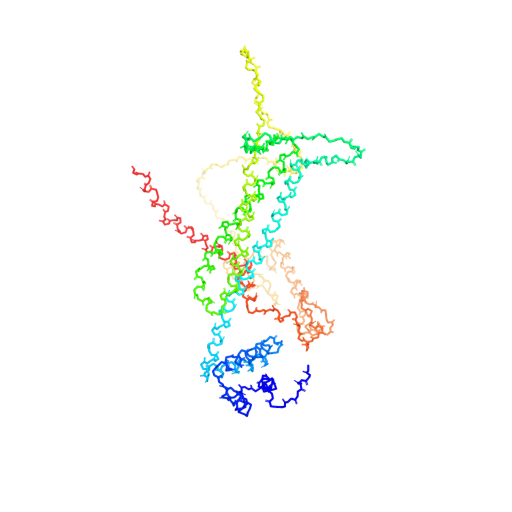0 1.00 48.22 382 LYS A CA 1
ATOM 3140 C C . LYS A 1 382 ? -26.009 -24.383 -10.288 1.00 48.22 382 LYS A C 1
ATOM 3142 O O . LYS A 1 382 ? -25.535 -23.457 -9.622 1.00 48.22 382 LYS A O 1
ATOM 3147 N N . ARG A 1 383 ? -26.960 -25.199 -9.818 1.00 52.78 383 ARG A N 1
ATOM 3148 C CA . ARG A 1 383 ? -27.308 -25.254 -8.393 1.00 52.78 383 ARG A CA 1
ATOM 3149 C C . ARG A 1 383 ? -25.997 -25.414 -7.620 1.00 52.78 383 ARG A C 1
ATOM 3151 O O . ARG A 1 383 ? -25.145 -26.218 -8.005 1.00 52.78 383 ARG A O 1
ATOM 3158 N N . LYS A 1 384 ? -25.789 -24.600 -6.581 1.00 56.91 384 LYS A N 1
ATOM 3159 C CA . LYS A 1 384 ? -24.585 -24.722 -5.751 1.00 56.91 384 LYS A CA 1
ATOM 3160 C C . LYS A 1 384 ? -24.567 -26.141 -5.191 1.00 56.91 384 LYS A C 1
ATOM 3162 O O . LYS A 1 384 ? -25.508 -26.522 -4.502 1.00 56.91 384 LYS A O 1
ATOM 3167 N N . LYS A 1 385 ? -23.496 -26.889 -5.478 1.00 54.66 385 LYS A N 1
ATOM 3168 C CA . LYS A 1 385 ? -23.289 -28.276 -5.022 1.00 54.66 385 LYS A CA 1
ATOM 3169 C C . LYS A 1 385 ? -23.432 -28.415 -3.496 1.00 54.66 385 LYS A C 1
ATOM 3171 O O . LYS A 1 385 ? -23.756 -29.489 -3.014 1.00 54.66 385 LYS A O 1
ATOM 3176 N N . TYR A 1 386 ? -23.272 -27.305 -2.770 1.00 60.72 386 TYR A N 1
ATOM 3177 C CA . TYR A 1 386 ? -23.514 -27.193 -1.339 1.00 60.72 386 TYR A CA 1
ATOM 3178 C C . TYR A 1 386 ? -24.206 -25.850 -1.027 1.00 60.72 386 TYR A C 1
ATOM 3180 O O . TYR A 1 386 ? -23.544 -24.809 -1.052 1.00 60.72 386 TYR A O 1
ATOM 3188 N N . PRO A 1 387 ? -25.527 -25.818 -0.775 1.00 58.84 387 PRO A N 1
ATOM 3189 C CA . PRO A 1 387 ? -26.252 -24.573 -0.501 1.00 58.84 387 PRO A CA 1
ATOM 3190 C C . PRO A 1 387 ? -25.865 -23.941 0.846 1.00 58.84 387 PRO A C 1
ATOM 3192 O O . PRO A 1 387 ? -25.938 -22.721 0.980 1.00 58.84 387 PRO A O 1
ATOM 3195 N N . ASN A 1 388 ? -25.376 -24.752 1.790 1.00 68.44 388 ASN A N 1
ATOM 3196 C CA . ASN A 1 388 ? -25.088 -24.345 3.168 1.00 68.44 388 ASN A CA 1
ATOM 3197 C C . ASN A 1 388 ? -23.600 -24.057 3.438 1.00 68.44 388 ASN A C 1
ATOM 3199 O O . ASN A 1 388 ? -23.237 -23.779 4.576 1.00 68.44 388 ASN A O 1
ATOM 3203 N N . LEU A 1 389 ? -22.728 -24.123 2.424 1.00 64.44 389 LEU A N 1
ATOM 3204 C CA . LEU A 1 389 ? -21.310 -23.794 2.585 1.00 64.44 389 LEU A CA 1
ATOM 3205 C C . LEU A 1 389 ? -21.018 -22.380 2.073 1.00 64.44 389 LEU A C 1
ATOM 3207 O O . LEU A 1 389 ? -21.381 -22.004 0.953 1.00 64.44 389 LEU A O 1
ATOM 3211 N N . ILE A 1 390 ? -20.334 -21.597 2.909 1.00 58.44 390 ILE A N 1
ATOM 3212 C CA . ILE A 1 390 ? -19.846 -20.263 2.563 1.00 58.44 390 ILE A CA 1
ATOM 3213 C C . ILE A 1 390 ? -18.640 -20.425 1.635 1.00 58.44 390 ILE A C 1
ATOM 3215 O O . ILE A 1 390 ? -17.632 -21.033 1.982 1.00 58.44 390 ILE A O 1
ATOM 3219 N N . ASP A 1 391 ? -18.754 -19.873 0.433 1.00 64.56 391 ASP A N 1
ATOM 3220 C CA . ASP A 1 391 ? -17.715 -19.941 -0.589 1.00 64.56 391 ASP A CA 1
ATOM 3221 C C . ASP A 1 391 ? -16.613 -18.914 -0.273 1.00 64.56 391 ASP A C 1
ATOM 3223 O O . ASP A 1 391 ? -16.785 -17.714 -0.508 1.00 64.56 391 ASP A O 1
ATOM 3227 N N . LEU A 1 392 ? -15.487 -19.374 0.286 1.00 64.94 392 LEU A N 1
ATOM 3228 C CA . LEU A 1 392 ? -14.370 -18.526 0.737 1.00 64.94 392 LEU A CA 1
ATOM 3229 C C . LEU A 1 392 ? -13.823 -17.612 -0.377 1.00 64.94 392 LEU A C 1
ATOM 3231 O O . LEU A 1 392 ? -13.323 -16.523 -0.103 1.00 64.94 392 LEU A O 1
ATOM 3235 N N . LYS A 1 393 ? -13.994 -17.987 -1.652 1.00 61.12 393 LYS A N 1
ATOM 3236 C CA . LYS A 1 393 ? -13.599 -17.160 -2.805 1.00 61.12 393 LYS A CA 1
ATOM 3237 C C . LYS A 1 393 ? -14.462 -15.903 -2.976 1.00 61.12 393 LYS A C 1
ATOM 3239 O O . LYS A 1 393 ? -13.987 -14.922 -3.546 1.00 61.12 393 LYS A O 1
ATOM 3244 N N . LYS A 1 394 ? -15.698 -15.889 -2.459 1.00 62.75 394 LYS A N 1
ATOM 3245 C CA . LYS A 1 394 ? -16.587 -14.711 -2.477 1.00 62.75 394 LYS A CA 1
ATOM 3246 C C . LYS A 1 394 ? -16.304 -13.710 -1.354 1.00 62.75 394 LYS A C 1
ATOM 3248 O O . LYS A 1 394 ? -16.732 -12.567 -1.465 1.00 62.75 394 LYS A O 1
ATOM 3253 N N . LEU A 1 395 ? -15.560 -14.089 -0.311 1.00 58.25 395 LEU A N 1
ATOM 3254 C CA . LEU A 1 395 ? -15.133 -13.158 0.750 1.00 58.25 395 LEU A CA 1
ATOM 3255 C C . LEU A 1 395 ? -14.118 -12.119 0.247 1.00 58.25 395 LEU A C 1
ATOM 3257 O O . LEU A 1 395 ? -14.017 -11.030 0.804 1.00 58.25 395 LEU A O 1
ATOM 3261 N N . ASN A 1 396 ? -13.433 -12.415 -0.860 1.00 59.28 396 ASN A N 1
ATOM 3262 C CA . ASN A 1 396 ? -12.521 -11.490 -1.533 1.00 59.28 396 ASN A CA 1
ATOM 3263 C C . ASN A 1 396 ? -13.244 -10.422 -2.381 1.00 59.28 396 ASN A C 1
ATOM 3265 O O . ASN A 1 396 ? -12.578 -9.612 -3.035 1.00 59.28 396 ASN A O 1
ATOM 3269 N N . ASP A 1 397 ? -14.583 -10.416 -2.391 1.00 66.62 397 ASP A N 1
ATOM 3270 C CA . ASP A 1 397 ? -15.434 -9.468 -3.116 1.00 66.62 397 ASP A CA 1
ATOM 3271 C C . ASP A 1 397 ? -15.724 -8.230 -2.246 1.00 66.62 397 ASP A C 1
ATOM 3273 O O . ASP A 1 397 ? -16.820 -8.024 -1.709 1.00 66.62 397 ASP A O 1
ATOM 3277 N N . THR A 1 398 ? -14.681 -7.416 -2.051 1.00 79.81 398 THR A N 1
ATOM 3278 C CA . THR A 1 398 ? -14.743 -6.190 -1.244 1.00 79.81 398 THR A CA 1
ATOM 3279 C C . THR A 1 398 ? -15.709 -5.165 -1.855 1.00 79.81 398 THR A C 1
ATOM 3281 O O . THR A 1 398 ? -15.891 -5.137 -3.077 1.00 79.81 398 THR A O 1
ATOM 3284 N N . PRO A 1 399 ? -16.295 -4.252 -1.051 1.00 77.81 399 PRO A N 1
ATOM 3285 C CA . PRO A 1 399 ? -17.110 -3.152 -1.574 1.00 77.81 399 PRO A CA 1
ATOM 3286 C C . PRO A 1 399 ? -16.398 -2.369 -2.689 1.00 77.81 399 PRO A C 1
ATOM 3288 O O . PRO A 1 399 ? -17.007 -2.052 -3.709 1.00 77.81 399 PRO A O 1
ATOM 3291 N N . ARG A 1 400 ? -15.078 -2.165 -2.550 1.00 82.69 400 ARG A N 1
ATOM 3292 C CA . ARG A 1 400 ? -14.219 -1.529 -3.560 1.00 82.69 400 ARG A CA 1
ATOM 3293 C C . ARG A 1 400 ? -14.171 -2.313 -4.873 1.00 82.69 400 ARG A C 1
ATOM 3295 O O . ARG A 1 400 ? -14.369 -1.713 -5.922 1.00 82.69 400 ARG A O 1
ATOM 3302 N N . LYS A 1 401 ? -13.967 -3.637 -4.846 1.00 82.50 401 LYS A N 1
ATOM 3303 C CA . LYS A 1 401 ? -13.980 -4.478 -6.062 1.00 82.50 401 LYS A CA 1
ATOM 3304 C C . LYS A 1 401 ? -15.352 -4.503 -6.736 1.00 82.50 401 LYS A C 1
ATOM 3306 O O . LYS A 1 401 ? -15.439 -4.454 -7.962 1.00 82.50 401 LYS A O 1
ATOM 3311 N N . ARG A 1 402 ? -16.429 -4.506 -5.948 1.00 81.31 402 ARG A N 1
ATOM 3312 C CA . ARG A 1 402 ? -17.806 -4.467 -6.461 1.00 81.31 402 ARG A CA 1
ATOM 3313 C C . ARG A 1 402 ? -18.125 -3.145 -7.157 1.00 81.31 402 ARG A C 1
ATOM 3315 O O . ARG A 1 402 ? -18.727 -3.151 -8.229 1.00 81.31 402 ARG A O 1
ATOM 3322 N N . LEU A 1 403 ? -17.698 -2.027 -6.569 1.00 82.06 403 LEU A N 1
ATOM 3323 C CA . LEU A 1 403 ? -17.809 -0.699 -7.173 1.00 82.06 403 LEU A CA 1
ATOM 3324 C C . LEU A 1 403 ? -16.936 -0.586 -8.420 1.00 82.06 403 LEU A C 1
ATOM 3326 O O . LEU A 1 403 ? -17.436 -0.194 -9.466 1.00 82.06 403 LEU A O 1
ATOM 3330 N N . MET A 1 404 ? -15.682 -1.032 -8.348 1.00 84.25 404 MET A N 1
ATOM 3331 C CA . MET A 1 404 ? -14.762 -1.081 -9.485 1.00 84.25 404 MET A CA 1
ATOM 3332 C C . MET A 1 404 ? -15.380 -1.845 -10.664 1.00 84.25 404 MET A C 1
ATOM 3334 O O . MET A 1 404 ? -15.395 -1.346 -11.781 1.00 84.25 404 MET A O 1
ATOM 3338 N N . LYS A 1 405 ? -16.004 -3.002 -10.428 1.00 86.06 405 LYS A N 1
ATOM 3339 C CA . LYS A 1 405 ? -16.680 -3.767 -11.486 1.00 86.06 405 LYS A CA 1
ATOM 3340 C C . LYS A 1 405 ? -17.877 -3.032 -12.109 1.00 86.06 405 LYS A C 1
ATOM 3342 O O . LYS A 1 405 ? -18.156 -3.228 -13.290 1.00 86.06 405 LYS A O 1
ATOM 3347 N N . LYS A 1 406 ? -18.591 -2.205 -11.337 1.00 83.69 406 LYS A N 1
ATOM 3348 C CA . LYS A 1 406 ? -19.691 -1.370 -11.853 1.00 83.69 406 LYS A CA 1
ATOM 3349 C C . LYS A 1 406 ? -19.165 -0.170 -12.645 1.00 83.69 406 LYS A C 1
ATOM 3351 O O . LYS A 1 406 ? -19.640 0.067 -13.754 1.00 83.69 406 LYS A O 1
ATOM 3356 N N . ILE A 1 407 ? -18.170 0.530 -12.101 1.00 85.56 407 ILE A N 1
ATOM 3357 C CA . ILE A 1 407 ? -17.562 1.736 -12.680 1.00 85.56 407 ILE A CA 1
ATOM 3358 C C . ILE A 1 407 ? -16.823 1.397 -13.982 1.00 85.56 407 ILE A C 1
ATOM 3360 O O . ILE A 1 407 ? -17.054 2.038 -14.999 1.00 85.56 407 ILE A O 1
ATOM 3364 N N . TYR A 1 408 ? -16.027 0.325 -13.999 1.00 86.12 408 TYR A N 1
ATOM 3365 C CA . TYR A 1 408 ? -15.268 -0.117 -15.178 1.00 86.12 408 TYR A CA 1
ATOM 3366 C C . TYR A 1 408 ? -16.040 -1.074 -16.095 1.00 86.12 408 TYR A C 1
ATOM 3368 O O . TYR A 1 408 ? -15.450 -1.760 -16.934 1.00 86.12 408 TYR A O 1
ATOM 3376 N N . SER A 1 409 ? -17.365 -1.153 -15.960 1.00 92.88 409 SER A N 1
ATOM 3377 C CA . SER A 1 409 ? -18.164 -1.919 -16.914 1.00 92.88 409 SER A CA 1
ATOM 3378 C C . SER A 1 409 ? -18.077 -1.279 -18.304 1.00 92.88 409 SER A C 1
ATOM 3380 O O . SER A 1 409 ? -18.060 -0.055 -18.432 1.00 92.88 409 SER A O 1
ATOM 3382 N N . LYS A 1 410 ? -18.032 -2.105 -19.360 1.00 91.00 410 LYS A N 1
ATOM 3383 C CA . LYS A 1 410 ? -17.937 -1.637 -20.757 1.00 91.00 410 LYS A CA 1
ATOM 3384 C C . LYS A 1 410 ? -18.980 -0.552 -21.063 1.00 91.00 410 LYS A C 1
ATOM 3386 O O . LYS A 1 410 ? -18.618 0.516 -21.530 1.00 91.00 410 LYS A O 1
ATOM 3391 N N . ARG A 1 411 ? -20.225 -0.779 -20.634 1.00 89.50 411 ARG A N 1
ATOM 3392 C CA . ARG A 1 411 ? -21.341 0.161 -20.791 1.00 89.50 411 ARG A CA 1
ATOM 3393 C C . ARG A 1 411 ? -21.138 1.500 -20.073 1.00 89.50 411 ARG A C 1
ATOM 3395 O O . ARG A 1 411 ? -21.569 2.522 -20.587 1.00 89.50 411 ARG A O 1
ATOM 3402 N N . MET A 1 412 ? -20.539 1.513 -18.880 1.00 90.50 412 MET A N 1
ATOM 3403 C CA . MET A 1 412 ? -20.267 2.770 -18.169 1.00 90.50 412 MET A CA 1
ATOM 3404 C C . MET A 1 412 ? -19.116 3.540 -18.810 1.00 90.50 412 MET A C 1
ATOM 3406 O O . MET A 1 412 ? -19.209 4.754 -18.922 1.00 90.50 412 MET A O 1
ATOM 3410 N N . ARG A 1 413 ? -18.075 2.845 -19.287 1.00 88.75 413 ARG A N 1
ATOM 3411 C CA . ARG A 1 413 ? -16.985 3.481 -20.042 1.00 88.75 413 ARG A CA 1
ATOM 3412 C C . ARG A 1 413 ? -17.473 4.083 -21.355 1.00 88.75 413 ARG A C 1
ATOM 3414 O O . ARG A 1 413 ? -17.108 5.205 -21.660 1.00 88.75 413 ARG A O 1
ATOM 3421 N N . GLU A 1 414 ? -18.335 3.370 -22.077 1.00 92.12 414 GLU A N 1
ATOM 3422 C CA . GLU A 1 414 ? -18.977 3.885 -23.293 1.00 92.12 414 GLU A CA 1
ATOM 3423 C C . GLU A 1 414 ? -19.813 5.132 -22.996 1.00 92.12 414 GLU A C 1
ATOM 3425 O O . GLU A 1 414 ? -19.671 6.119 -23.700 1.00 92.12 414 GLU A O 1
ATOM 3430 N N . LYS A 1 415 ? -20.606 5.133 -21.915 1.00 92.12 415 LYS A N 1
ATOM 3431 C CA . LYS A 1 415 ? -21.369 6.323 -21.500 1.00 92.12 415 LYS A CA 1
ATOM 3432 C C . LYS A 1 415 ? -20.483 7.518 -21.152 1.00 92.12 415 LYS A C 1
ATOM 3434 O O . LYS A 1 415 ? -20.757 8.626 -21.582 1.00 92.12 415 LYS A O 1
ATOM 3439 N N . VAL A 1 416 ? -19.422 7.297 -20.377 1.00 93.50 416 VAL A N 1
ATOM 3440 C CA . VAL A 1 416 ? -18.494 8.378 -20.018 1.00 93.50 416 VAL A CA 1
ATOM 3441 C C . VAL A 1 416 ? -17.790 8.912 -21.265 1.00 93.50 416 VAL A C 1
ATOM 3443 O O . VAL A 1 416 ? -17.669 10.119 -21.408 1.00 93.50 416 VAL A O 1
ATOM 3446 N N . ALA A 1 417 ? -17.384 8.041 -22.192 1.00 92.69 417 ALA A N 1
ATOM 3447 C CA . ALA A 1 417 ? -16.798 8.463 -23.461 1.00 92.69 417 ALA A CA 1
ATOM 3448 C C . ALA A 1 417 ? -17.788 9.281 -24.304 1.00 92.69 417 ALA A C 1
ATOM 3450 O O . ALA A 1 417 ? -17.415 10.324 -24.827 1.00 92.69 417 ALA A O 1
ATOM 3451 N N . THR A 1 418 ? -19.058 8.867 -24.392 1.00 94.06 418 THR A N 1
ATOM 3452 C CA . THR A 1 418 ? -20.074 9.652 -25.109 1.00 94.06 418 THR A CA 1
ATOM 3453 C C . THR A 1 418 ? -20.334 11.000 -24.449 1.00 94.06 418 THR A C 1
ATOM 3455 O O . THR A 1 418 ? -20.472 11.991 -25.156 1.00 94.06 418 THR A O 1
ATOM 3458 N N . ASP A 1 419 ? -20.367 11.060 -23.117 1.00 95.00 419 ASP A N 1
ATOM 3459 C CA . ASP A 1 419 ? -20.577 12.313 -22.387 1.00 95.00 419 ASP A CA 1
ATOM 3460 C C . ASP A 1 419 ? -19.380 13.263 -22.561 1.00 95.00 419 ASP A C 1
ATOM 3462 O O . ASP A 1 419 ? -19.574 14.458 -22.772 1.00 95.00 419 ASP A O 1
ATOM 3466 N N . LEU A 1 420 ? -18.147 12.741 -22.531 1.00 94.00 420 LEU A N 1
ATOM 3467 C CA . LEU A 1 420 ? -16.934 13.521 -22.798 1.00 94.00 420 LEU A CA 1
ATOM 3468 C C . LEU A 1 420 ? -16.902 14.046 -24.235 1.00 94.00 420 LEU A C 1
ATOM 3470 O O . LEU A 1 420 ? -16.635 15.226 -24.428 1.00 94.00 420 LEU A O 1
ATOM 3474 N N . ASN A 1 421 ? -17.254 13.218 -25.221 1.00 92.88 421 ASN A N 1
ATOM 3475 C CA . ASN A 1 421 ? -17.340 13.653 -26.616 1.00 92.88 421 ASN A CA 1
ATOM 3476 C C . ASN A 1 421 ? -18.406 14.742 -26.802 1.00 92.88 421 ASN A C 1
ATOM 3478 O O . ASN A 1 421 ? -18.170 15.713 -27.504 1.00 92.88 421 ASN A O 1
ATOM 3482 N N . GLN A 1 422 ? -19.558 14.637 -26.130 1.00 92.38 422 GLN A N 1
ATOM 3483 C CA . GLN A 1 422 ? -20.585 15.685 -26.175 1.00 92.38 422 GLN A CA 1
ATOM 3484 C C . GLN A 1 422 ? -20.127 16.995 -25.526 1.00 92.38 422 GLN A C 1
ATOM 3486 O O . GLN A 1 422 ? -20.524 18.074 -25.967 1.00 92.38 422 GLN A O 1
ATOM 3491 N N . LEU A 1 423 ? -19.349 16.923 -24.443 1.00 89.50 423 LEU A N 1
ATOM 3492 C CA . LEU A 1 423 ? -18.768 18.112 -23.819 1.00 89.50 423 LEU A CA 1
ATOM 3493 C C . LEU A 1 423 ? -17.746 18.771 -24.743 1.00 89.50 423 LEU A C 1
ATOM 3495 O O . LEU A 1 423 ? -17.771 19.992 -24.882 1.00 89.50 423 LEU A O 1
ATOM 3499 N N . ASP A 1 424 ? -16.909 17.967 -25.395 1.00 87.75 424 ASP A N 1
ATOM 3500 C CA . ASP A 1 424 ? -15.918 18.439 -26.356 1.00 87.75 424 ASP A CA 1
ATOM 3501 C C . ASP A 1 424 ? -16.584 19.069 -27.585 1.00 87.75 424 ASP A C 1
ATOM 3503 O O . ASP A 1 424 ? -16.266 20.196 -27.939 1.00 87.75 424 ASP A O 1
ATOM 3507 N N . GLU A 1 425 ? -17.617 18.436 -28.151 1.00 84.69 425 GLU A N 1
ATOM 3508 C CA . GLU A 1 425 ? -18.426 19.004 -29.239 1.00 84.69 425 GLU A CA 1
ATOM 3509 C C . GLU A 1 425 ? -19.064 20.344 -28.849 1.00 84.69 425 GLU A C 1
ATOM 3511 O O . GLU A 1 425 ? -19.052 21.294 -29.634 1.00 84.69 425 GLU A O 1
ATOM 3516 N N . ARG A 1 426 ? -19.604 20.465 -27.627 1.00 83.69 426 ARG A N 1
ATOM 3517 C CA . ARG A 1 426 ? -20.162 21.739 -27.142 1.00 83.69 426 ARG A CA 1
ATOM 3518 C C . ARG A 1 426 ? -19.092 22.808 -26.987 1.00 83.69 426 ARG A C 1
ATOM 3520 O O . ARG A 1 426 ? -19.343 23.948 -27.371 1.00 83.69 426 ARG A O 1
ATOM 3527 N N . ALA A 1 427 ? -17.933 22.457 -26.436 1.00 80.38 427 ALA A N 1
ATOM 3528 C CA . ALA A 1 427 ? -16.809 23.376 -26.327 1.00 80.38 427 ALA A CA 1
ATOM 3529 C C . ALA A 1 427 ? -16.352 23.818 -27.725 1.00 80.38 427 ALA A C 1
ATOM 3531 O O . ALA A 1 427 ? -16.247 25.013 -27.991 1.00 80.38 427 ALA A O 1
ATOM 3532 N N . HIS A 1 428 ? -16.201 22.879 -28.657 1.00 78.06 428 HIS A N 1
ATOM 3533 C CA . HIS A 1 428 ? -15.864 23.179 -30.040 1.00 78.06 428 HIS A CA 1
ATOM 3534 C C . HIS A 1 428 ? -16.878 24.133 -30.676 1.00 78.06 428 HIS A C 1
ATOM 3536 O O . HIS A 1 428 ? -16.473 25.133 -31.252 1.00 78.06 428 HIS A O 1
ATOM 3542 N N . LEU A 1 429 ? -18.184 23.905 -30.526 1.00 77.06 429 LEU A N 1
ATOM 3543 C CA . LEU A 1 429 ? -19.215 24.789 -31.084 1.00 77.06 429 LEU A CA 1
ATOM 3544 C C . LEU A 1 429 ? -19.219 26.190 -30.451 1.00 77.06 429 LEU A C 1
ATOM 3546 O O . LEU A 1 429 ? -19.455 27.172 -31.152 1.00 77.06 429 LEU A O 1
ATOM 3550 N N . GLN A 1 430 ? -18.963 26.294 -29.145 1.00 72.62 430 GLN A N 1
ATOM 3551 C CA . GLN A 1 430 ? -18.963 27.574 -28.428 1.00 72.62 430 GLN A CA 1
ATOM 3552 C C . GLN A 1 430 ? -17.696 28.403 -28.674 1.00 72.62 430 GLN A C 1
ATOM 3554 O O . GLN A 1 430 ? -17.776 29.629 -28.727 1.00 72.62 430 GLN A O 1
ATOM 3559 N N . TYR A 1 431 ? -16.544 27.753 -28.850 1.00 68.38 431 TYR A N 1
ATOM 3560 C CA . TYR A 1 431 ? -15.240 28.421 -28.919 1.00 68.38 431 TYR A CA 1
ATOM 3561 C C . TYR A 1 431 ? -14.611 28.428 -30.325 1.00 68.38 431 TYR A C 1
ATOM 3563 O O . TYR A 1 431 ? -13.731 29.246 -30.587 1.00 68.38 431 TYR A O 1
ATOM 3571 N N . SER A 1 432 ? -15.090 27.603 -31.267 1.00 64.38 432 SER A N 1
ATOM 3572 C CA . SER A 1 432 ? -14.616 27.592 -32.665 1.00 64.38 432 SER A CA 1
ATOM 3573 C C . SER A 1 432 ? -14.821 28.938 -33.355 1.00 64.38 432 SER A C 1
ATOM 3575 O O . SER A 1 432 ? -13.925 29.404 -34.053 1.00 64.38 432 SER A O 1
ATOM 3577 N N . GLN A 1 433 ? -15.975 29.578 -33.145 1.00 60.78 433 GLN A N 1
ATOM 3578 C CA . GLN A 1 433 ? -16.284 30.853 -33.795 1.00 60.78 433 GLN A CA 1
ATOM 3579 C C . GLN A 1 433 ? -15.455 32.007 -33.216 1.00 60.78 433 GLN A C 1
ATOM 3581 O O . GLN A 1 433 ? -15.147 32.947 -33.938 1.00 60.78 433 GLN A O 1
ATOM 3586 N N . GLN A 1 434 ? -15.031 31.927 -31.949 1.00 59.88 434 GLN A N 1
ATOM 3587 C CA . GLN A 1 434 ? -14.177 32.949 -31.330 1.00 59.88 434 GLN A CA 1
ATOM 3588 C C . GLN A 1 434 ? -12.753 32.938 -31.897 1.00 59.88 434 GLN A C 1
ATOM 3590 O O . GLN A 1 434 ? -12.170 34.000 -32.102 1.00 59.88 434 GLN A O 1
ATOM 3595 N N . TRP A 1 435 ? -12.216 31.758 -32.218 1.00 57.16 435 TRP A N 1
ATOM 3596 C CA . TRP A 1 435 ? -10.904 31.633 -32.860 1.00 57.16 435 TRP A CA 1
ATOM 3597 C C . TRP A 1 435 ? -10.875 32.226 -34.275 1.00 57.16 435 TRP A C 1
ATOM 3599 O O . TRP A 1 435 ? -9.876 32.818 -34.671 1.00 57.16 435 TRP A O 1
ATOM 3609 N N . SER A 1 436 ? -11.976 32.132 -35.026 1.00 59.97 436 SER A N 1
ATOM 3610 C CA . SER A 1 436 ? -12.075 32.717 -36.371 1.00 59.97 436 SER A CA 1
ATOM 3611 C C . SER A 1 436 ? -12.132 34.249 -36.374 1.00 59.97 436 SER A C 1
ATOM 3613 O O . SER A 1 436 ? -11.717 34.861 -37.354 1.00 59.97 436 SER A O 1
ATOM 3615 N N . TYR A 1 437 ? -12.619 34.873 -35.297 1.00 61.97 437 TYR A N 1
ATOM 3616 C CA . TYR A 1 437 ? -12.581 36.332 -35.142 1.00 61.97 437 TYR A CA 1
ATOM 3617 C C . TYR A 1 437 ? -11.206 36.839 -34.686 1.00 61.97 437 TYR A C 1
ATOM 3619 O O . TYR A 1 437 ? -10.808 37.918 -35.099 1.00 61.97 437 TYR A O 1
ATOM 3627 N N . ALA A 1 438 ? -10.459 36.058 -33.898 1.00 60.44 438 ALA A N 1
ATOM 3628 C CA . ALA A 1 438 ? -9.126 36.439 -33.419 1.00 60.44 438 ALA A CA 1
ATOM 3629 C C . ALA A 1 438 ? -8.005 36.315 -34.475 1.00 60.44 438 ALA A C 1
ATOM 3631 O O . ALA A 1 438 ? -6.936 36.878 -34.282 1.00 60.44 438 ALA A O 1
ATOM 3632 N N . MET A 1 439 ? -8.229 35.570 -35.564 1.00 61.06 439 MET A N 1
ATOM 3633 C CA . MET A 1 439 ? -7.235 35.331 -36.629 1.00 61.06 439 MET A CA 1
ATOM 3634 C C . MET A 1 439 ? -7.489 36.153 -37.909 1.00 61.06 439 MET A C 1
ATOM 3636 O O . MET A 1 439 ? -6.779 35.963 -38.892 1.00 61.06 439 MET A O 1
ATOM 3640 N N . ASN A 1 440 ? -8.516 37.013 -37.921 1.00 59.47 440 ASN A N 1
ATOM 3641 C CA . ASN A 1 440 ? -8.891 37.869 -39.060 1.00 59.47 440 ASN A CA 1
ATOM 3642 C C . ASN A 1 440 ? -8.735 39.381 -38.766 1.00 59.47 440 ASN A C 1
ATOM 3644 O O . ASN A 1 440 ? -9.298 40.202 -39.492 1.00 59.47 440 ASN A O 1
ATOM 3648 N N . GLU A 1 441 ? -7.979 39.743 -37.726 1.00 47.59 441 GLU A N 1
ATOM 3649 C CA . GLU A 1 441 ? -7.313 41.054 -37.591 1.00 47.59 441 GLU A CA 1
ATOM 3650 C C . GLU A 1 441 ? -5.851 40.915 -38.022 1.00 47.59 441 GLU A C 1
ATOM 3652 O O . GLU A 1 441 ? -5.331 41.878 -38.632 1.00 47.59 441 GLU A O 1
#

InterPro domains:
  IPR018610 UV-stimulated scaffold protein A [PTHR28670] (301-438)
  IPR049408 UV-stimulated scaffold protein A, N-terminal alpha-solenoid repeats [PF20867] (10-99)
  IPR049431 UV-stimulated scaffold protein A, C-terminal domain [PF09740] (298-338)

Sequence (441 aa):
MNSKNDPESIESIIEQLSTNGKECLDVVYVKKLKSFCKNLNESKQIETYNYIGKLIFHQLKSNHAQIRYGSLLIIEYLFERSHQYRVFLENQQKRIQLNKFIDESKEIESDVQLLVVQINTCFELLIPKFKVVEEENTDSDEQFKFRPMQGLSFNIILNSKIEIVRDSTNSDLINNLEELCQELQNLNDKKMFPFMERLSSMEMNLIELFGEEIRNLKEKMNFLKIKIGTIVWKFNEIDIIEPKRSETTKSDTESDDDDFEDVPERENLILLNKIRMENSNLSEPQPSTSKQTSETIIYDDQCKALLPSGRLCPRRDRIKCPFHGAIIPRANDGLPIDPKQREIELKIQFQVESERWKDPKYLKQLSIETGIDLEGKSLKNKRKKYPNLIDLKKLNDTPRKRLMKKIYSKRMREKVATDLNQLDERAHLQYSQQWSYAMNE

Secondary structure (DSSP, 8-state):
------TTSHHHHHHHHHHS--SS--HHHHHHHHHHHHSS-HHHHHHHHHHHHHHHHHHHTSS-HHHHHHHHHHHHHHHHH-HHHHHHHHHHHHHHHHHHHHHHHHHHHHHHHHHHHHHHHHHHHHS----------------------SS----------EEEE--TTTHHHHHHHHHHHHHHHHHIIIIIHHHHHHHHHHHHHHHHHHHHHHHHHHHHHHHHHHHHHHHHHHHHTEEEEPPPPP--------------PPPPP-----SS---S----------------------------PBPTTSPBP----SSEETTTEE---B-TTS-BSSHHHHHHHHHHHHHHHHHTT--HHHHHHHHHHHSS-TTS-----PPPS-TTS--GGGTT--HHHHHHHHHT-HHHHHHHHHHHHHHHHHHHHHHHHHHHHHT--